Protein AF-A0A9D1L8Q1-F1 (afdb_monomer)

Mean predicted aligned error: 13.97 Å

Secondary structure (DSSP, 8-state):
-GGGGSHHHHHHHHHHHHHHHTTTS-----TTS-EEEEE-SS-EEEEEEE----HHHHHHHHHHHHHSPP---TTS-EEEEEEEEE-TTSS-HHHHHHHHHHHHHHHHHTT--EEEEEEETTTTEEEETTSS----HHHHHHHHHHHHHHTS-HHHHHHHHHHHHHHHHHHHHHHS-------TTSHHHHHHHHHHHHHHHHHHHHHHHSS-HHHHHHSEEHHHHHTT-TTHHHHGGG--SSHHHHHHHHHHHHHHHHHHTTTS-HHHHHHHHHHHHHHHHHHHHHHS-TT-EE--THHHHHHHHHHHHHHHHH--STHHHHTHHHHHHHHHHHHHHHHHHHH-TT--HHHHHHHHHHHHHHHHHHHHHHHHHHHHH--

Organism: NCBI:txid2840963

InterPro domains:
  IPR022764 Peptidase S54, rhomboid domain [PF01694] (228-366)
  IPR035952 Rhomboid-like superfamily [G3DSA:1.20.1540.10] (187-377)
  IPR035952 Rhomboid-like superfamily [SSF144091] (188-374)
  IPR050925 Rhomboid protease S54 [PTHR43731] (153-366)

pLDDT: mean 78.34, std 16.1, range [33.38, 98.38]

Nearest PDB structures (foldseek):
  6pj8-assembly1_A  TM=7.635E-01  e=1.229E-05  Escherichia coli
  6pju-assembly1_A  TM=7.986E-01  e=7.496E-05  Escherichia coli
  6pjr-assembly1_A  TM=7.953E-01  e=9.451E-05  Escherichia coli
  6pjp-assembly1_A  TM=7.837E-01  e=1.086E-04  Escherichia coli
  5f5d-assembly1_A  TM=7.614E-01  e=6.622E-04  Escherichia coli

Solvent-accessible surface area (backbone atoms only — not comparable to full-atom values): 20345 Å² total; per-residue (Å²): 118,78,74,69,75,32,73,67,45,54,52,53,50,49,53,30,48,55,35,56,44,38,75,82,41,72,38,52,74,43,98,84,75,37,39,38,36,37,73,53,104,75,41,41,36,40,36,37,55,40,80,64,84,55,59,68,63,50,50,53,52,53,50,54,55,70,70,44,78,76,86,57,51,101,72,71,40,59,38,40,37,37,40,31,42,36,72,62,91,84,47,65,61,66,62,56,50,53,52,49,45,54,52,50,53,51,38,49,75,70,72,43,54,70,47,46,34,43,33,36,54,82,79,41,44,73,46,42,63,88,75,62,79,79,78,51,69,65,60,40,53,47,52,57,53,45,31,58,54,55,74,45,54,71,67,58,44,52,54,52,27,51,54,36,44,48,56,46,48,52,33,49,60,59,58,49,73,77,82,66,82,79,56,82,80,38,48,69,53,49,53,51,48,50,35,53,49,49,46,52,52,25,52,57,42,22,77,73,68,79,47,46,62,56,53,68,72,22,36,25,37,31,48,53,35,77,75,65,46,55,63,15,48,58,46,8,37,48,34,56,98,45,70,68,57,43,50,53,46,52,52,49,46,54,55,53,43,72,62,46,62,76,78,51,53,62,65,57,49,49,50,34,36,52,53,3,23,38,44,6,38,50,42,38,55,74,75,46,60,53,86,41,73,48,65,32,46,53,15,14,47,28,2,55,49,19,29,49,53,41,38,57,79,69,41,93,44,62,50,44,66,75,40,43,72,59,49,52,54,46,51,50,50,52,49,44,53,55,56,51,26,76,76,36,94,90,42,66,50,53,17,33,54,40,0,18,52,45,9,25,53,48,44,53,49,54,50,54,53,53,53,54,52,52,62,67,75,76,112

Structure (mmCIF, N/CA/C/O backbone):
data_AF-A0A9D1L8Q1-F1
#
_entry.id   AF-A0A9D1L8Q1-F1
#
loop_
_atom_site.group_PDB
_atom_site.id
_atom_site.type_symbol
_atom_site.label_atom_id
_atom_site.label_alt_id
_atom_site.label_comp_id
_atom_site.label_asym_id
_atom_site.label_entity_id
_atom_site.label_seq_id
_atom_site.pdbx_PDB_ins_code
_atom_site.Cartn_x
_atom_site.Cartn_y
_atom_site.Cartn_z
_atom_site.occupancy
_atom_site.B_iso_or_equiv
_atom_site.auth_seq_id
_atom_site.auth_comp_id
_atom_site.auth_asym_id
_atom_site.auth_atom_id
_atom_site.pdbx_PDB_model_num
ATOM 1 N N . MET A 1 1 ? -39.857 -10.200 29.114 1.00 46.69 1 MET A N 1
ATOM 2 C CA . MET A 1 1 ? -39.147 -8.967 29.535 1.00 46.69 1 MET A CA 1
ATOM 3 C C . MET A 1 1 ? -38.194 -9.190 30.711 1.00 46.69 1 MET A C 1
ATOM 5 O O . MET A 1 1 ? -37.157 -8.545 30.705 1.00 46.69 1 MET A O 1
ATOM 9 N N . ALA A 1 2 ? -38.483 -10.081 31.674 1.00 45.84 2 ALA A N 1
ATOM 10 C CA . ALA A 1 2 ? -37.589 -10.348 32.814 1.00 45.84 2 ALA A CA 1
ATOM 11 C C . ALA A 1 2 ? -36.198 -10.894 32.409 1.00 45.84 2 ALA A C 1
ATOM 13 O O . ALA A 1 2 ? -35.197 -10.450 32.957 1.00 45.84 2 ALA A O 1
ATOM 14 N N . ASP A 1 3 ? -36.116 -11.747 31.379 1.00 55.56 3 ASP A N 1
ATOM 15 C CA . ASP A 1 3 ? -34.831 -12.312 30.928 1.00 55.56 3 ASP A CA 1
ATOM 16 C C . ASP A 1 3 ? -33.916 -11.323 30.193 1.00 55.56 3 ASP A C 1
ATOM 18 O O . ASP A 1 3 ? -32.705 -11.518 30.165 1.00 55.56 3 ASP A O 1
ATOM 22 N N . PHE A 1 4 ? -34.448 -10.238 29.616 1.00 53.00 4 PHE A N 1
ATOM 23 C CA . PHE A 1 4 ? -33.660 -9.319 28.779 1.00 53.00 4 PHE A CA 1
ATOM 24 C C . PHE A 1 4 ? -32.631 -8.499 29.577 1.00 53.00 4 PHE A C 1
ATOM 26 O O . PHE A 1 4 ? -31.600 -8.102 29.039 1.00 53.00 4 PHE A O 1
ATOM 33 N N . PHE A 1 5 ? -32.895 -8.280 30.866 1.00 59.97 5 PHE A N 1
ATOM 34 C CA . PHE A 1 5 ? -32.082 -7.453 31.763 1.00 59.97 5 PHE A CA 1
ATOM 35 C C . PHE A 1 5 ? -31.255 -8.280 32.760 1.00 59.97 5 PHE A C 1
ATOM 37 O O . PHE A 1 5 ? -30.761 -7.761 33.756 1.00 59.97 5 PHE A O 1
ATOM 44 N N . SER A 1 6 ? -31.095 -9.579 32.500 1.00 72.19 6 SER A N 1
ATOM 45 C CA . SER A 1 6 ? -30.255 -10.453 33.319 1.00 72.19 6 SER A CA 1
ATOM 46 C C . SER A 1 6 ? -28.791 -9.982 33.344 1.00 72.19 6 SER A C 1
ATOM 48 O O . SER A 1 6 ? -28.294 -9.359 32.400 1.00 72.19 6 SER A O 1
ATOM 50 N N . LYS A 1 7 ? -28.053 -10.342 34.406 1.00 67.50 7 LYS A N 1
ATOM 51 C CA . LYS A 1 7 ? -26.599 -10.093 34.500 1.00 67.50 7 LYS A CA 1
ATOM 52 C C . LYS A 1 7 ? -25.830 -10.633 33.287 1.00 67.50 7 LYS A C 1
ATOM 54 O O . LYS A 1 7 ? -24.855 -10.023 32.856 1.00 67.50 7 LYS A O 1
ATOM 59 N N . GLU A 1 8 ? -26.276 -11.756 32.725 1.00 68.75 8 GLU A N 1
ATOM 60 C CA . GLU A 1 8 ? -25.694 -12.343 31.515 1.00 68.75 8 GLU A CA 1
ATOM 61 C C . GLU A 1 8 ? -25.846 -11.407 30.306 1.00 68.75 8 GLU A C 1
ATOM 63 O O . GLU A 1 8 ? -24.875 -11.148 29.599 1.00 68.75 8 GLU A O 1
ATOM 68 N N . ASN A 1 9 ? -27.020 -10.796 30.133 1.00 71.56 9 ASN A N 1
ATOM 69 C CA . ASN A 1 9 ? -27.270 -9.855 29.043 1.00 71.56 9 ASN A CA 1
ATOM 70 C C . ASN A 1 9 ? -26.483 -8.546 29.169 1.00 71.56 9 ASN A C 1
ATOM 72 O O . ASN A 1 9 ? -26.008 -8.013 28.163 1.00 71.56 9 ASN A O 1
ATOM 76 N N . ILE A 1 10 ? -26.293 -8.049 30.392 1.00 68.94 10 ILE A N 1
ATOM 77 C CA . ILE A 1 10 ? -25.450 -6.874 30.656 1.00 68.94 10 ILE A CA 1
ATOM 78 C C . ILE A 1 10 ? -23.973 -7.182 30.342 1.00 68.94 10 ILE A C 1
ATOM 80 O O . ILE A 1 10 ? -23.271 -6.345 29.762 1.00 68.94 10 ILE A O 1
ATOM 84 N N . ASN A 1 11 ? -23.498 -8.392 30.648 1.00 70.44 11 ASN A N 1
ATOM 85 C CA . ASN A 1 11 ? -22.149 -8.839 30.285 1.00 70.44 11 ASN A CA 1
ATOM 86 C C . ASN A 1 11 ? -21.975 -9.007 28.766 1.00 70.44 11 ASN A C 1
ATOM 88 O O . ASN A 1 11 ? -20.951 -8.592 28.210 1.00 70.44 11 ASN A O 1
ATOM 92 N N . ASP A 1 12 ? -22.977 -9.548 28.074 1.00 70.69 12 ASP A N 1
ATOM 93 C CA . ASP A 1 12 ? -22.971 -9.655 26.612 1.00 70.69 12 ASP A CA 1
ATOM 94 C C . ASP A 1 12 ? -22.936 -8.272 25.948 1.00 70.69 12 ASP A C 1
ATOM 96 O O . ASP A 1 12 ? -22.128 -8.024 25.048 1.00 70.69 12 ASP A O 1
ATOM 100 N N . PHE A 1 13 ? -23.748 -7.332 26.438 1.00 74.12 13 PHE A N 1
ATOM 101 C CA . PHE A 1 13 ? -23.734 -5.939 25.994 1.00 74.12 13 PHE A CA 1
ATOM 102 C C . PHE A 1 13 ? -22.377 -5.262 26.228 1.00 74.12 13 PHE A C 1
ATOM 104 O O . PHE A 1 13 ? -21.860 -4.569 25.352 1.00 74.12 13 PHE A O 1
ATOM 111 N N . SER A 1 14 ? -21.759 -5.511 27.378 1.00 72.19 14 SER A N 1
ATOM 112 C CA . SER A 1 14 ? -20.433 -4.988 27.724 1.00 72.19 14 SER A CA 1
ATOM 113 C C . SER A 1 14 ? -19.346 -5.513 26.791 1.00 72.19 14 SER A C 1
ATOM 115 O O . SER A 1 14 ? -18.501 -4.757 26.304 1.00 72.19 14 SER A O 1
ATOM 117 N N . THR A 1 15 ? -19.414 -6.804 26.467 1.00 71.62 15 THR A N 1
ATOM 118 C CA . THR A 1 15 ? -18.517 -7.452 25.505 1.00 71.62 15 THR A CA 1
ATOM 119 C C . THR A 1 15 ? -18.700 -6.871 24.104 1.00 71.62 15 THR A C 1
ATOM 121 O O . THR A 1 15 ? -17.716 -6.594 23.409 1.00 71.62 15 THR A O 1
ATOM 124 N N . TRP A 1 16 ? -19.950 -6.635 23.696 1.00 78.44 16 TRP A N 1
ATOM 125 C CA . TRP A 1 16 ? -20.270 -5.969 22.437 1.00 78.44 16 TRP A CA 1
ATOM 126 C C . TRP A 1 16 ? -19.700 -4.547 22.397 1.00 78.44 16 TRP A C 1
ATOM 128 O O . TRP A 1 16 ? -19.074 -4.163 21.405 1.00 78.44 16 TRP A O 1
ATOM 138 N N . LEU A 1 17 ? -19.858 -3.776 23.477 1.00 76.31 17 LEU A N 1
ATOM 139 C CA . LEU A 1 17 ? -19.391 -2.393 23.556 1.00 76.31 17 LEU A CA 1
ATOM 140 C C . LEU A 1 17 ? -17.871 -2.324 23.433 1.00 76.31 17 LEU A C 1
ATOM 142 O O . LEU A 1 17 ? -17.346 -1.524 22.655 1.00 76.31 17 LEU A O 1
ATOM 146 N N . ALA A 1 18 ? -17.172 -3.230 24.118 1.00 69.69 18 ALA A N 1
ATOM 147 C CA . ALA A 1 18 ? -15.725 -3.349 24.031 1.00 69.69 18 ALA A CA 1
ATOM 148 C C . ALA A 1 18 ? -15.251 -3.715 22.613 1.00 69.69 18 ALA A C 1
ATOM 150 O O . ALA A 1 18 ? -14.320 -3.102 22.086 1.00 69.69 18 ALA A O 1
ATOM 151 N N . ALA A 1 19 ? -15.922 -4.667 21.954 1.00 68.25 19 ALA A N 1
ATOM 152 C CA . ALA A 1 19 ? -15.625 -5.039 20.570 1.00 68.25 19 ALA A CA 1
ATOM 153 C C . ALA A 1 19 ? -15.937 -3.908 19.571 1.00 68.25 19 ALA A C 1
ATOM 155 O O . ALA A 1 19 ? -15.236 -3.747 18.572 1.00 68.25 19 ALA A O 1
ATOM 156 N N . SER A 1 20 ? -16.981 -3.118 19.832 1.00 71.38 20 SER A N 1
ATOM 157 C CA . SER A 1 20 ? -17.389 -1.976 19.010 1.00 71.38 20 SER A CA 1
ATOM 158 C C . SER A 1 20 ? -16.399 -0.818 19.119 1.00 71.38 20 SER A C 1
ATOM 160 O O . SER A 1 20 ? -16.016 -0.252 18.097 1.00 71.38 20 SER A O 1
ATOM 162 N N . ALA A 1 21 ? -15.933 -0.514 20.333 1.00 66.00 21 ALA A N 1
ATOM 163 C CA . ALA A 1 21 ? -14.939 0.524 20.578 1.00 66.00 21 ALA A CA 1
ATOM 164 C C . ALA A 1 21 ? -13.629 0.240 19.831 1.00 66.00 21 ALA A C 1
ATOM 166 O O . ALA A 1 21 ? -13.090 1.131 19.176 1.00 66.00 21 ALA A O 1
ATOM 167 N N . ALA A 1 22 ? -13.170 -1.018 19.830 1.00 61.94 22 ALA A N 1
ATOM 168 C CA . ALA A 1 22 ? -11.942 -1.460 19.162 1.00 61.94 22 ALA A CA 1
ATOM 169 C C . ALA A 1 22 ? -11.878 -1.193 17.641 1.00 61.94 22 ALA A C 1
ATOM 171 O O . ALA A 1 22 ? -10.815 -1.365 17.044 1.00 61.94 22 ALA A O 1
ATOM 172 N N . GLN A 1 23 ? -12.982 -0.777 17.008 1.00 60.38 23 GLN A N 1
ATOM 173 C CA . GLN A 1 23 ? -13.020 -0.372 15.599 1.00 60.38 23 GLN A CA 1
ATOM 174 C C . GLN A 1 23 ? -12.568 1.078 15.366 1.00 60.38 23 GLN A C 1
ATOM 176 O O . GLN A 1 23 ? -11.993 1.362 14.319 1.00 60.38 23 GLN A O 1
ATOM 181 N N . ASP A 1 24 ? -12.827 1.992 16.307 1.00 56.34 24 ASP A N 1
ATOM 182 C CA . ASP A 1 24 ? -12.602 3.434 16.108 1.00 56.34 24 ASP A CA 1
ATOM 183 C C . ASP A 1 24 ? -11.329 3.956 16.787 1.00 56.34 24 ASP A C 1
ATOM 185 O O . ASP A 1 24 ? -10.862 5.045 16.460 1.00 56.34 24 ASP A O 1
ATOM 189 N N . ALA A 1 25 ? -10.741 3.193 17.713 1.00 52.56 25 ALA A N 1
ATOM 190 C CA . ALA A 1 25 ? -9.415 3.484 18.251 1.00 52.56 25 ALA A CA 1
ATOM 191 C C . ALA A 1 25 ? -8.659 2.200 18.619 1.00 52.56 25 ALA A C 1
ATOM 193 O O . ALA A 1 25 ? -9.210 1.098 18.601 1.00 52.56 25 ALA A O 1
ATOM 194 N N . TYR A 1 26 ? -7.378 2.342 18.973 1.00 49.75 26 TYR A N 1
ATOM 195 C CA . TYR A 1 26 ? -6.523 1.249 19.449 1.00 49.75 26 TYR A CA 1
ATOM 196 C C . TYR A 1 26 ? -6.913 0.771 20.856 1.00 49.75 26 TYR A C 1
ATOM 198 O O . TYR A 1 26 ? -6.099 0.805 21.776 1.00 49.75 26 TYR A O 1
ATOM 206 N N . TYR A 1 27 ? -8.137 0.276 21.015 1.00 51.25 27 TYR A N 1
ATOM 207 C CA . TYR A 1 27 ? -8.587 -0.329 22.255 1.00 51.25 27 TYR A CA 1
ATOM 208 C C . TYR A 1 27 ? -8.042 -1.744 22.386 1.00 51.25 27 TYR A C 1
ATOM 210 O O . TYR A 1 27 ? -8.328 -2.636 21.587 1.00 51.25 27 TYR A O 1
ATOM 218 N N . LYS A 1 28 ? -7.200 -1.937 23.401 1.00 43.47 28 LYS A N 1
ATOM 219 C CA . LYS A 1 28 ? -6.771 -3.254 23.858 1.00 43.47 28 LYS A CA 1
ATOM 220 C C . LYS A 1 28 ? -7.688 -3.654 25.006 1.00 43.47 28 LYS A C 1
ATOM 222 O O . LYS A 1 28 ? -7.682 -2.993 26.038 1.00 43.47 28 LYS A O 1
ATOM 227 N N . ILE A 1 29 ? -8.465 -4.712 24.802 1.00 45.53 29 ILE A N 1
ATOM 228 C CA . ILE A 1 29 ? -9.273 -5.325 25.857 1.00 45.53 29 ILE A CA 1
ATOM 229 C C . ILE A 1 29 ? -8.305 -6.059 26.786 1.00 45.53 29 ILE A C 1
ATOM 231 O O . ILE A 1 29 ? -7.559 -6.936 26.340 1.00 45.53 29 ILE A O 1
ATOM 235 N N . HIS A 1 30 ? -8.253 -5.659 28.055 1.00 42.91 30 HIS A N 1
ATOM 236 C CA . HIS A 1 30 ? -7.420 -6.345 29.042 1.00 42.91 30 HIS A CA 1
ATOM 237 C C . HIS A 1 30 ? -7.969 -7.764 29.302 1.00 42.91 30 HIS A C 1
ATOM 239 O O . HIS A 1 30 ? -9.189 -7.922 29.346 1.00 42.91 30 HIS A O 1
ATOM 245 N N . PRO A 1 31 ? -7.120 -8.791 29.513 1.00 33.38 31 PRO A N 1
ATOM 246 C CA . PRO A 1 31 ? -7.555 -10.174 29.760 1.00 33.38 31 PRO A CA 1
ATOM 247 C C . PRO A 1 31 ? -8.570 -10.338 30.901 1.00 33.38 31 PRO A C 1
ATOM 249 O O . PRO A 1 31 ? -9.362 -11.271 30.882 1.00 33.38 31 PRO A O 1
ATOM 252 N N . ASN A 1 32 ? -8.585 -9.393 31.846 1.00 39.75 32 ASN A N 1
ATOM 253 C CA . ASN A 1 32 ? -9.496 -9.373 32.996 1.00 39.75 32 ASN A CA 1
ATOM 254 C C . ASN A 1 32 ? -10.799 -8.581 32.737 1.00 39.75 32 ASN A C 1
ATOM 256 O O . ASN A 1 32 ? -11.490 -8.213 33.678 1.00 39.75 32 ASN A O 1
ATOM 260 N N . GLY A 1 33 ? -11.123 -8.269 31.475 1.00 38.59 33 GLY A N 1
ATOM 261 C CA . GLY A 1 33 ? -12.466 -7.854 31.045 1.00 38.59 33 GLY A CA 1
ATOM 262 C C . GLY A 1 33 ? -12.897 -6.400 31.294 1.00 38.59 33 GLY A C 1
ATOM 263 O O . GLY A 1 33 ? -13.984 -6.041 30.858 1.00 38.59 33 GLY A O 1
ATOM 264 N N . GLY A 1 34 ? -12.082 -5.551 31.932 1.00 46.06 34 GLY A N 1
ATOM 265 C CA . GLY A 1 34 ? -12.546 -4.239 32.429 1.00 46.06 34 GLY A CA 1
ATOM 266 C C . GLY A 1 34 ? -12.010 -2.968 31.755 1.00 46.06 34 GLY A C 1
ATOM 267 O O . GLY A 1 34 ? -12.452 -1.881 32.120 1.00 46.06 34 GLY A O 1
ATOM 268 N N . PHE A 1 35 ? -11.058 -3.044 30.815 1.00 51.38 35 PHE A N 1
ATOM 269 C CA . PHE A 1 35 ? -10.362 -1.840 30.322 1.00 51.38 35 PHE A CA 1
ATOM 270 C C . PHE A 1 35 ? -10.280 -1.764 28.797 1.00 51.38 35 PHE A C 1
ATOM 272 O O . PHE A 1 35 ? -10.029 -2.759 28.113 1.00 51.38 35 PHE A O 1
ATOM 279 N N . LEU A 1 36 ? -10.448 -0.545 28.292 1.00 51.34 36 LEU A N 1
ATOM 280 C CA . LEU A 1 36 ? -10.406 -0.128 26.900 1.00 51.34 36 LEU A CA 1
ATOM 281 C C . LEU A 1 36 ? -9.375 1.015 26.782 1.00 51.34 36 LEU A C 1
ATOM 283 O O . LEU A 1 36 ? -9.539 2.090 27.346 1.00 51.34 36 LEU A O 1
ATOM 287 N N . PHE A 1 37 ? -8.295 0.798 26.029 1.00 49.19 37 PHE A N 1
ATOM 288 C CA . PHE A 1 37 ? -7.219 1.786 25.839 1.00 49.19 37 PHE A CA 1
ATOM 289 C C . PHE A 1 37 ? -7.468 2.741 24.650 1.00 49.19 37 PHE A C 1
ATOM 291 O O . PHE A 1 37 ? -7.654 2.284 23.535 1.00 49.19 37 PHE A O 1
ATOM 298 N N . LYS A 1 38 ? -7.408 4.065 24.808 1.00 58.16 38 LYS A N 1
ATOM 299 C CA . LYS A 1 38 ? -7.441 5.018 23.681 1.00 58.16 38 LYS A CA 1
ATOM 300 C C . LYS A 1 38 ? -6.120 5.786 23.614 1.00 58.16 38 LYS A C 1
ATOM 302 O O . LYS A 1 38 ? -5.704 6.420 24.579 1.00 58.16 38 LYS A O 1
ATOM 307 N N . ARG A 1 39 ? -5.464 5.760 22.449 1.00 51.50 39 ARG A N 1
ATOM 308 C CA . ARG A 1 39 ? -4.284 6.592 22.163 1.00 51.50 39 ARG A CA 1
ATOM 309 C C . ARG A 1 39 ? -4.690 7.705 21.210 1.00 51.50 39 ARG A C 1
ATOM 311 O O . ARG A 1 39 ? -4.895 7.431 20.031 1.00 51.50 39 ARG A O 1
ATOM 318 N N . ASP A 1 40 ? -4.817 8.922 21.725 1.00 47.88 40 ASP A N 1
ATOM 319 C CA . ASP A 1 40 ? -4.971 10.119 20.899 1.00 47.88 40 ASP A CA 1
ATOM 320 C C . ASP A 1 40 ? -3.588 10.742 20.638 1.00 47.88 40 ASP A C 1
ATOM 322 O O . ASP A 1 40 ? -2.654 10.518 21.415 1.00 47.88 40 ASP A O 1
ATOM 326 N N . MET A 1 41 ? -3.417 11.498 19.549 1.00 39.12 41 MET A N 1
ATOM 327 C CA . MET A 1 41 ? -2.117 12.053 19.106 1.00 39.12 41 MET A CA 1
ATOM 328 C C . MET A 1 41 ? -1.602 13.227 19.976 1.00 39.12 41 MET A C 1
ATOM 330 O O . MET A 1 41 ? -1.059 14.199 19.461 1.00 39.12 41 MET A O 1
ATOM 334 N N . GLY A 1 42 ? -1.754 13.132 21.300 1.00 46.91 42 GLY A N 1
ATOM 335 C CA . GLY A 1 42 ? -1.278 14.114 22.282 1.00 46.91 42 GLY A CA 1
ATOM 336 C C . GLY A 1 42 ? -1.496 13.723 23.753 1.00 46.91 42 GLY A C 1
ATOM 337 O O . GLY A 1 42 ? -0.759 14.196 24.612 1.00 46.91 42 GLY A O 1
ATOM 338 N N . ALA A 1 43 ? -2.443 12.823 24.061 1.00 55.88 43 ALA A N 1
ATOM 339 C CA . ALA A 1 43 ? -2.694 12.312 25.415 1.00 55.88 43 ALA A CA 1
ATOM 340 C C . ALA A 1 43 ? -3.223 10.864 25.385 1.00 55.88 43 ALA A C 1
ATOM 342 O O . ALA A 1 43 ? -3.960 10.473 24.476 1.00 55.88 43 ALA A O 1
ATOM 343 N N . THR A 1 44 ? -2.845 10.054 26.379 1.00 60.00 44 THR A N 1
ATOM 344 C CA . THR A 1 44 ? -3.395 8.697 26.550 1.00 60.00 44 THR A CA 1
ATOM 345 C C . THR A 1 44 ? -4.693 8.783 27.346 1.00 60.00 44 THR A C 1
ATOM 347 O O . THR A 1 44 ? -4.711 9.391 28.411 1.00 60.00 44 THR A O 1
ATOM 350 N N . GLN A 1 45 ? -5.762 8.144 26.872 1.00 69.19 45 GLN A N 1
ATOM 351 C CA . GLN A 1 45 ? -7.028 8.050 27.595 1.00 69.19 45 GLN A CA 1
ATOM 352 C C . GLN A 1 45 ? -7.347 6.587 27.923 1.00 69.19 45 GLN A C 1
ATOM 354 O O . GLN A 1 45 ? -7.333 5.723 27.049 1.00 69.19 45 GLN A O 1
ATOM 359 N N . LEU A 1 46 ? -7.637 6.295 29.187 1.00 66.69 46 LEU A N 1
ATOM 360 C CA . LEU A 1 46 ? -8.010 4.963 29.661 1.00 66.69 46 LEU A CA 1
ATOM 361 C C . LEU A 1 46 ? -9.509 4.931 29.936 1.00 66.69 46 LEU A C 1
ATOM 363 O O . LEU A 1 46 ? -9.986 5.712 30.752 1.00 66.69 46 LEU A O 1
ATOM 367 N N . LEU A 1 47 ? -10.237 4.041 29.268 1.00 73.50 47 LEU A N 1
ATOM 368 C CA . LEU A 1 47 ? -11.660 3.815 29.488 1.00 73.50 47 LEU A CA 1
ATOM 369 C C . LEU A 1 47 ? -11.857 2.555 30.341 1.00 73.50 47 LEU A C 1
ATOM 371 O O . LEU A 1 47 ? -11.473 1.458 29.942 1.00 73.50 47 LEU A O 1
ATOM 375 N N . TYR A 1 48 ? -12.470 2.721 31.503 1.00 74.56 48 TYR A N 1
ATOM 376 C CA . TYR A 1 48 ? -12.814 1.667 32.451 1.00 74.56 48 TYR A CA 1
ATOM 377 C C . TYR A 1 48 ? -14.286 1.320 32.286 1.00 74.56 48 TYR A C 1
ATOM 379 O O . TYR A 1 48 ? -15.105 2.231 32.217 1.00 74.56 48 TYR A O 1
ATOM 387 N N . LEU A 1 49 ? -14.628 0.037 32.214 1.00 74.00 49 LEU A N 1
ATOM 388 C CA . LEU A 1 49 ? -16.004 -0.410 32.034 1.00 74.00 49 LEU A CA 1
ATOM 389 C C . LEU A 1 49 ? -16.458 -1.242 33.232 1.00 74.00 49 LEU A C 1
ATOM 391 O O . LEU A 1 49 ? -15.853 -2.267 33.539 1.00 74.00 49 LEU A O 1
ATOM 395 N N . TYR A 1 50 ? -17.534 -0.807 33.883 1.00 75.81 50 TYR A N 1
ATOM 396 C CA . TYR A 1 50 ? -18.109 -1.477 35.047 1.00 75.81 50 TYR A CA 1
ATOM 397 C C . TYR A 1 50 ? -19.590 -1.763 34.829 1.00 75.81 50 TYR A C 1
ATOM 399 O O . TYR A 1 50 ? -20.322 -0.899 34.365 1.00 75.81 50 TYR A O 1
ATOM 407 N N . THR A 1 51 ? -20.036 -2.960 35.201 1.00 74.62 51 THR A N 1
ATOM 408 C CA . THR A 1 51 ? -21.437 -3.416 35.100 1.00 74.62 51 THR A CA 1
ATOM 409 C C . THR A 1 51 ? -22.124 -3.523 36.461 1.00 74.62 51 THR A C 1
ATOM 411 O O . THR A 1 51 ? -23.104 -4.245 36.624 1.00 74.62 51 THR A O 1
ATOM 414 N N . THR A 1 52 ? -21.571 -2.848 37.470 1.00 75.06 52 THR A N 1
ATOM 415 C CA . THR A 1 52 ? -22.010 -2.927 38.864 1.00 75.06 52 THR A CA 1
ATOM 416 C C . THR A 1 52 ? -22.380 -1.549 39.394 1.00 75.06 52 THR A C 1
ATOM 418 O O . THR A 1 52 ? -21.785 -0.545 38.999 1.00 75.06 52 THR A O 1
ATOM 421 N N . THR A 1 53 ? -23.345 -1.519 40.310 1.00 78.88 53 THR A N 1
ATOM 422 C CA . THR A 1 53 ? -23.712 -0.350 41.120 1.00 78.88 53 THR A CA 1
ATOM 423 C C . THR A 1 53 ? -23.206 -0.465 42.563 1.00 78.88 53 THR A C 1
ATOM 425 O O . THR A 1 53 ? -23.500 0.402 43.385 1.00 78.88 53 THR A O 1
ATOM 428 N N . ASP A 1 54 ? -22.430 -1.510 42.878 1.00 82.31 54 ASP A N 1
ATOM 429 C CA . ASP A 1 54 ? -21.830 -1.722 44.197 1.00 82.31 54 ASP A CA 1
ATOM 430 C C . ASP A 1 54 ? -20.819 -0.614 44.523 1.00 82.31 54 ASP A C 1
ATOM 432 O O . ASP A 1 54 ? -19.708 -0.565 43.989 1.00 82.31 54 ASP A O 1
ATOM 436 N N . GLN A 1 55 ? -21.227 0.282 45.419 1.00 87.31 55 GLN A N 1
ATOM 437 C CA . GLN A 1 55 ? -20.447 1.446 45.819 1.00 87.31 55 GLN A CA 1
ATOM 438 C C . GLN A 1 55 ? -19.132 1.058 46.501 1.00 87.31 55 GLN A C 1
ATOM 440 O O . GLN A 1 55 ? -18.114 1.701 46.248 1.00 87.31 55 GLN A O 1
ATOM 445 N N . ALA A 1 56 ? -19.121 -0.001 47.320 1.00 84.19 56 ALA A N 1
ATOM 446 C CA . ALA A 1 56 ? -17.919 -0.419 48.039 1.00 84.19 56 ALA A CA 1
ATOM 447 C C . ALA A 1 56 ? -16.853 -0.912 47.056 1.00 84.19 56 ALA A C 1
ATOM 449 O O . ALA A 1 56 ? -15.710 -0.453 47.090 1.00 84.19 56 ALA A O 1
ATOM 450 N N . PHE A 1 57 ? -17.263 -1.762 46.112 1.00 82.50 57 PHE A N 1
ATOM 451 C CA . PHE A 1 57 ? -16.395 -2.231 45.036 1.00 82.50 57 PHE A CA 1
ATOM 452 C C . PHE A 1 57 ? -15.857 -1.074 44.177 1.00 82.50 57 PHE A C 1
ATOM 454 O O . PHE A 1 57 ? -14.671 -1.042 43.836 1.00 82.50 57 PHE A O 1
ATOM 461 N N . ILE A 1 58 ? -16.713 -0.110 43.816 1.00 84.19 58 ILE A N 1
ATOM 462 C CA . ILE A 1 58 ? -16.313 1.036 42.987 1.00 84.19 58 ILE A CA 1
ATOM 463 C C . ILE A 1 58 ? -15.303 1.917 43.724 1.00 84.19 58 ILE A C 1
ATOM 465 O O . ILE A 1 58 ? -14.278 2.268 43.136 1.00 84.19 58 ILE A O 1
ATOM 469 N N . SER A 1 59 ? -15.550 2.244 44.995 1.00 85.75 59 SER A N 1
ATOM 470 C CA . SER A 1 59 ? -14.624 3.044 45.803 1.00 85.75 59 SER A CA 1
ATOM 471 C C . SER A 1 59 ? -13.278 2.350 45.978 1.00 85.75 59 SER A C 1
ATOM 473 O O . SER A 1 59 ? -12.248 2.993 45.776 1.00 85.75 59 SER A O 1
ATOM 475 N N . GLU A 1 60 ? -13.265 1.045 46.275 1.00 84.31 60 GLU A N 1
ATOM 476 C CA . GLU A 1 60 ? -12.030 0.260 46.389 1.00 84.31 60 GLU A CA 1
ATOM 477 C C . GLU A 1 60 ? -11.220 0.325 45.086 1.00 84.31 60 GLU A C 1
ATOM 479 O O . GLU A 1 60 ? -10.023 0.621 45.093 1.00 84.31 60 GLU A O 1
ATOM 484 N N . ARG A 1 61 ? -11.875 0.123 43.934 1.00 82.12 61 ARG A N 1
ATOM 485 C CA . ARG A 1 61 ? -11.194 0.166 42.635 1.00 82.12 61 ARG A CA 1
ATOM 486 C C . ARG A 1 61 ? -10.721 1.547 42.236 1.00 82.12 61 ARG A C 1
ATOM 488 O O . ARG A 1 61 ? -9.601 1.669 41.743 1.00 82.12 61 ARG A O 1
ATOM 495 N N . MET A 1 62 ? -11.523 2.582 42.452 1.00 82.56 62 MET A N 1
ATOM 496 C CA . MET A 1 62 ? -11.082 3.946 42.187 1.00 82.56 62 MET A CA 1
ATOM 497 C C . MET A 1 62 ? -9.923 4.338 43.094 1.00 82.56 62 MET A C 1
ATOM 499 O O . MET A 1 62 ? -8.973 4.938 42.604 1.00 82.56 62 MET A O 1
ATOM 503 N N . GLN A 1 63 ? -9.951 3.958 44.372 1.00 83.44 63 GLN A N 1
ATOM 504 C CA . GLN A 1 63 ? -8.849 4.206 45.294 1.00 83.44 63 GLN A CA 1
ATOM 505 C C . GLN A 1 63 ? -7.560 3.504 44.864 1.00 83.44 63 GLN A C 1
ATOM 507 O O . GLN A 1 63 ? -6.541 4.178 44.746 1.00 83.44 63 GLN A O 1
ATOM 512 N N . ALA A 1 64 ? -7.608 2.209 44.547 1.00 78.50 64 ALA A N 1
ATOM 513 C CA . ALA A 1 64 ? -6.437 1.487 44.050 1.00 78.50 64 ALA A CA 1
ATOM 514 C C . ALA A 1 64 ? -5.820 2.188 42.826 1.00 78.50 64 ALA A C 1
ATOM 516 O O . ALA A 1 64 ? -4.613 2.391 42.752 1.00 78.50 64 ALA A O 1
ATOM 517 N N . LEU A 1 65 ? -6.657 2.667 41.900 1.00 73.75 65 LEU A N 1
ATOM 518 C CA . LEU A 1 65 ? -6.195 3.408 40.725 1.00 73.75 65 LEU A CA 1
ATOM 519 C C . LEU A 1 65 ? -5.610 4.786 41.070 1.00 73.75 65 LEU A C 1
ATOM 521 O O . LEU A 1 65 ? -4.742 5.264 40.338 1.00 73.75 65 LEU A O 1
ATOM 525 N N . ARG A 1 66 ? -6.084 5.460 42.128 1.00 76.62 66 ARG A N 1
ATOM 526 C CA . ARG A 1 66 ? -5.492 6.723 42.615 1.00 76.62 66 ARG A CA 1
ATOM 527 C C . ARG A 1 66 ? -4.057 6.516 43.102 1.00 76.62 66 ARG A C 1
ATOM 529 O O . ARG A 1 66 ? -3.240 7.418 42.943 1.00 76.62 66 ARG A O 1
ATOM 536 N N . GLU A 1 67 ? -3.788 5.357 43.692 1.00 73.12 67 GLU A N 1
ATOM 537 C CA . GLU A 1 67 ? -2.495 4.987 44.275 1.00 73.12 67 GLU A CA 1
ATOM 538 C C . GLU A 1 67 ? -1.536 4.375 43.241 1.00 73.12 67 GLU A C 1
ATOM 540 O O . GLU A 1 67 ? -0.319 4.501 43.380 1.00 73.12 67 GLU A O 1
ATOM 545 N N . GLU A 1 68 ? -2.060 3.765 42.172 1.00 65.19 68 GLU A N 1
ATOM 546 C CA . GLU A 1 68 ? -1.241 3.313 41.049 1.00 65.19 68 GLU A CA 1
ATOM 547 C C . GLU A 1 68 ? -0.563 4.504 40.347 1.00 65.19 68 GLU A C 1
ATOM 549 O O . GLU A 1 68 ? -1.245 5.474 39.979 1.00 65.19 68 GLU A O 1
ATOM 554 N N . PRO A 1 69 ? 0.763 4.438 40.095 1.00 57.19 69 PRO A N 1
ATOM 555 C CA . PRO A 1 69 ? 1.445 5.458 39.317 1.00 57.19 69 PRO A CA 1
ATOM 556 C C . PRO A 1 69 ? 0.735 5.586 37.972 1.00 57.19 69 PRO A C 1
ATOM 558 O O . PRO A 1 69 ? 0.462 4.592 37.297 1.00 57.19 69 PRO A O 1
ATOM 561 N N . LEU A 1 70 ? 0.388 6.821 37.597 1.00 60.94 70 LEU A N 1
ATOM 562 C CA . LEU A 1 70 ? -0.160 7.090 36.274 1.00 60.94 70 LEU A CA 1
ATOM 563 C C . LEU A 1 70 ? 0.810 6.470 35.269 1.00 60.94 70 LEU A C 1
ATOM 565 O O . LEU A 1 70 ? 1.997 6.774 35.309 1.00 60.94 70 LEU A O 1
ATOM 569 N N . ASP A 1 71 ? 0.325 5.576 34.412 1.00 51.69 71 ASP A N 1
ATOM 570 C CA . ASP A 1 71 ? 1.113 4.985 33.331 1.00 51.69 71 ASP A CA 1
ATOM 571 C C . ASP A 1 71 ? 1.378 6.100 32.301 1.00 51.69 71 ASP A C 1
ATOM 573 O O . ASP A 1 71 ? 0.674 6.263 31.298 1.00 51.69 71 ASP A O 1
ATOM 577 N N . VAL A 1 72 ? 2.302 7.000 32.649 1.00 53.62 72 VAL A N 1
ATOM 578 C CA . VAL A 1 72 ? 2.524 8.257 31.948 1.00 53.62 72 VAL A CA 1
ATOM 579 C C . VAL A 1 72 ? 3.195 7.928 30.628 1.00 53.62 72 VAL A C 1
ATOM 581 O O . VAL A 1 72 ? 4.283 7.356 30.583 1.00 53.62 72 VAL A O 1
ATOM 584 N N . ASN A 1 73 ? 2.548 8.279 29.519 1.00 49.28 73 ASN A N 1
ATOM 585 C CA . ASN A 1 73 ? 3.223 8.206 28.233 1.00 49.28 73 ASN A CA 1
ATOM 586 C C . ASN A 1 73 ? 4.342 9.268 28.165 1.00 49.28 73 ASN A C 1
ATOM 588 O O . ASN A 1 73 ? 4.447 10.155 29.012 1.00 49.28 73 ASN A O 1
ATOM 592 N N . SER A 1 74 ? 5.143 9.224 27.102 1.00 46.78 74 SER A N 1
ATOM 593 C CA . SER A 1 74 ? 6.249 10.157 26.844 1.00 46.78 74 SER A CA 1
ATOM 594 C C . SER A 1 74 ? 5.874 11.651 26.833 1.00 46.78 74 SER A C 1
ATOM 596 O O . SER A 1 74 ? 6.769 12.485 26.786 1.00 46.78 74 SER A O 1
ATOM 598 N N . ALA A 1 75 ? 4.581 11.995 26.839 1.00 52.03 75 ALA A N 1
ATOM 599 C CA . ALA A 1 75 ? 4.061 13.360 26.824 1.00 52.03 75 ALA A CA 1
ATOM 600 C C . ALA A 1 75 ? 3.452 13.813 28.168 1.00 52.03 75 ALA A C 1
ATOM 602 O O . ALA A 1 75 ? 2.900 14.907 28.238 1.00 52.03 75 ALA A O 1
ATOM 603 N N . GLY A 1 76 ? 3.523 13.006 29.234 1.00 60.00 76 GLY A N 1
ATOM 604 C CA . GLY A 1 76 ? 3.181 13.465 30.586 1.00 60.00 76 GLY A CA 1
ATOM 605 C C . GLY A 1 76 ? 1.689 13.443 30.963 1.00 60.00 76 GLY A C 1
ATOM 606 O O . GLY A 1 76 ? 1.368 13.603 32.137 1.00 60.00 76 GLY A O 1
ATOM 607 N N . HIS A 1 77 ? 0.768 13.233 30.013 1.00 60.97 77 HIS A N 1
ATOM 608 C CA . HIS A 1 77 ? -0.676 13.405 30.239 1.00 60.97 77 HIS A CA 1
ATOM 609 C C . HIS A 1 77 ? -1.481 12.109 30.046 1.00 60.97 77 HIS A C 1
ATOM 611 O O . HIS A 1 77 ? -1.480 11.507 28.965 1.00 60.97 77 HIS A O 1
ATOM 617 N N . VAL A 1 78 ? -2.226 11.719 31.090 1.00 66.94 78 VAL A N 1
ATOM 618 C CA . VAL A 1 78 ? -3.152 10.576 31.091 1.00 66.94 78 VAL A CA 1
ATOM 619 C C . VAL A 1 78 ? -4.528 11.021 31.580 1.00 66.94 78 VAL A C 1
ATOM 621 O O . VAL A 1 78 ? -4.650 11.587 32.664 1.00 66.94 78 VAL A O 1
ATOM 624 N N . PHE A 1 79 ? -5.563 10.736 30.792 1.00 76.12 79 PHE A N 1
ATOM 625 C CA . PHE A 1 79 ? -6.964 10.975 31.135 1.00 76.12 79 PHE A CA 1
ATOM 626 C C . PHE A 1 79 ? -7.655 9.646 31.452 1.00 76.12 79 PHE A C 1
ATOM 628 O O . PHE A 1 79 ? -7.469 8.666 30.731 1.00 76.12 79 PHE A O 1
ATOM 635 N N . ARG A 1 80 ? -8.462 9.576 32.511 1.00 78.44 80 ARG A N 1
ATOM 636 C CA . ARG A 1 80 ? -9.210 8.363 32.869 1.00 78.44 80 ARG A CA 1
ATOM 637 C C . ARG A 1 80 ? -10.703 8.617 32.725 1.00 78.44 80 ARG A C 1
ATOM 639 O O . ARG A 1 80 ? -11.248 9.500 33.375 1.00 78.44 80 ARG A O 1
ATOM 646 N N . THR A 1 81 ? -11.366 7.820 31.904 1.00 81.19 81 THR A N 1
ATOM 647 C CA . THR A 1 81 ? -12.820 7.815 31.779 1.00 81.19 81 THR A CA 1
ATOM 648 C C . THR A 1 81 ? -13.359 6.525 32.370 1.00 81.19 81 THR A C 1
ATOM 650 O O . THR A 1 81 ? -12.899 5.440 32.032 1.00 81.19 81 THR A O 1
ATOM 653 N N . PHE A 1 82 ? -14.355 6.628 33.231 1.00 82.75 82 PHE A N 1
ATOM 654 C CA . PHE A 1 82 ? -15.047 5.495 33.822 1.00 82.75 82 PHE A CA 1
ATOM 655 C C . PHE A 1 82 ? -16.462 5.449 33.265 1.00 82.75 82 PHE A C 1
ATOM 657 O O . PHE A 1 82 ? -17.200 6.421 33.383 1.00 82.75 82 PHE A O 1
ATOM 664 N N . LEU A 1 83 ? -16.823 4.337 32.639 1.00 84.69 83 LEU A N 1
ATOM 665 C CA . LEU A 1 83 ? -18.136 4.080 32.076 1.00 84.69 83 LEU A CA 1
ATOM 666 C C . LEU A 1 83 ? -18.827 2.990 32.892 1.00 84.69 83 LEU A C 1
ATOM 668 O O . LEU A 1 83 ? -18.428 1.826 32.872 1.00 84.69 83 LEU A O 1
ATOM 672 N N . PHE A 1 84 ? -19.879 3.385 33.592 1.00 84.44 84 PHE A N 1
ATOM 673 C CA . PHE A 1 84 ? -20.733 2.496 34.363 1.00 84.44 84 PHE A CA 1
ATOM 674 C C . PHE A 1 84 ? -21.950 2.132 33.529 1.00 84.44 84 PHE A C 1
ATOM 676 O O . PHE A 1 84 ? -22.695 3.014 33.123 1.00 84.44 84 PHE A O 1
ATOM 683 N N . ILE A 1 85 ? -22.157 0.850 33.270 1.00 81.81 85 ILE A N 1
ATOM 684 C CA . ILE A 1 85 ? -23.384 0.320 32.687 1.00 81.81 85 ILE A CA 1
ATOM 685 C C . ILE A 1 85 ? -24.250 -0.119 33.859 1.00 81.81 85 ILE A C 1
ATOM 687 O O . ILE A 1 85 ? -23.941 -1.105 34.527 1.00 81.81 85 ILE A O 1
ATOM 691 N N . ALA A 1 86 ? -25.306 0.641 34.121 1.00 80.44 86 ALA A N 1
ATOM 692 C CA . ALA A 1 86 ? -26.210 0.396 35.230 1.00 80.44 86 ALA A CA 1
ATOM 693 C C . ALA A 1 86 ? -27.592 -0.019 34.716 1.00 80.44 86 ALA A C 1
ATOM 695 O O . ALA A 1 86 ? -28.090 0.515 33.722 1.00 80.44 86 ALA A O 1
ATOM 696 N N . ASP A 1 87 ? -28.214 -0.957 35.430 1.00 78.50 87 ASP A N 1
ATOM 697 C CA . ASP A 1 87 ? -29.660 -1.157 35.402 1.00 78.50 87 ASP A CA 1
ATOM 698 C C . ASP A 1 87 ? -30.245 -0.526 36.676 1.00 78.50 87 ASP A C 1
ATOM 700 O O . ASP A 1 87 ? -30.047 -1.033 37.780 1.00 78.50 87 ASP A O 1
ATOM 704 N N . PHE A 1 88 ? -30.939 0.606 36.531 1.00 71.31 88 PHE A N 1
ATOM 705 C CA . PHE A 1 88 ? -31.527 1.348 37.652 1.00 71.31 88 PHE A CA 1
ATOM 706 C C . PHE A 1 88 ? -32.897 0.828 38.107 1.00 71.31 88 PHE A C 1
ATOM 708 O O . PHE A 1 88 ? -33.565 1.494 38.893 1.00 71.31 88 PHE A O 1
ATOM 715 N N . ALA A 1 89 ? -33.328 -0.358 37.667 1.00 63.84 89 ALA A N 1
ATOM 716 C CA . ALA A 1 89 ? -34.584 -0.942 38.141 1.00 63.84 89 ALA A CA 1
ATOM 717 C C . ALA A 1 89 ? -34.627 -1.186 39.663 1.00 63.84 89 ALA A C 1
ATOM 719 O O . ALA A 1 89 ? -35.711 -1.163 40.239 1.00 63.84 89 ALA A O 1
ATOM 720 N N . GLU A 1 90 ? -33.476 -1.402 40.311 1.00 51.72 90 GLU A N 1
ATOM 721 C CA . GLU A 1 90 ? -33.399 -1.841 41.717 1.00 51.72 90 GLU A CA 1
ATOM 722 C C . GLU A 1 90 ? -32.657 -0.869 42.657 1.00 51.72 90 GLU A C 1
ATOM 724 O O . GLU A 1 90 ? -32.553 -1.133 43.853 1.00 51.72 90 GLU A O 1
ATOM 729 N N . ALA A 1 91 ? -32.161 0.273 42.163 1.00 55.84 91 ALA A N 1
ATOM 730 C CA . ALA A 1 91 ? -31.438 1.261 42.971 1.00 55.84 91 ALA A CA 1
ATOM 731 C C . ALA A 1 91 ? -31.865 2.695 42.619 1.00 55.84 91 ALA A C 1
ATOM 733 O O . ALA A 1 91 ? -32.008 3.009 41.435 1.00 55.84 91 ALA A O 1
ATOM 734 N N . PRO A 1 92 ? -32.026 3.606 43.601 1.00 64.94 92 PRO A N 1
ATOM 735 C CA . PRO A 1 92 ? -32.344 4.994 43.304 1.00 64.94 92 PRO A CA 1
ATOM 736 C C . PRO A 1 92 ? -31.167 5.624 42.557 1.00 64.94 92 PRO A C 1
ATOM 738 O O . PRO A 1 92 ? -30.115 5.887 43.143 1.00 64.94 92 PRO A O 1
ATOM 741 N N . ALA A 1 93 ? -31.360 5.882 41.260 1.00 72.81 93 ALA A N 1
ATOM 742 C CA . ALA A 1 93 ? -30.364 6.498 40.384 1.00 72.81 93 ALA A CA 1
ATOM 743 C C . ALA A 1 93 ? -29.730 7.752 41.013 1.00 72.81 93 ALA A C 1
ATOM 745 O O . ALA A 1 93 ? -28.530 7.966 40.874 1.00 72.81 93 ALA A O 1
ATOM 746 N N . GLY A 1 94 ? -30.506 8.519 41.790 1.00 79.19 94 GLY A N 1
ATOM 747 C CA . GLY A 1 94 ? -30.021 9.676 42.544 1.00 79.19 94 GLY A CA 1
ATOM 748 C C . GLY A 1 94 ? -28.899 9.356 43.538 1.00 79.19 94 GLY A C 1
ATOM 749 O O . GLY A 1 94 ? -27.866 10.012 43.495 1.00 79.19 94 GLY A O 1
ATOM 750 N N . ALA A 1 95 ? -29.043 8.318 44.370 1.00 83.62 95 ALA A N 1
ATOM 751 C CA . ALA A 1 95 ? -28.031 7.971 45.376 1.00 83.62 95 ALA A CA 1
ATOM 752 C C . ALA A 1 95 ? -26.732 7.461 44.734 1.00 83.62 95 ALA A C 1
ATOM 754 O O . ALA A 1 95 ? -25.634 7.720 45.225 1.00 83.62 95 ALA A O 1
ATOM 755 N N . PHE A 1 96 ? -26.846 6.740 43.616 1.00 86.00 96 PHE A N 1
ATOM 756 C CA . PHE A 1 96 ? -25.681 6.286 42.863 1.00 86.00 96 PHE A CA 1
ATOM 757 C C . PHE A 1 96 ? -24.965 7.445 42.157 1.00 86.00 96 PHE A C 1
ATOM 759 O O . PHE A 1 96 ? -23.738 7.509 42.169 1.00 86.00 96 PHE A O 1
ATOM 766 N N . ILE A 1 97 ? -25.719 8.385 41.583 1.00 86.31 97 ILE A N 1
ATOM 767 C CA . ILE A 1 97 ? -25.164 9.597 40.971 1.00 86.31 97 ILE A CA 1
ATOM 768 C C . ILE A 1 97 ? -24.450 10.451 42.026 1.00 86.31 97 ILE A C 1
ATOM 770 O O . ILE A 1 97 ? -23.301 10.822 41.808 1.00 86.31 97 ILE A O 1
ATOM 774 N N . GLU A 1 98 ? -25.071 10.691 43.183 1.00 88.12 98 GLU A N 1
ATOM 775 C CA . GLU A 1 98 ? -24.477 11.457 44.290 1.00 88.12 98 GLU A CA 1
ATOM 776 C C . GLU A 1 98 ? -23.177 10.809 44.801 1.00 88.12 98 GLU A C 1
ATOM 778 O O . GLU A 1 98 ? -22.163 11.479 45.023 1.00 88.12 98 GLU A O 1
ATOM 783 N N . PHE A 1 99 ? -23.165 9.478 44.911 1.00 91.00 99 PHE A N 1
ATOM 784 C CA . PHE A 1 99 ? -21.958 8.712 45.213 1.00 91.00 99 PHE A CA 1
ATOM 785 C C . PHE A 1 99 ? -20.843 8.951 44.179 1.00 91.00 99 PHE A C 1
ATOM 787 O O . PHE A 1 99 ? -19.707 9.261 44.551 1.00 91.00 99 PHE A O 1
ATOM 794 N N . LEU A 1 100 ? -21.153 8.859 42.883 1.00 89.94 100 LEU A N 1
ATOM 795 C CA . LEU A 1 100 ? -20.168 9.096 41.827 1.00 89.94 100 LEU A CA 1
ATOM 796 C C . LEU A 1 100 ? -19.682 10.551 41.803 1.00 89.94 100 LEU A C 1
ATOM 798 O O . LEU A 1 100 ? -18.505 10.790 41.540 1.00 89.94 100 LEU A O 1
ATOM 802 N N . GLU A 1 101 ? -20.533 11.531 42.112 1.00 90.31 101 GLU A N 1
ATOM 803 C CA . GLU A 1 101 ? -20.117 12.932 42.258 1.00 90.31 101 GLU A CA 1
ATOM 804 C C . GLU A 1 101 ? -19.094 13.097 43.386 1.00 90.31 101 GLU A C 1
ATOM 806 O O . GLU A 1 101 ? -18.086 13.796 43.229 1.00 90.31 101 GLU A O 1
ATOM 811 N N . LYS A 1 102 ? -19.292 12.403 44.511 1.00 90.75 102 LYS A N 1
ATOM 812 C CA . LYS A 1 102 ? -18.329 12.386 45.617 1.00 90.75 102 LYS A CA 1
ATOM 813 C C . LYS A 1 102 ? -16.988 11.771 45.202 1.00 90.75 102 LYS A C 1
ATOM 815 O O . LYS A 1 102 ? -15.942 12.339 45.530 1.00 90.75 102 LYS A O 1
ATOM 820 N N . GLU A 1 103 ? -17.003 10.667 44.456 1.00 90.50 103 GLU A N 1
ATOM 821 C CA . GLU A 1 103 ? -15.788 10.029 43.922 1.00 90.50 103 GLU A CA 1
ATOM 822 C C . GLU A 1 103 ? -15.068 10.903 42.885 1.00 90.50 103 GLU A C 1
ATOM 824 O O . GLU A 1 103 ? -13.843 11.047 42.931 1.00 90.50 103 GLU A O 1
ATOM 829 N N . LEU A 1 104 ? -15.814 11.555 41.987 1.00 89.00 104 LEU A N 1
ATOM 830 C CA . LEU A 1 104 ? -15.261 12.509 41.025 1.00 89.00 104 LEU A CA 1
ATOM 831 C C . LEU A 1 104 ? -14.534 13.646 41.751 1.00 89.00 104 LEU A C 1
ATOM 833 O O . LEU A 1 104 ? -13.382 13.947 41.439 1.00 89.00 104 LEU A O 1
ATOM 837 N N . ASN A 1 105 ? -15.172 14.227 42.767 1.00 88.69 105 ASN A N 1
ATOM 838 C CA . ASN A 1 105 ? -14.582 15.287 43.581 1.00 88.69 105 ASN A CA 1
ATOM 839 C C . ASN A 1 105 ? -13.325 14.814 44.331 1.00 88.69 105 ASN A C 1
ATOM 841 O O . ASN A 1 105 ? -12.359 15.569 44.460 1.00 88.69 105 ASN A O 1
ATOM 845 N N . ALA A 1 106 ? -13.297 13.566 44.809 1.00 87.12 106 ALA A N 1
ATOM 846 C CA . ALA A 1 106 ? -12.104 12.980 45.418 1.00 87.12 106 ALA A CA 1
ATOM 847 C C . ALA A 1 106 ? -10.946 12.854 44.412 1.00 87.12 106 ALA A C 1
ATOM 849 O O . ALA A 1 106 ? -9.822 13.245 44.727 1.00 87.12 106 ALA A O 1
ATOM 850 N N . ASN A 1 107 ? -11.223 12.402 43.186 1.00 84.88 107 ASN A N 1
ATOM 851 C CA . ASN A 1 107 ? -10.223 12.324 42.117 1.00 84.88 107 ASN A CA 1
ATOM 852 C C . ASN A 1 107 ? -9.692 13.705 41.706 1.00 84.88 107 ASN A C 1
ATOM 854 O O . ASN A 1 107 ? -8.484 13.870 41.540 1.00 84.88 107 ASN A O 1
ATOM 858 N N . ILE A 1 108 ? -10.566 14.713 41.611 1.00 83.12 108 ILE A N 1
ATOM 859 C CA . ILE A 1 108 ? -10.166 16.099 41.324 1.00 83.12 108 ILE A CA 1
ATOM 860 C C . ILE A 1 108 ? -9.242 16.636 42.427 1.00 83.12 108 ILE A C 1
ATOM 862 O O . ILE A 1 108 ? -8.197 17.212 42.120 1.00 83.12 108 ILE A O 1
ATOM 866 N N . ARG A 1 109 ? -9.565 16.403 43.710 1.00 85.56 109 ARG A N 1
ATOM 867 C CA . ARG A 1 109 ? -8.696 16.787 44.843 1.00 85.56 109 ARG A CA 1
ATOM 868 C C . ARG A 1 109 ? -7.331 16.099 44.799 1.00 85.56 109 ARG A C 1
ATOM 870 O O . ARG A 1 109 ? -6.330 16.721 45.140 1.00 85.56 109 ARG A O 1
ATOM 877 N N . ALA A 1 110 ? -7.284 14.857 44.322 1.00 81.69 110 ALA A N 1
ATOM 878 C CA . ALA A 1 110 ? -6.049 14.114 44.076 1.00 81.69 110 ALA A CA 1
ATOM 879 C C . ALA A 1 110 ? -5.311 14.543 42.787 1.00 81.69 110 ALA A C 1
ATOM 881 O O . ALA A 1 110 ? -4.325 13.914 42.413 1.00 81.69 110 ALA A O 1
ATOM 882 N N . LYS A 1 111 ? -5.761 15.612 42.108 1.00 80.38 111 LYS A N 1
ATOM 883 C CA . LYS A 1 111 ? -5.207 16.132 40.843 1.00 80.38 111 LYS A CA 1
ATOM 884 C C . LYS A 1 111 ? -5.246 15.128 39.683 1.00 80.38 111 LYS A C 1
ATOM 886 O O . LYS A 1 111 ? -4.417 15.190 38.777 1.00 80.38 111 LYS A O 1
ATOM 891 N N . LEU A 1 112 ? -6.220 14.219 39.678 1.00 76.19 112 LEU A N 1
ATOM 892 C CA . LEU A 1 112 ? -6.407 13.252 38.600 1.00 76.19 112 LEU A CA 1
ATOM 893 C C . LEU A 1 112 ? -7.381 13.779 37.549 1.00 76.19 112 LEU A C 1
ATOM 895 O O . LEU A 1 112 ? -8.501 14.185 37.860 1.00 76.19 112 LEU A O 1
ATOM 899 N N . LEU A 1 113 ? -6.986 13.681 36.281 1.00 77.44 113 LEU A N 1
ATOM 900 C CA . LEU A 1 113 ? -7.850 13.987 35.145 1.00 77.44 113 LEU A CA 1
ATOM 901 C C . LEU A 1 113 ? -8.851 12.844 34.940 1.00 77.44 113 LEU A C 1
ATOM 903 O O . LEU A 1 113 ? -8.538 11.841 34.295 1.00 77.44 113 LEU A O 1
ATOM 907 N N . THR A 1 114 ? -10.034 12.986 35.537 1.00 81.50 114 THR A N 1
ATOM 908 C CA . THR A 1 114 ? -11.053 11.932 35.577 1.00 81.50 114 THR A CA 1
ATOM 909 C C . THR A 1 114 ? -12.388 12.395 35.007 1.00 81.50 114 THR A C 1
ATOM 911 O O . THR A 1 114 ? -12.850 13.499 35.281 1.00 81.50 114 THR A O 1
ATOM 914 N N . GLU A 1 115 ? -13.040 11.514 34.257 1.00 84.44 115 GLU A N 1
ATOM 915 C CA . GLU A 1 115 ? -14.417 11.652 33.795 1.00 84.44 115 GLU A CA 1
ATOM 916 C C . GLU A 1 115 ? -15.216 10.412 34.192 1.00 84.44 115 GLU A C 1
ATOM 918 O O . GLU A 1 115 ? -14.755 9.292 33.984 1.00 84.44 115 GLU A O 1
ATOM 923 N N . LEU A 1 116 ? -16.417 10.600 34.741 1.00 88.00 116 LEU A N 1
ATOM 924 C CA . LEU A 1 116 ? -17.340 9.502 35.031 1.00 88.00 116 LEU A CA 1
ATOM 925 C C . LEU A 1 116 ? -18.577 9.636 34.143 1.00 88.00 116 LEU A C 1
ATOM 927 O O . LEU A 1 116 ? -19.154 10.719 34.021 1.00 88.00 116 LEU A O 1
ATOM 931 N N . ILE A 1 117 ? -18.978 8.530 33.530 1.00 88.00 117 ILE A N 1
ATOM 932 C CA . ILE A 1 117 ? -20.138 8.418 32.653 1.00 88.00 117 ILE A CA 1
ATOM 933 C C . ILE A 1 117 ? -20.973 7.242 33.131 1.00 88.00 117 ILE A C 1
ATOM 935 O O . ILE A 1 117 ? -20.452 6.155 33.369 1.00 88.00 117 ILE A O 1
ATOM 939 N N . VAL A 1 118 ? -22.276 7.452 33.231 1.00 87.31 118 VAL A N 1
ATOM 940 C CA . VAL A 1 118 ? -23.249 6.409 33.534 1.00 87.31 118 VAL A CA 1
ATOM 941 C C . VAL A 1 118 ? -24.093 6.182 32.295 1.00 87.31 118 VAL A C 1
ATOM 943 O O . VAL A 1 118 ? -24.695 7.117 31.777 1.00 87.31 118 VAL A O 1
ATOM 946 N N . TYR A 1 119 ? -24.120 4.948 31.818 1.00 86.44 119 TYR A N 1
ATOM 947 C CA . TYR A 1 119 ? -24.992 4.464 30.766 1.00 86.44 119 TYR A CA 1
ATOM 948 C C . TYR A 1 119 ? -26.144 3.690 31.407 1.00 86.44 119 TYR A C 1
ATOM 950 O O . TYR A 1 119 ? -25.928 2.658 32.045 1.00 86.44 119 TYR A O 1
ATOM 958 N N . ASP A 1 120 ? -27.360 4.196 31.235 1.00 85.56 120 ASP A N 1
ATOM 959 C CA . ASP A 1 120 ? -28.580 3.515 31.645 1.00 85.56 120 ASP A CA 1
ATOM 960 C C . ASP A 1 120 ? -28.953 2.490 30.571 1.00 85.56 120 ASP A C 1
ATOM 962 O O . ASP A 1 120 ? -29.356 2.836 29.452 1.00 85.56 120 ASP A O 1
ATOM 966 N N . PHE A 1 121 ? -28.801 1.213 30.919 1.00 80.94 121 PHE A N 1
ATOM 967 C CA . PHE A 1 121 ? -29.041 0.110 29.999 1.00 80.94 121 PHE A CA 1
ATOM 968 C C . PHE A 1 121 ? -30.509 -0.016 29.574 1.00 80.94 121 PHE A C 1
ATOM 970 O O . PHE A 1 121 ? -30.773 -0.411 28.439 1.00 80.94 121 PHE A O 1
ATOM 977 N N . ARG A 1 122 ? -31.464 0.363 30.433 1.00 77.94 122 ARG A N 1
ATOM 978 C CA . ARG A 1 122 ? -32.898 0.322 30.106 1.00 77.94 122 ARG A CA 1
ATOM 979 C C . ARG A 1 122 ? -33.318 1.503 29.260 1.00 77.94 122 ARG A C 1
ATOM 981 O O . ARG A 1 122 ? -34.015 1.323 28.265 1.00 77.94 122 ARG A O 1
ATOM 988 N N . ALA A 1 123 ? -32.907 2.701 29.663 1.00 80.31 123 ALA A N 1
ATOM 989 C CA . ALA A 1 123 ? -33.275 3.916 28.953 1.00 80.31 123 ALA A CA 1
ATOM 990 C C . ALA A 1 123 ? -32.530 4.053 27.617 1.00 80.31 123 ALA A C 1
ATOM 992 O O . ALA A 1 123 ? -32.953 4.832 26.766 1.00 80.31 123 ALA A O 1
ATOM 993 N N . GLY A 1 124 ? -31.411 3.341 27.434 1.00 80.00 124 GLY A N 1
ATOM 994 C CA . GLY A 1 124 ? -30.554 3.489 26.257 1.00 80.00 124 GLY A CA 1
ATOM 995 C C . GLY A 1 124 ? -29.902 4.873 26.186 1.00 80.00 124 GLY A C 1
ATOM 996 O O . GLY A 1 124 ? -29.597 5.362 25.097 1.00 80.00 124 GLY A O 1
ATOM 997 N N . THR A 1 125 ? -29.725 5.529 27.336 1.00 81.94 125 THR A N 1
ATOM 998 C CA . THR A 1 125 ? -29.180 6.887 27.452 1.00 81.94 125 THR A CA 1
ATOM 999 C C . THR A 1 125 ? -27.935 6.900 28.328 1.00 81.94 125 THR A C 1
ATOM 1001 O O . THR A 1 125 ? -27.628 5.931 29.019 1.00 81.94 125 THR A O 1
ATOM 1004 N N . TYR A 1 126 ? -27.183 7.998 28.290 1.00 86.69 126 TYR A N 1
ATOM 1005 C CA . TYR A 1 126 ? -25.997 8.165 29.117 1.00 86.69 126 TYR A CA 1
ATOM 1006 C C . TYR A 1 126 ? -25.858 9.592 29.638 1.00 86.69 126 TYR A C 1
ATOM 1008 O O . TYR A 1 126 ? -26.250 10.560 28.982 1.00 86.69 126 TYR A O 1
ATOM 1016 N N . LEU A 1 127 ? -25.245 9.714 30.810 1.00 83.62 127 LEU A N 1
ATOM 1017 C CA . LEU A 1 127 ? -25.025 10.963 31.523 1.00 83.62 127 LEU A CA 1
ATOM 1018 C C . LEU A 1 127 ? -23.562 11.064 31.952 1.00 83.62 127 LEU A C 1
ATOM 1020 O O . LEU A 1 127 ? -22.976 10.089 32.417 1.00 83.62 127 LEU A O 1
ATOM 1024 N N . ARG A 1 128 ? -22.983 12.259 31.840 1.00 86.75 128 ARG A N 1
ATOM 1025 C CA . ARG A 1 128 ? -21.698 12.583 32.459 1.00 86.75 128 ARG A CA 1
ATOM 1026 C C . ARG A 1 128 ? -21.928 13.131 33.867 1.00 86.75 128 ARG A C 1
ATOM 1028 O O . ARG A 1 128 ? -22.733 14.042 34.052 1.00 86.75 128 ARG A O 1
ATOM 1035 N N . ILE A 1 129 ? -21.180 12.621 34.835 1.00 87.31 129 ILE A N 1
ATOM 1036 C CA . ILE A 1 129 ? -21.185 13.128 36.209 1.00 87.31 129 ILE A CA 1
ATOM 1037 C C . ILE A 1 129 ? -20.376 14.433 36.259 1.00 87.31 129 ILE A C 1
ATOM 1039 O O . ILE A 1 129 ? -19.263 14.485 35.730 1.00 87.31 129 ILE A O 1
ATOM 1043 N N . GLY A 1 130 ? -20.936 15.493 36.854 1.00 72.25 130 GLY A N 1
ATOM 1044 C CA . GLY A 1 130 ? -20.313 16.828 36.895 1.00 72.25 130 GLY A CA 1
ATOM 1045 C C . GLY A 1 130 ? -20.742 17.806 35.786 1.00 72.25 130 GLY A C 1
ATOM 1046 O O . GLY A 1 130 ? -20.081 18.822 35.590 1.00 72.25 130 GLY A O 1
ATOM 1047 N N . GLY A 1 131 ? -21.846 17.527 35.079 1.00 59.03 131 GLY A N 1
ATOM 1048 C CA . GLY A 1 131 ? -22.551 18.488 34.217 1.00 59.03 131 GLY A CA 1
ATOM 1049 C C . GLY A 1 131 ? -22.171 18.462 32.726 1.00 59.03 131 GLY A C 1
ATOM 1050 O O . GLY A 1 131 ? -21.033 18.725 32.340 1.00 59.03 131 GLY A O 1
ATOM 1051 N N . GLY A 1 132 ? -23.165 18.205 31.863 1.00 59.59 132 GLY A N 1
ATOM 1052 C CA . GLY A 1 132 ? -23.089 18.374 30.401 1.00 59.59 132 GLY A CA 1
ATOM 1053 C C . GLY A 1 132 ? -23.184 17.086 29.564 1.00 59.59 132 GLY A C 1
ATOM 1054 O O . GLY A 1 132 ? -23.137 15.970 30.074 1.00 59.59 132 GLY A O 1
ATOM 1055 N N . ARG A 1 133 ? -23.329 17.245 28.238 1.00 61.50 133 ARG A N 1
ATOM 1056 C CA . ARG A 1 133 ? -23.281 16.143 27.250 1.00 61.50 133 ARG A CA 1
ATOM 1057 C C . ARG A 1 133 ? -21.825 15.725 26.978 1.00 61.50 133 ARG A C 1
ATOM 1059 O O . ARG A 1 133 ? -20.933 16.568 27.027 1.00 61.50 133 ARG A O 1
ATOM 1066 N N . VAL A 1 134 ? -21.593 14.450 26.639 1.00 66.06 134 VAL A N 1
ATOM 1067 C CA . VAL A 1 134 ? -20.261 13.909 26.275 1.00 66.06 134 VAL A CA 1
ATOM 1068 C C . VAL A 1 134 ? -19.658 14.714 25.117 1.00 66.06 134 VAL A C 1
ATOM 1070 O O . VAL A 1 134 ? -20.232 14.763 24.026 1.00 66.06 134 VAL A O 1
ATOM 1073 N N . GLN A 1 135 ? -18.515 15.361 25.367 1.00 67.75 135 GLN A N 1
ATOM 1074 C CA . GLN A 1 135 ? -17.847 16.241 24.397 1.00 67.75 135 GLN A CA 1
ATOM 1075 C C . GLN A 1 135 ? -16.896 15.484 23.460 1.00 67.75 135 GLN A C 1
ATOM 1077 O O . GLN A 1 135 ? -16.684 15.909 22.325 1.00 67.75 135 GLN A O 1
ATOM 1082 N N . ASP A 1 136 ? -16.353 14.343 23.894 1.00 71.44 136 ASP A N 1
ATOM 1083 C CA . ASP A 1 136 ? -15.502 13.505 23.051 1.00 71.44 136 ASP A CA 1
ATOM 1084 C C . ASP A 1 136 ? -16.328 12.878 21.914 1.00 71.44 136 ASP A C 1
ATOM 1086 O O . ASP A 1 136 ? -17.207 12.042 22.132 1.00 71.44 136 ASP A O 1
ATOM 1090 N N . LYS A 1 137 ? -16.019 13.277 20.675 1.00 73.50 137 LYS A N 1
ATOM 1091 C CA . LYS A 1 137 ? -16.706 12.828 19.456 1.00 73.50 137 LYS A CA 1
ATOM 1092 C C . LYS A 1 137 ? -16.628 11.312 19.240 1.00 73.50 137 LYS A C 1
ATOM 1094 O O . LYS A 1 137 ? -17.574 10.738 18.704 1.00 73.50 137 LYS A O 1
ATOM 1099 N N . TYR A 1 138 ? -15.522 10.664 19.602 1.00 70.75 138 TYR A N 1
ATOM 1100 C CA . TYR A 1 138 ? -15.348 9.219 19.433 1.00 70.75 138 TYR A CA 1
ATOM 1101 C C . TYR A 1 138 ? -16.083 8.450 20.519 1.00 70.75 138 TYR A C 1
ATOM 1103 O O . TYR A 1 138 ? -16.825 7.520 20.209 1.00 70.75 138 TYR A O 1
ATOM 1111 N N . LEU A 1 139 ? -15.943 8.878 21.774 1.00 74.75 139 LEU A N 1
ATOM 1112 C CA . LEU A 1 139 ? -16.674 8.273 22.883 1.00 74.75 139 LEU A CA 1
ATOM 1113 C C . LEU A 1 139 ? -18.186 8.416 22.688 1.00 74.75 139 LEU A C 1
ATOM 1115 O O . LEU A 1 139 ? -18.922 7.450 22.854 1.00 74.75 139 LEU A O 1
ATOM 1119 N N . ARG A 1 140 ? -18.640 9.584 22.227 1.00 78.75 140 ARG A N 1
ATOM 1120 C CA . ARG A 1 140 ? -20.034 9.816 21.848 1.00 78.75 140 ARG A CA 1
ATOM 1121 C C . ARG A 1 140 ? -20.507 8.838 20.776 1.00 78.75 140 ARG A C 1
ATOM 1123 O O . ARG A 1 140 ? -21.523 8.191 20.973 1.00 78.75 140 ARG A O 1
ATOM 1130 N N . LYS A 1 141 ? -19.743 8.645 19.694 1.00 78.62 141 LYS A N 1
ATOM 1131 C CA . LYS A 1 141 ? -20.072 7.638 18.667 1.00 78.62 141 LYS A CA 1
ATOM 1132 C C . LYS A 1 141 ? -20.173 6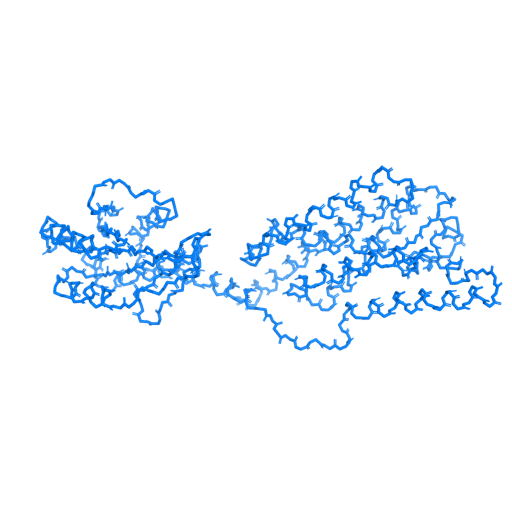.223 19.241 1.00 78.62 141 LYS A C 1
ATOM 1134 O O . LYS A 1 141 ? -21.034 5.463 18.809 1.00 78.62 141 LYS A O 1
ATOM 1139 N N . ILE A 1 142 ? -19.293 5.852 20.172 1.00 77.44 142 ILE A N 1
ATOM 1140 C CA . ILE A 1 142 ? -19.325 4.536 20.826 1.00 77.44 142 ILE A CA 1
ATOM 1141 C C . ILE A 1 142 ? -20.620 4.382 21.635 1.00 77.44 142 ILE A C 1
ATOM 1143 O O . ILE A 1 142 ? -21.305 3.371 21.485 1.00 77.44 142 ILE A O 1
ATOM 1147 N N . LEU A 1 143 ? -20.981 5.394 22.428 1.00 81.31 143 LEU A N 1
ATOM 1148 C CA . LEU A 1 143 ? -22.192 5.403 23.254 1.00 8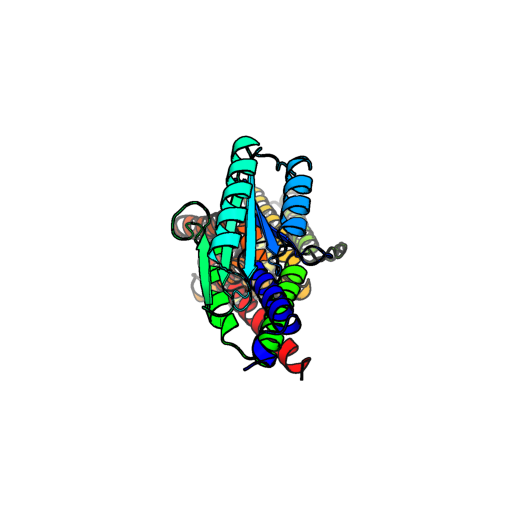1.31 143 LEU A CA 1
ATOM 1149 C C . LEU A 1 143 ? -23.483 5.469 22.417 1.00 81.31 143 LEU A C 1
ATOM 1151 O O . LEU A 1 143 ? -24.443 4.772 22.729 1.00 81.31 143 LEU A O 1
ATOM 1155 N N . ASP A 1 144 ? -23.491 6.213 21.310 1.00 83.19 144 ASP A N 1
ATOM 1156 C CA . ASP A 1 144 ? -24.620 6.263 20.371 1.00 83.19 144 ASP A CA 1
ATOM 1157 C C . ASP A 1 144 ? -24.882 4.878 19.754 1.00 83.19 144 ASP A C 1
ATOM 1159 O O . ASP A 1 144 ? -26.022 4.427 19.662 1.00 83.19 144 ASP A O 1
ATOM 1163 N N . ARG A 1 145 ? -23.824 4.143 19.379 1.00 81.88 145 ARG A N 1
ATOM 1164 C CA . ARG A 1 145 ? -23.977 2.753 18.916 1.00 81.88 145 ARG A CA 1
ATOM 1165 C C . ARG A 1 145 ? -24.469 1.841 20.044 1.00 81.88 145 ARG A C 1
ATOM 1167 O O . ARG A 1 145 ? -25.217 0.905 19.771 1.00 81.88 145 ARG A O 1
ATOM 1174 N N . ALA A 1 146 ? -24.038 2.090 21.281 1.00 79.38 146 ALA A N 1
ATOM 1175 C CA . ALA A 1 146 ? -24.485 1.353 22.459 1.00 79.38 146 ALA A CA 1
ATOM 1176 C C . ALA A 1 146 ? -25.998 1.484 22.664 1.00 79.38 146 ALA A C 1
ATOM 1178 O O . ALA A 1 146 ? -26.655 0.472 22.890 1.00 79.38 146 ALA A O 1
ATOM 1179 N N . SER A 1 147 ? -26.550 2.685 22.461 1.00 81.25 147 SER A N 1
ATOM 1180 C CA . SER A 1 147 ? -27.999 2.940 22.480 1.00 81.25 147 SER A CA 1
ATOM 1181 C C . SER A 1 147 ? -28.750 2.005 21.531 1.00 81.25 147 SER A C 1
ATOM 1183 O O . SER A 1 147 ? -29.671 1.302 21.939 1.00 81.25 147 SER A O 1
ATOM 1185 N N . VAL A 1 148 ? -28.268 1.863 20.293 1.00 81.75 148 VAL A N 1
ATOM 1186 C CA . VAL A 1 148 ? -28.863 0.937 19.315 1.00 81.75 148 VAL A CA 1
ATOM 1187 C C . VAL A 1 148 ? -28.749 -0.525 19.768 1.00 81.75 148 VAL A C 1
ATOM 1189 O O . VAL A 1 148 ? -29.703 -1.290 19.654 1.00 81.75 148 VAL A O 1
ATOM 1192 N N . ALA A 1 149 ? -27.596 -0.930 20.306 1.00 79.00 149 ALA A N 1
ATOM 1193 C CA . ALA A 1 149 ? -27.369 -2.305 20.750 1.00 79.00 149 ALA A CA 1
ATOM 1194 C C . ALA A 1 149 ? -28.137 -2.684 22.025 1.00 79.00 149 ALA A C 1
ATOM 1196 O O . ALA A 1 149 ? -28.409 -3.866 22.244 1.00 79.00 149 ALA A O 1
ATOM 1197 N N . ALA A 1 150 ? -28.517 -1.715 22.861 1.00 76.81 150 ALA A N 1
ATOM 1198 C CA . ALA A 1 150 ? -29.357 -1.964 24.029 1.00 76.81 150 ALA A CA 1
ATOM 1199 C C . ALA A 1 150 ? -30.735 -2.516 23.628 1.00 76.81 150 ALA A C 1
ATOM 1201 O O . ALA A 1 150 ? -31.303 -3.300 24.380 1.00 76.81 150 ALA A O 1
ATOM 1202 N N . HIS A 1 151 ? -31.214 -2.198 22.421 1.00 80.69 151 HIS A N 1
ATOM 1203 C CA . HIS A 1 151 ? -32.493 -2.666 21.878 1.00 80.69 151 HIS A CA 1
ATOM 1204 C C . HIS A 1 151 ? -32.404 -3.948 21.032 1.00 80.69 151 HIS A C 1
ATOM 1206 O O . HIS A 1 151 ? -33.432 -4.459 20.598 1.00 80.69 151 HIS A O 1
ATOM 1212 N N . MET A 1 152 ? -31.202 -4.479 20.794 1.00 82.50 152 MET A N 1
ATOM 1213 C CA . MET A 1 152 ? -31.009 -5.747 20.080 1.00 82.50 152 MET A CA 1
ATOM 1214 C C . MET A 1 152 ? -31.292 -6.943 20.992 1.00 82.50 152 MET A C 1
ATOM 1216 O O . MET A 1 152 ? -30.983 -6.909 22.188 1.00 82.50 152 MET A O 1
ATOM 1220 N N . SER A 1 153 ? -31.797 -8.036 20.419 1.00 83.31 153 SER A N 1
ATOM 1221 C CA . SER A 1 153 ? -31.890 -9.314 21.128 1.00 83.31 153 SER A CA 1
ATOM 1222 C C . SER A 1 153 ? -30.496 -9.840 21.527 1.00 83.31 153 SER A C 1
ATOM 1224 O O . SER A 1 153 ? -29.480 -9.469 20.921 1.00 83.31 153 SER A O 1
ATOM 1226 N N . PRO A 1 154 ? -30.401 -10.717 22.543 1.00 79.06 154 PRO A N 1
ATOM 1227 C CA . PRO A 1 154 ? -29.127 -11.318 22.944 1.00 79.06 154 PRO A CA 1
ATOM 1228 C C . PRO A 1 154 ? -28.415 -12.046 21.793 1.00 79.06 154 PRO A C 1
ATOM 1230 O O . PRO A 1 154 ? -27.206 -11.891 21.618 1.00 79.06 154 PRO A O 1
ATOM 1233 N N . GLU A 1 155 ? -29.161 -12.780 20.964 1.00 81.00 155 GLU A N 1
ATOM 1234 C CA . GLU A 1 155 ? -28.620 -13.501 19.806 1.00 81.00 155 GLU A CA 1
ATOM 1235 C C . GLU A 1 155 ? -28.050 -12.548 18.747 1.00 81.00 155 GLU A C 1
ATOM 1237 O O . GLU A 1 155 ? -26.908 -12.720 18.310 1.00 81.00 155 GLU A O 1
ATOM 1242 N N . GLU A 1 156 ? -28.783 -11.485 18.398 1.00 82.56 156 GLU A N 1
ATOM 1243 C CA . GLU A 1 156 ? -28.314 -10.452 17.465 1.00 82.56 156 GLU A CA 1
ATOM 1244 C C . GLU A 1 156 ? -27.052 -9.748 17.983 1.00 82.56 156 GLU A C 1
ATOM 1246 O O . GLU A 1 156 ? -26.097 -9.542 17.226 1.00 82.56 156 GLU A O 1
ATOM 1251 N N . ARG A 1 157 ? -26.993 -9.430 19.286 1.00 84.56 157 ARG A N 1
ATOM 1252 C CA . ARG A 1 157 ? -25.791 -8.849 19.908 1.00 84.56 157 ARG A CA 1
ATOM 1253 C C . ARG A 1 157 ? -24.601 -9.792 19.846 1.00 84.56 157 ARG A C 1
ATOM 1255 O O . ARG A 1 157 ? -23.496 -9.335 19.542 1.00 84.56 157 ARG A O 1
ATOM 1262 N N . ARG A 1 158 ? -24.787 -11.085 20.127 1.00 78.19 158 ARG A N 1
ATOM 1263 C CA . ARG A 1 158 ? -23.713 -12.092 20.064 1.00 78.19 158 ARG A CA 1
ATOM 1264 C C . ARG A 1 158 ? -23.174 -12.218 18.637 1.00 78.19 158 ARG A C 1
ATOM 1266 O O . ARG A 1 158 ? -21.960 -12.127 18.441 1.00 78.19 158 ARG A O 1
ATOM 1273 N N . ALA A 1 159 ? -24.053 -12.299 17.638 1.00 81.00 159 ALA A N 1
ATOM 1274 C CA . ALA A 1 159 ? -23.667 -12.333 16.226 1.00 81.00 159 ALA A CA 1
ATOM 1275 C C . ALA A 1 159 ? -22.899 -11.065 15.802 1.00 81.00 159 ALA A C 1
ATOM 1277 O O . ALA A 1 159 ? -21.808 -11.153 15.228 1.00 81.00 159 ALA A O 1
ATOM 1278 N N . ALA A 1 160 ? -23.406 -9.879 16.156 1.00 78.44 160 ALA A N 1
ATOM 1279 C CA . ALA A 1 160 ? -22.740 -8.607 15.872 1.00 78.44 160 ALA A CA 1
ATOM 1280 C C . ALA A 1 160 ? -21.381 -8.485 16.586 1.00 78.44 160 ALA A C 1
ATOM 1282 O O . ALA A 1 160 ? -20.423 -7.942 16.030 1.00 78.44 160 ALA A O 1
ATOM 1283 N N . THR A 1 161 ? -21.274 -9.007 17.810 1.00 75.88 161 THR A N 1
ATOM 1284 C CA . THR A 1 161 ? -20.024 -9.043 18.581 1.00 75.88 161 THR A CA 1
ATOM 1285 C C . THR A 1 161 ? -18.976 -9.904 17.892 1.00 75.88 161 THR A C 1
ATOM 1287 O O . THR A 1 161 ? -17.840 -9.460 17.728 1.00 75.88 161 THR A O 1
ATOM 1290 N N . GLU A 1 162 ? -19.336 -11.111 17.453 1.00 74.94 162 GLU A N 1
ATOM 1291 C CA . GLU A 1 162 ? -18.405 -11.993 16.745 1.00 74.94 162 GLU A CA 1
ATOM 1292 C C . GLU A 1 162 ? -17.984 -11.412 15.394 1.00 74.94 162 GLU A C 1
ATOM 1294 O O . GLU A 1 162 ? -16.797 -11.426 15.062 1.00 74.94 162 GLU A O 1
ATOM 1299 N N . GLN A 1 163 ? -18.902 -10.783 14.657 1.00 76.38 163 GLN A N 1
ATOM 1300 C CA . GLN A 1 163 ? -18.558 -10.049 13.439 1.00 76.38 163 GLN A CA 1
ATOM 1301 C C . GLN A 1 163 ? -17.526 -8.939 13.718 1.00 76.38 163 GLN A C 1
ATOM 1303 O O . GLN A 1 163 ? -16.522 -8.824 13.008 1.00 76.38 163 GLN A O 1
ATOM 1308 N N . LYS A 1 164 ? -17.724 -8.150 14.784 1.00 72.06 164 LYS A N 1
ATOM 1309 C CA . LYS A 1 164 ? -16.798 -7.082 15.206 1.00 72.06 164 LYS A CA 1
ATOM 1310 C C . LYS A 1 164 ? -15.445 -7.631 15.664 1.00 72.06 164 LYS A C 1
ATOM 1312 O O . LYS A 1 164 ? -14.409 -7.121 15.235 1.00 72.06 164 LYS A O 1
ATOM 1317 N N . LYS A 1 165 ? -15.426 -8.694 16.475 1.00 67.88 165 LYS A N 1
ATOM 1318 C CA . LYS A 1 165 ? -14.193 -9.378 16.905 1.00 67.88 165 LYS A CA 1
ATOM 1319 C C . LYS A 1 165 ? -13.424 -9.943 15.717 1.00 67.88 165 LYS A C 1
ATOM 1321 O O . LYS A 1 165 ? -12.202 -9.827 15.687 1.00 67.88 165 LYS A O 1
ATOM 1326 N N . ASN A 1 166 ? -14.111 -10.519 14.734 1.00 67.00 166 ASN A N 1
ATOM 1327 C CA . ASN A 1 166 ? -13.483 -11.036 13.522 1.00 67.00 166 ASN A CA 1
ATOM 1328 C C . ASN A 1 166 ? -12.867 -9.908 12.689 1.00 67.00 166 ASN A C 1
ATOM 1330 O O . ASN A 1 166 ? -11.693 -10.004 12.339 1.00 67.00 166 ASN A O 1
ATOM 1334 N N . ALA A 1 167 ? -13.583 -8.797 12.487 1.00 63.38 167 ALA A N 1
ATOM 1335 C CA . ALA A 1 167 ? -13.035 -7.606 11.834 1.00 63.38 167 ALA A CA 1
ATOM 1336 C C . ALA A 1 167 ? -11.805 -7.046 12.577 1.00 63.38 167 ALA A C 1
ATOM 1338 O O . ALA A 1 167 ? -10.796 -6.700 11.958 1.00 63.38 167 ALA A O 1
ATOM 1339 N N . TYR A 1 168 ? -11.837 -7.017 13.912 1.00 62.47 168 TYR A N 1
ATOM 1340 C CA . TYR A 1 168 ? -10.693 -6.612 14.730 1.00 62.47 168 TYR A CA 1
ATOM 1341 C C . TYR A 1 168 ? -9.519 -7.601 14.635 1.00 62.47 168 TYR A C 1
ATOM 1343 O O . TYR A 1 168 ? -8.371 -7.188 14.500 1.00 62.47 168 TYR A O 1
ATOM 1351 N N . ARG A 1 169 ? -9.771 -8.916 14.642 1.00 63.34 169 ARG A N 1
ATOM 1352 C CA . ARG A 1 169 ? -8.734 -9.947 14.454 1.00 63.34 169 ARG A CA 1
ATOM 1353 C C . ARG A 1 169 ? -8.098 -9.869 13.071 1.00 63.34 169 ARG A C 1
ATOM 1355 O O . ARG A 1 169 ? -6.881 -10.008 12.973 1.00 63.34 169 ARG A O 1
ATOM 1362 N N . GLU A 1 170 ? -8.880 -9.636 12.021 1.00 59.75 170 GLU A N 1
ATOM 1363 C CA . GLU A 1 170 ? -8.353 -9.370 10.678 1.00 59.75 170 GLU A CA 1
ATOM 1364 C C . GLU A 1 170 ? -7.481 -8.114 10.681 1.00 59.75 170 GLU A C 1
ATOM 1366 O O . GLU A 1 170 ? -6.350 -8.145 10.197 1.00 59.75 170 GLU A O 1
ATOM 1371 N N . THR A 1 171 ? -7.946 -7.057 11.343 1.00 54.69 171 THR A N 1
ATOM 1372 C CA . THR A 1 171 ? -7.194 -5.815 11.526 1.00 54.69 171 THR A CA 1
ATOM 1373 C C . THR A 1 171 ? -5.871 -6.037 12.274 1.00 54.69 171 THR A C 1
ATOM 1375 O O . THR A 1 171 ? -4.831 -5.521 11.868 1.00 54.69 171 THR A O 1
ATOM 1378 N N . LEU A 1 172 ? -5.861 -6.848 13.337 1.00 54.47 172 LEU A N 1
ATOM 1379 C CA . LEU A 1 172 ? -4.658 -7.199 14.099 1.00 54.47 172 LEU A CA 1
ATOM 1380 C C . LEU A 1 172 ? -3.693 -8.099 13.318 1.00 54.47 172 LEU A C 1
ATOM 1382 O O . LEU A 1 172 ? -2.477 -7.927 13.427 1.00 54.47 172 LEU A O 1
ATOM 1386 N N . ARG A 1 173 ? -4.218 -9.055 12.541 1.00 56.81 173 ARG A N 1
ATOM 1387 C CA . ARG A 1 173 ? -3.423 -9.874 11.612 1.00 56.81 173 ARG A CA 1
ATOM 1388 C C . ARG A 1 173 ? -2.771 -9.009 10.549 1.00 56.81 173 ARG A C 1
ATOM 1390 O O . ARG A 1 173 ? -1.627 -9.259 10.195 1.00 56.81 173 ARG A O 1
ATOM 1397 N N . ASP A 1 174 ? -3.474 -7.979 10.099 1.00 50.94 174 ASP A N 1
ATOM 1398 C CA . ASP A 1 174 ? -2.904 -6.985 9.215 1.00 50.94 174 ASP A CA 1
ATOM 1399 C C . ASP A 1 174 ? -1.818 -6.168 9.930 1.00 50.94 174 ASP A C 1
ATOM 1401 O O . ASP A 1 174 ? -0.730 -5.982 9.403 1.00 50.94 174 ASP A O 1
ATOM 1405 N N . ILE A 1 175 ? -2.057 -5.714 11.155 1.00 49.38 175 ILE A N 1
ATOM 1406 C CA . ILE A 1 175 ? -1.111 -4.884 11.910 1.00 49.38 175 ILE A CA 1
ATOM 1407 C C . ILE A 1 175 ? 0.207 -5.599 12.247 1.00 49.38 175 ILE A C 1
ATOM 1409 O O . ILE A 1 175 ? 1.253 -4.942 12.285 1.00 49.38 175 ILE A O 1
ATOM 1413 N N . ARG A 1 176 ? 0.190 -6.906 12.538 1.00 47.25 176 ARG A N 1
ATOM 1414 C CA . ARG A 1 176 ? 1.428 -7.647 12.811 1.00 47.25 176 ARG A CA 1
ATOM 1415 C C . ARG A 1 176 ? 2.203 -7.810 11.499 1.00 47.25 176 ARG A C 1
ATOM 1417 O O . ARG A 1 176 ? 1.720 -8.525 10.624 1.00 47.25 176 ARG A O 1
ATOM 1424 N N . PRO A 1 177 ? 3.398 -7.203 11.346 1.00 49.62 177 PRO A N 1
ATOM 1425 C CA . PRO A 1 177 ? 4.209 -7.459 10.167 1.00 49.62 177 PRO A CA 1
ATOM 1426 C C . PRO A 1 177 ? 4.474 -8.962 10.116 1.00 49.62 177 PRO A C 1
ATOM 1428 O O . PRO A 1 177 ? 4.936 -9.549 11.101 1.00 49.62 177 PRO A O 1
ATOM 1431 N N . ARG A 1 178 ? 4.150 -9.593 8.985 1.00 52.72 178 ARG A N 1
ATOM 1432 C CA . ARG A 1 178 ? 4.593 -10.955 8.698 1.00 52.72 178 ARG A CA 1
ATOM 1433 C C . ARG A 1 178 ? 6.119 -10.879 8.640 1.00 52.72 178 ARG A C 1
ATOM 1435 O O . ARG A 1 178 ? 6.692 -10.499 7.628 1.00 52.72 178 ARG A O 1
ATOM 1442 N N . ARG A 1 179 ? 6.789 -11.138 9.766 1.00 49.28 179 ARG A N 1
ATOM 1443 C CA . ARG A 1 179 ? 8.248 -11.293 9.832 1.00 49.28 179 ARG A CA 1
ATOM 1444 C C . ARG A 1 179 ? 8.606 -12.634 9.194 1.00 49.28 179 ARG A C 1
ATOM 1446 O O . ARG A 1 179 ? 9.069 -13.545 9.868 1.00 49.28 179 ARG A O 1
ATOM 1453 N N . GLU A 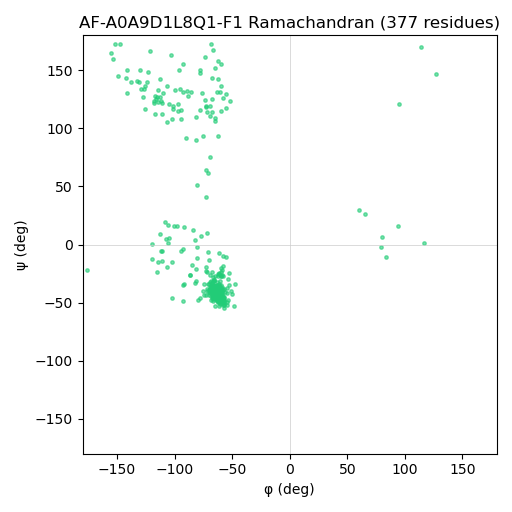1 180 ? 8.343 -12.781 7.904 1.00 55.75 180 GLU A N 1
ATOM 1454 C CA . GLU A 1 180 ? 9.005 -13.818 7.124 1.00 55.75 180 GLU A CA 1
ATOM 1455 C C . GLU A 1 180 ? 10.448 -13.340 6.916 1.00 55.75 180 GLU A C 1
ATOM 1457 O O . GLU A 1 180 ? 10.690 -12.201 6.506 1.00 55.75 180 GLU A O 1
ATOM 1462 N N . LYS A 1 181 ? 11.425 -14.168 7.310 1.00 54.16 181 LYS A N 1
ATOM 1463 C CA . LYS A 1 181 ? 12.838 -13.902 7.015 1.00 54.16 181 LYS A CA 1
ATOM 1464 C C . LYS A 1 181 ? 12.962 -13.853 5.496 1.00 54.16 181 LYS A C 1
ATOM 1466 O O . LYS A 1 181 ? 12.701 -14.851 4.831 1.00 54.16 181 LYS A O 1
ATOM 1471 N N . LYS A 1 182 ? 13.306 -12.685 4.957 1.00 60.84 182 LYS A N 1
ATOM 1472 C CA . LYS A 1 182 ? 13.395 -12.497 3.510 1.00 60.84 182 LYS A CA 1
ATOM 1473 C C . LYS A 1 182 ? 14.554 -13.321 2.969 1.00 60.84 182 LYS A C 1
ATOM 1475 O O . LYS A 1 182 ? 15.682 -13.178 3.437 1.00 60.84 182 LYS A O 1
ATOM 1480 N N . SER A 1 183 ? 14.254 -14.173 1.998 1.00 70.75 183 SER A N 1
ATOM 1481 C CA . SER A 1 183 ? 15.272 -14.833 1.188 1.00 70.75 183 SER A CA 1
ATOM 1482 C C . SER A 1 183 ? 16.027 -13.786 0.365 1.00 70.75 183 SER A C 1
ATOM 1484 O O . SER A 1 183 ? 15.458 -12.758 -0.011 1.00 70.75 183 SER A O 1
ATOM 1486 N N . LEU A 1 184 ? 17.287 -14.068 0.029 1.00 73.25 184 LEU A N 1
ATOM 1487 C CA . LEU A 1 184 ? 18.042 -13.288 -0.960 1.00 73.25 184 LEU A CA 1
ATOM 1488 C C . LEU A 1 184 ? 17.345 -13.265 -2.336 1.00 73.25 184 LEU A C 1
ATOM 1490 O O . LEU A 1 184 ? 17.606 -12.379 -3.139 1.00 73.25 184 LEU A O 1
ATOM 1494 N N . LEU A 1 185 ? 16.417 -14.198 -2.579 1.00 81.12 185 LEU A N 1
ATOM 1495 C CA . LEU A 1 185 ? 15.605 -14.293 -3.795 1.00 81.12 185 LEU A CA 1
ATOM 1496 C C . LEU A 1 185 ? 14.378 -13.365 -3.811 1.00 81.12 185 LEU A C 1
ATOM 1498 O O . LEU A 1 185 ? 13.586 -13.420 -4.750 1.00 81.12 185 LEU A O 1
ATOM 1502 N N . HIS A 1 186 ? 14.191 -12.523 -2.790 1.00 88.19 186 HIS A N 1
ATOM 1503 C CA . HIS A 1 186 ? 13.077 -11.578 -2.770 1.00 88.19 186 HIS A CA 1
ATOM 1504 C C . HIS A 1 186 ? 13.161 -10.617 -3.982 1.00 88.19 186 HIS A C 1
ATOM 1506 O O . HIS A 1 186 ? 14.240 -10.071 -4.237 1.00 88.19 186 HIS A O 1
ATOM 1512 N N . PRO A 1 187 ? 12.044 -10.326 -4.682 1.00 92.12 187 PRO A N 1
ATOM 1513 C CA . PRO A 1 187 ? 12.028 -9.576 -5.944 1.00 92.12 187 PRO A CA 1
ATOM 1514 C C . PRO A 1 187 ? 12.799 -8.254 -5.908 1.00 92.12 187 PRO A C 1
ATOM 1516 O O . PRO A 1 187 ? 13.574 -7.978 -6.814 1.00 92.12 187 PRO A O 1
ATOM 1519 N N . LEU A 1 188 ? 12.655 -7.472 -4.828 1.00 93.19 188 LEU A N 1
ATOM 1520 C CA . LEU A 1 188 ? 13.442 -6.250 -4.601 1.00 93.19 188 LEU A CA 1
ATOM 1521 C C . LEU A 1 188 ? 14.947 -6.464 -4.816 1.00 93.19 188 LEU A C 1
ATOM 1523 O O . LEU A 1 188 ? 15.561 -5.702 -5.553 1.00 93.19 188 LEU A O 1
ATOM 1527 N N . PHE A 1 189 ? 15.546 -7.464 -4.160 1.00 92.81 189 PHE A N 1
ATOM 1528 C CA . PHE A 1 189 ? 16.993 -7.675 -4.229 1.00 92.81 189 PHE A CA 1
ATOM 1529 C C . PHE A 1 189 ? 17.412 -8.132 -5.619 1.00 92.81 189 PHE A C 1
ATOM 1531 O O . PHE A 1 189 ? 18.412 -7.650 -6.136 1.00 92.81 189 PHE A O 1
ATOM 1538 N N . VAL A 1 190 ? 16.617 -8.999 -6.246 1.00 95.12 190 VAL A N 1
ATOM 1539 C CA . VAL A 1 190 ? 16.878 -9.462 -7.611 1.00 95.12 190 VAL A CA 1
ATOM 1540 C C . VAL A 1 190 ? 16.838 -8.293 -8.596 1.00 95.12 190 VAL A C 1
ATOM 1542 O O . VAL A 1 190 ? 17.776 -8.112 -9.364 1.00 95.12 190 VAL A O 1
ATOM 1545 N N . ILE A 1 191 ? 15.804 -7.450 -8.534 1.00 96.50 191 ILE A N 1
ATOM 1546 C CA . ILE A 1 191 ? 15.669 -6.267 -9.395 1.00 96.50 191 ILE A CA 1
ATOM 1547 C C . ILE A 1 191 ? 16.813 -5.280 -9.142 1.00 96.50 191 ILE A C 1
ATOM 1549 O O . ILE A 1 191 ? 17.384 -4.760 -10.098 1.00 96.50 191 ILE A O 1
ATOM 1553 N N . LEU A 1 192 ? 17.172 -5.039 -7.878 1.00 96.12 192 LEU A N 1
ATOM 1554 C CA . LEU A 1 192 ? 18.280 -4.157 -7.515 1.00 96.12 192 LEU A CA 1
ATOM 1555 C C . LEU A 1 192 ? 19.600 -4.654 -8.122 1.00 96.12 192 LEU A C 1
ATOM 1557 O O . LEU A 1 192 ? 20.308 -3.884 -8.765 1.00 96.12 192 LEU A O 1
ATOM 1561 N N . ILE A 1 193 ? 19.898 -5.947 -7.957 1.00 97.06 193 ILE A N 1
ATOM 1562 C CA . ILE A 1 193 ? 21.101 -6.579 -8.506 1.00 97.06 193 ILE A CA 1
ATOM 1563 C C . ILE A 1 193 ? 21.104 -6.467 -10.029 1.00 97.06 193 ILE A C 1
ATOM 1565 O O . ILE A 1 193 ? 22.095 -6.008 -10.579 1.00 97.06 193 ILE A O 1
ATOM 1569 N N . ILE A 1 194 ? 20.001 -6.803 -10.708 1.00 97.44 194 ILE A N 1
ATOM 1570 C CA . ILE A 1 194 ? 19.916 -6.719 -12.174 1.00 97.44 194 ILE A CA 1
ATOM 1571 C C . ILE A 1 194 ? 20.212 -5.296 -12.658 1.00 97.44 194 ILE A C 1
ATOM 1573 O O . ILE A 1 194 ? 21.085 -5.122 -13.500 1.00 97.44 194 ILE A O 1
ATOM 1577 N N . ASN A 1 195 ? 19.538 -4.279 -12.114 1.00 97.81 195 ASN A N 1
ATOM 1578 C CA . ASN A 1 195 ? 19.713 -2.894 -12.563 1.00 97.81 195 ASN A CA 1
ATOM 1579 C C . ASN A 1 195 ? 21.139 -2.379 -12.322 1.00 97.81 195 ASN A C 1
ATOM 1581 O O . ASN A 1 195 ? 21.731 -1.761 -13.205 1.00 97.81 195 ASN A O 1
ATOM 1585 N N . ILE A 1 196 ? 21.712 -2.666 -11.147 1.00 97.94 196 ILE A N 1
ATOM 1586 C CA . ILE A 1 196 ? 23.087 -2.268 -10.822 1.00 97.94 196 ILE A CA 1
ATOM 1587 C C . ILE A 1 196 ? 24.087 -3.008 -11.716 1.00 97.94 196 ILE A C 1
ATOM 1589 O O . ILE A 1 196 ? 25.015 -2.390 -12.233 1.00 97.94 196 ILE A O 1
ATOM 1593 N N . SER A 1 197 ? 23.908 -4.315 -11.923 1.00 97.94 197 SER A N 1
ATOM 1594 C CA . SER A 1 197 ? 24.797 -5.123 -12.760 1.00 97.94 197 SER A CA 1
ATOM 1595 C C . SER A 1 197 ? 24.740 -4.709 -14.226 1.00 97.94 197 SER A C 1
ATOM 1597 O O . SER A 1 197 ? 25.792 -4.559 -14.835 1.00 97.94 197 SER A O 1
ATOM 1599 N N . VAL A 1 198 ? 23.548 -4.484 -14.786 1.00 97.56 198 VAL A N 1
ATOM 1600 C CA . VAL A 1 198 ? 23.378 -4.022 -16.172 1.00 97.56 198 VAL A CA 1
ATOM 1601 C C . VAL A 1 198 ? 24.070 -2.675 -16.374 1.00 97.56 198 VAL A C 1
ATOM 1603 O O . VAL A 1 198 ? 24.876 -2.544 -17.289 1.00 97.56 198 VAL A O 1
ATOM 1606 N N . PHE A 1 199 ? 23.837 -1.712 -15.478 1.00 97.19 199 PHE A N 1
ATOM 1607 C CA . PHE A 1 199 ? 24.475 -0.397 -15.557 1.00 97.19 199 PHE A CA 1
ATOM 1608 C C . PHE A 1 199 ? 26.004 -0.476 -15.423 1.00 97.19 199 PHE A C 1
ATOM 1610 O O . PHE A 1 199 ? 26.731 0.122 -16.211 1.00 97.19 199 PHE A O 1
ATOM 1617 N N . ALA A 1 200 ? 26.513 -1.250 -14.458 1.00 97.62 200 ALA A N 1
ATOM 1618 C CA . ALA A 1 200 ? 27.952 -1.415 -14.258 1.00 97.62 200 ALA A CA 1
ATOM 1619 C C . ALA A 1 200 ? 28.634 -2.097 -15.455 1.00 97.62 200 ALA A C 1
ATOM 1621 O O . ALA A 1 200 ? 29.723 -1.688 -15.855 1.00 97.62 200 ALA A O 1
ATOM 1622 N N . LEU A 1 201 ? 28.003 -3.123 -16.033 1.00 97.19 201 LEU A N 1
ATOM 1623 C CA . LEU A 1 201 ? 28.520 -3.800 -17.220 1.00 97.19 201 LEU A CA 1
ATOM 1624 C C . LEU A 1 201 ? 28.574 -2.860 -18.422 1.00 97.19 201 LEU A C 1
ATOM 1626 O O . LEU A 1 201 ? 29.568 -2.876 -19.144 1.00 97.19 201 LEU A O 1
ATOM 1630 N N . ASP A 1 202 ? 27.557 -2.024 -18.613 1.00 96.12 202 ASP A N 1
ATOM 1631 C CA . ASP A 1 202 ? 27.530 -1.094 -19.739 1.00 96.12 202 ASP A CA 1
ATOM 1632 C C . ASP A 1 202 ? 28.621 -0.023 -19.619 1.00 96.12 202 ASP A C 1
ATOM 1634 O O . ASP A 1 202 ? 29.321 0.239 -20.590 1.00 96.12 202 ASP A O 1
ATOM 1638 N N . LEU A 1 203 ? 28.881 0.488 -18.407 1.00 95.75 203 LEU A N 1
ATOM 1639 C CA . LEU A 1 203 ? 30.013 1.390 -18.145 1.00 95.75 203 LEU A CA 1
ATOM 1640 C C . LEU A 1 203 ? 31.374 0.733 -18.425 1.00 95.75 203 LEU A C 1
ATOM 1642 O O . LEU A 1 203 ? 32.279 1.364 -18.973 1.00 95.75 203 LEU A O 1
ATOM 1646 N N . ILE A 1 204 ? 31.543 -0.540 -18.048 1.00 97.19 204 ILE A N 1
ATOM 1647 C CA . ILE A 1 204 ? 32.780 -1.287 -18.329 1.00 97.19 204 ILE A CA 1
ATOM 1648 C C . ILE A 1 204 ? 32.976 -1.444 -19.839 1.00 97.19 204 ILE A C 1
ATOM 1650 O O . ILE A 1 204 ? 34.104 -1.341 -20.326 1.00 97.19 204 ILE A O 1
ATOM 1654 N N . LEU A 1 205 ? 31.902 -1.722 -20.578 1.00 96.56 205 LEU A N 1
ATOM 1655 C CA . LEU A 1 205 ? 31.959 -1.873 -22.028 1.00 96.56 205 LEU A CA 1
ATOM 1656 C C . LEU A 1 205 ? 32.170 -0.531 -22.729 1.00 96.56 205 LEU A C 1
ATOM 1658 O O . LEU A 1 205 ? 32.979 -0.475 -23.648 1.00 96.56 205 LEU A O 1
ATOM 1662 N N . GLU A 1 206 ? 31.554 0.545 -22.249 1.00 95.75 206 GLU A N 1
ATOM 1663 C CA . GLU A 1 206 ? 31.792 1.909 -22.723 1.00 95.75 206 GLU A CA 1
ATOM 1664 C C . GLU A 1 206 ? 33.260 2.301 -22.603 1.00 95.75 206 GLU A C 1
ATOM 1666 O O . GLU A 1 206 ? 33.869 2.716 -23.589 1.00 95.75 206 GLU A O 1
ATOM 1671 N N . ALA A 1 207 ? 33.873 2.049 -21.445 1.00 95.81 207 ALA A N 1
ATOM 1672 C CA . ALA A 1 207 ? 35.294 2.310 -21.232 1.00 95.81 207 ALA A CA 1
ATOM 1673 C C . ALA A 1 207 ? 36.215 1.502 -22.170 1.00 95.81 207 ALA A C 1
ATOM 1675 O O . ALA A 1 207 ? 37.343 1.917 -22.428 1.00 95.81 207 ALA A O 1
ATOM 1676 N N . ARG A 1 208 ? 35.761 0.344 -22.672 1.00 96.25 208 ARG A N 1
ATOM 1677 C CA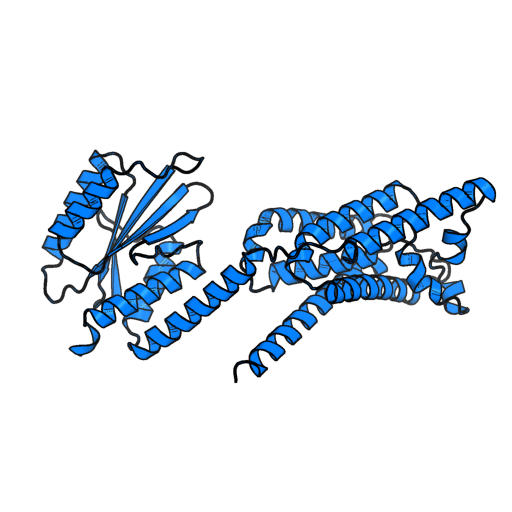 . ARG A 1 208 ? 36.536 -0.526 -23.577 1.00 96.25 208 ARG A CA 1
ATOM 1678 C C . ARG A 1 208 ? 36.287 -0.249 -25.057 1.00 96.25 208 ARG A C 1
ATOM 1680 O O . ARG A 1 208 ? 37.201 -0.420 -25.856 1.00 96.25 208 ARG A O 1
ATOM 1687 N N . MET A 1 209 ? 35.057 0.107 -25.415 1.00 95.50 209 MET A N 1
ATOM 1688 C CA . MET A 1 209 ? 34.565 0.140 -26.796 1.00 95.50 209 MET A CA 1
ATOM 1689 C C . MET A 1 209 ? 34.309 1.567 -27.299 1.00 95.50 209 MET A C 1
ATOM 1691 O O . MET A 1 209 ? 34.137 1.759 -28.499 1.00 95.50 209 MET A O 1
ATOM 1695 N N . GLY A 1 210 ? 34.268 2.564 -26.408 1.00 94.44 210 GLY A N 1
ATOM 1696 C CA . GLY A 1 210 ? 33.987 3.966 -26.738 1.00 94.44 210 GLY A CA 1
ATOM 1697 C C . GLY A 1 210 ? 32.502 4.305 -26.923 1.00 94.44 210 GLY A C 1
ATOM 1698 O O . GLY A 1 210 ? 32.185 5.419 -27.326 1.00 94.44 210 GLY A O 1
ATOM 1699 N N . TYR A 1 211 ? 31.594 3.364 -26.652 1.00 92.94 211 TYR A N 1
ATOM 1700 C CA . TYR A 1 211 ? 30.139 3.553 -26.662 1.00 92.94 211 TYR A CA 1
ATOM 1701 C C . TYR A 1 211 ? 29.469 2.524 -25.742 1.00 92.94 211 TYR A C 1
ATOM 1703 O O . TYR A 1 211 ? 30.095 1.523 -25.407 1.00 92.94 211 TYR A O 1
ATOM 1711 N N . LYS A 1 212 ? 28.200 2.734 -25.375 1.00 93.06 212 LYS A N 1
ATOM 1712 C CA . LYS A 1 212 ? 27.406 1.846 -24.507 1.00 93.06 212 LYS A CA 1
ATOM 1713 C C . LYS A 1 212 ? 26.631 0.780 -25.299 1.00 93.06 212 LYS A C 1
ATOM 1715 O O . LYS A 1 212 ? 25.520 1.062 -25.759 1.00 93.06 212 LYS A O 1
ATOM 1720 N N . PRO A 1 213 ? 27.172 -0.431 -25.532 1.00 93.31 213 PRO A N 1
ATOM 1721 C CA . PRO A 1 213 ? 26.498 -1.432 -26.355 1.00 93.31 213 PRO A CA 1
ATOM 1722 C C . PRO A 1 213 ? 25.222 -1.983 -25.714 1.00 93.31 213 PRO A C 1
ATOM 1724 O O . PRO A 1 213 ? 24.285 -2.308 -26.441 1.00 93.31 213 PRO A O 1
ATOM 1727 N N . ILE A 1 214 ? 25.157 -2.102 -24.383 1.00 94.94 214 ILE A N 1
ATOM 1728 C CA . ILE A 1 214 ? 23.980 -2.680 -23.724 1.00 94.94 214 ILE A CA 1
ATOM 1729 C C . ILE A 1 214 ? 22.819 -1.686 -23.804 1.00 94.94 214 ILE A C 1
ATOM 1731 O O . ILE A 1 214 ? 21.712 -2.080 -24.173 1.00 94.94 214 ILE A O 1
ATOM 1735 N N . GLU A 1 215 ? 23.072 -0.397 -23.556 1.00 95.00 215 GLU A N 1
ATOM 1736 C CA . GLU A 1 215 ? 22.096 0.661 -23.818 1.00 95.00 215 GLU A CA 1
ATOM 1737 C C . GLU A 1 215 ? 21.703 0.697 -25.299 1.00 95.00 215 GLU A C 1
ATOM 1739 O O . GLU A 1 215 ? 20.516 0.664 -25.612 1.00 95.00 215 GLU A O 1
ATOM 1744 N N . PHE A 1 216 ? 22.665 0.665 -26.225 1.00 94.75 216 PHE A N 1
ATOM 1745 C CA . PHE A 1 216 ? 22.393 0.752 -27.664 1.00 94.75 216 PHE A CA 1
ATOM 1746 C C . PHE A 1 216 ? 21.452 -0.353 -28.180 1.00 94.75 216 PHE A C 1
ATOM 1748 O O . PHE A 1 216 ? 20.490 -0.067 -28.899 1.00 94.75 216 PHE A O 1
ATOM 1755 N N . PHE A 1 217 ? 21.678 -1.614 -27.796 1.00 95.69 217 PHE A N 1
ATOM 1756 C CA . PHE A 1 217 ? 20.837 -2.745 -28.220 1.00 95.69 217 PHE A CA 1
ATOM 1757 C C . PHE A 1 217 ? 19.585 -2.954 -27.357 1.00 95.69 217 PHE A C 1
ATOM 1759 O O . PHE A 1 217 ? 18.654 -3.642 -27.784 1.00 95.69 217 PHE A O 1
ATOM 1766 N N . GLY A 1 218 ? 19.553 -2.386 -26.149 1.00 96.69 218 GLY A N 1
ATOM 1767 C CA . GLY A 1 218 ? 18.481 -2.618 -25.184 1.00 96.69 218 GLY A CA 1
ATOM 1768 C C . GLY A 1 218 ? 17.506 -1.455 -24.995 1.00 96.69 218 GLY A C 1
ATOM 1769 O O . GLY A 1 218 ? 16.413 -1.688 -24.474 1.00 96.69 218 GLY A O 1
ATOM 1770 N N . ILE A 1 219 ? 17.869 -0.225 -25.378 1.00 97.19 219 ILE A N 1
ATOM 1771 C CA . ILE A 1 219 ? 17.005 0.957 -25.257 1.00 97.19 219 ILE A CA 1
ATOM 1772 C C . ILE A 1 219 ? 15.751 0.766 -26.103 1.00 97.19 219 ILE A C 1
ATOM 1774 O O . ILE A 1 219 ? 15.818 0.213 -27.204 1.00 97.19 219 ILE A O 1
ATOM 1778 N N . GLN A 1 220 ? 14.603 1.237 -25.616 1.00 97.62 220 GLN A N 1
ATOM 1779 C CA . GLN A 1 220 ? 13.412 1.285 -26.446 1.00 97.62 220 GLN A CA 1
ATOM 1780 C C . GLN A 1 220 ? 13.632 2.345 -27.509 1.00 97.62 220 GLN A C 1
ATOM 1782 O O . GLN A 1 220 ? 13.675 3.523 -27.185 1.00 97.62 220 GLN A O 1
ATOM 1787 N N . TYR A 1 221 ? 13.770 1.905 -28.753 1.00 97.69 221 TYR A N 1
ATOM 1788 C CA . TYR A 1 221 ? 13.748 2.746 -29.936 1.00 97.69 221 TYR A CA 1
ATOM 1789 C C . TYR A 1 221 ? 12.544 2.309 -30.768 1.00 97.69 221 TYR A C 1
ATOM 1791 O O . TYR A 1 221 ? 12.503 1.160 -31.208 1.00 97.69 221 TYR A O 1
ATOM 1799 N N . ASN A 1 222 ? 11.532 3.173 -30.885 1.00 97.44 222 ASN A N 1
ATOM 1800 C CA . ASN A 1 222 ? 10.214 2.769 -31.381 1.00 97.44 222 ASN A CA 1
ATOM 1801 C C . ASN A 1 222 ? 10.265 2.199 -32.809 1.00 97.44 222 ASN A C 1
ATOM 1803 O O . ASN A 1 222 ? 9.691 1.136 -33.028 1.00 97.44 222 ASN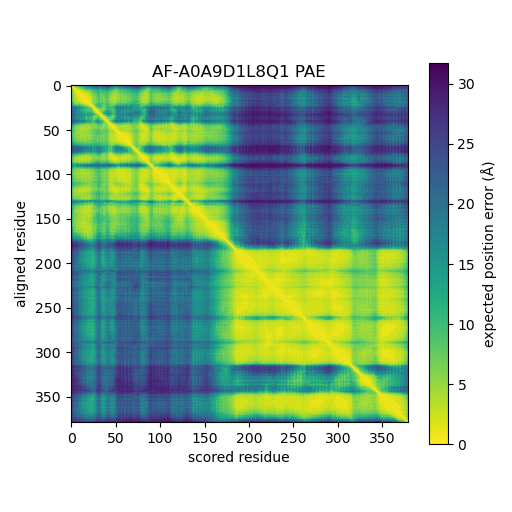 A O 1
ATOM 1807 N N . ASP A 1 223 ? 11.004 2.814 -33.739 1.00 97.50 223 ASP A N 1
ATOM 1808 C CA . ASP A 1 223 ? 11.160 2.269 -35.100 1.00 97.50 223 ASP A CA 1
ATOM 1809 C C . ASP A 1 223 ? 11.758 0.855 -35.086 1.00 97.50 223 ASP A C 1
ATOM 1811 O O . ASP A 1 223 ? 11.185 -0.063 -35.664 1.00 97.50 223 ASP A O 1
ATOM 1815 N N . ALA A 1 224 ? 12.846 0.634 -34.339 1.00 97.25 224 ALA A N 1
ATOM 1816 C CA . ALA A 1 224 ? 13.458 -0.693 -34.233 1.00 97.25 224 ALA A CA 1
ATOM 1817 C C . ALA A 1 224 ? 12.502 -1.730 -33.616 1.00 97.25 224 ALA A C 1
ATOM 1819 O O . ALA A 1 224 ? 12.486 -2.892 -34.020 1.00 97.25 224 ALA A O 1
ATOM 1820 N N . VAL A 1 225 ? 11.667 -1.325 -32.651 1.00 97.69 225 VAL A N 1
ATOM 1821 C CA . VAL A 1 225 ? 10.623 -2.204 -32.099 1.00 97.69 225 VAL A CA 1
ATOM 1822 C C . VAL A 1 225 ? 9.609 -2.589 -33.178 1.00 97.69 225 VAL A C 1
ATOM 1824 O O . VAL A 1 225 ? 9.243 -3.763 -33.265 1.00 97.69 225 VAL A O 1
ATOM 1827 N N . LEU A 1 226 ? 9.172 -1.631 -34.001 1.00 96.62 226 LEU A N 1
ATOM 1828 C CA . LEU A 1 226 ? 8.244 -1.870 -35.112 1.00 96.62 226 LEU A CA 1
ATOM 1829 C C . LEU A 1 226 ? 8.868 -2.739 -36.217 1.00 96.62 226 LEU A C 1
ATOM 1831 O O . LEU A 1 226 ? 8.153 -3.494 -36.871 1.00 96.62 226 LEU A O 1
ATOM 1835 N N . GLU A 1 227 ? 10.190 -2.693 -36.372 1.00 97.38 227 GLU A N 1
ATOM 1836 C CA . GLU A 1 227 ? 10.969 -3.533 -37.292 1.00 97.38 227 GLU A CA 1
ATOM 1837 C C . GLU A 1 227 ? 11.266 -4.945 -36.751 1.00 97.38 227 GLU A C 1
ATOM 1839 O O . GLU A 1 227 ? 11.820 -5.782 -37.464 1.00 97.38 227 GLU A O 1
ATOM 1844 N N . GLY A 1 228 ? 10.851 -5.256 -35.518 1.00 96.94 228 GLY A N 1
ATOM 1845 C CA . GLY A 1 228 ? 10.915 -6.606 -34.949 1.00 96.94 228 GLY A CA 1
ATOM 1846 C C . GLY A 1 228 ? 11.823 -6.759 -33.730 1.00 96.94 228 GLY A C 1
ATOM 1847 O O . GLY A 1 228 ? 11.892 -7.854 -33.168 1.00 96.94 228 GLY A O 1
ATOM 1848 N N . GLU A 1 229 ? 12.463 -5.691 -33.251 1.00 97.94 229 GLU A N 1
ATOM 1849 C CA . GLU A 1 229 ? 13.316 -5.713 -32.055 1.00 97.94 229 GLU A CA 1
ATOM 1850 C C . GLU A 1 229 ? 12.501 -5.633 -30.746 1.00 97.94 229 GLU A C 1
ATOM 1852 O O . GLU A 1 229 ? 12.747 -4.815 -29.858 1.00 97.94 229 GLU A O 1
ATOM 1857 N N . TRP A 1 230 ? 11.492 -6.501 -30.610 1.00 97.44 230 TRP A N 1
ATOM 1858 C CA . TRP A 1 230 ? 10.495 -6.480 -29.528 1.00 97.44 230 TRP A CA 1
ATOM 1859 C C . TRP A 1 230 ? 11.085 -6.630 -28.120 1.00 97.44 230 TRP A C 1
ATOM 1861 O O . TRP A 1 230 ? 10.474 -6.180 -27.147 1.00 97.44 230 TRP A O 1
ATOM 1871 N N . TRP A 1 231 ? 12.275 -7.228 -27.981 1.00 98.12 231 TRP A N 1
ATOM 1872 C CA . TRP A 1 231 ? 12.953 -7.364 -26.686 1.00 98.12 231 TRP A CA 1
ATOM 1873 C C . TRP A 1 231 ? 13.233 -6.005 -26.040 1.00 98.12 231 TRP A C 1
ATOM 1875 O O . TRP A 1 231 ? 13.239 -5.919 -24.811 1.00 98.12 231 TRP A O 1
ATOM 1885 N N . ARG A 1 232 ? 13.372 -4.939 -26.844 1.00 98.19 232 ARG A N 1
ATOM 1886 C CA . ARG A 1 232 ? 13.591 -3.562 -26.381 1.00 98.19 232 ARG A CA 1
ATOM 1887 C C . ARG A 1 232 ? 12.481 -3.042 -25.471 1.00 98.19 232 ARG A C 1
ATOM 1889 O O . ARG A 1 232 ? 12.747 -2.213 -24.604 1.00 98.19 232 ARG A O 1
ATOM 1896 N N . LEU A 1 233 ? 11.259 -3.564 -25.595 1.00 97.88 233 LEU A N 1
ATOM 1897 C CA . LEU A 1 233 ? 10.148 -3.245 -24.689 1.00 97.88 233 LEU A CA 1
ATOM 1898 C C . LEU A 1 233 ? 10.369 -3.776 -23.265 1.00 97.88 233 LEU A C 1
ATOM 1900 O O . LEU A 1 233 ? 9.781 -3.267 -22.320 1.00 97.88 233 LEU A O 1
ATOM 1904 N N . ILE A 1 234 ? 11.196 -4.810 -23.102 1.00 97.94 234 ILE A N 1
ATOM 1905 C CA . ILE A 1 234 ? 11.483 -5.427 -21.803 1.00 97.94 234 ILE A CA 1
ATOM 1906 C C . ILE A 1 234 ? 12.848 -4.970 -21.291 1.00 97.94 234 ILE A C 1
ATOM 1908 O O . ILE A 1 234 ? 12.977 -4.607 -20.124 1.00 97.94 234 ILE A O 1
ATOM 1912 N N . THR A 1 235 ? 13.875 -4.975 -22.143 1.00 97.81 235 THR A N 1
ATOM 1913 C CA . THR A 1 235 ? 15.247 -4.633 -21.739 1.00 97.81 235 THR A CA 1
ATOM 1914 C C . THR A 1 235 ? 15.373 -3.179 -21.298 1.00 97.81 235 THR A C 1
ATOM 1916 O O . THR A 1 235 ? 16.082 -2.905 -20.331 1.00 97.81 235 THR A O 1
ATOM 1919 N N . SER A 1 236 ? 14.633 -2.261 -21.928 1.00 97.38 236 SER A N 1
ATOM 1920 C CA . SER A 1 236 ? 14.628 -0.833 -21.576 1.00 97.38 236 SER A CA 1
ATOM 1921 C C . SER A 1 236 ? 14.221 -0.554 -20.129 1.00 97.38 236 SER A C 1
ATOM 1923 O O . SER A 1 236 ? 14.704 0.416 -19.545 1.00 97.38 236 SER A O 1
ATOM 1925 N N . ILE A 1 237 ? 13.422 -1.433 -19.512 1.00 98.00 237 ILE A N 1
ATOM 1926 C CA . ILE A 1 237 ? 12.999 -1.331 -18.105 1.00 98.00 237 ILE A CA 1
ATOM 1927 C C . ILE A 1 237 ? 14.208 -1.399 -17.151 1.00 98.00 237 ILE A C 1
ATOM 1929 O O . ILE A 1 237 ? 14.150 -0.861 -16.047 1.00 98.00 237 ILE A O 1
ATOM 1933 N N . PHE A 1 238 ? 15.314 -2.029 -17.565 1.00 98.12 238 PHE A N 1
ATOM 1934 C CA . PHE A 1 238 ? 16.502 -2.252 -16.730 1.00 98.12 238 PHE A CA 1
ATOM 1935 C C . PHE A 1 238 ? 17.696 -1.346 -17.072 1.00 98.12 238 PHE A C 1
ATOM 1937 O O . PHE A 1 238 ? 18.755 -1.449 -16.451 1.00 98.12 238 PHE A O 1
ATOM 1944 N N . LEU A 1 239 ? 17.538 -0.451 -18.049 1.00 97.44 239 LEU A N 1
ATOM 1945 C CA . LEU A 1 239 ? 18.582 0.470 -18.501 1.00 97.44 239 LEU A CA 1
ATOM 1946 C C . LEU A 1 239 ? 18.462 1.839 -17.838 1.00 97.44 239 LEU A C 1
ATOM 1948 O O . LEU A 1 239 ? 17.366 2.281 -17.506 1.00 97.44 239 LEU A O 1
ATOM 1952 N N . HIS A 1 240 ? 19.591 2.524 -17.664 1.00 94.62 240 HIS A N 1
ATOM 1953 C CA . HIS A 1 240 ? 19.664 3.842 -17.032 1.00 94.62 240 HIS A CA 1
ATOM 1954 C C . HIS A 1 240 ? 20.692 4.712 -17.762 1.00 94.62 240 HIS A C 1
ATOM 1956 O O . HIS A 1 240 ? 21.823 4.279 -17.956 1.00 94.62 240 HIS A O 1
ATOM 1962 N N . ALA A 1 241 ? 20.303 5.936 -18.128 1.00 91.06 241 ALA A N 1
ATOM 1963 C CA . ALA A 1 241 ? 21.146 6.855 -18.902 1.00 91.06 241 ALA A CA 1
ATOM 1964 C C . ALA A 1 241 ? 22.405 7.291 -18.133 1.00 91.06 241 ALA A C 1
ATOM 1966 O O . ALA A 1 241 ? 23.490 7.413 -18.701 1.00 91.06 241 ALA A O 1
ATOM 1967 N N . ASP A 1 242 ? 22.265 7.506 -16.825 1.00 90.50 242 ASP A N 1
ATOM 1968 C CA . ASP A 1 242 ? 23.326 7.999 -15.957 1.00 90.50 242 ASP A CA 1
ATOM 1969 C C . ASP A 1 242 ? 23.153 7.513 -14.508 1.00 90.50 242 ASP A C 1
ATOM 1971 O O . ASP A 1 242 ? 22.145 6.903 -14.127 1.00 90.50 242 ASP A O 1
ATOM 1975 N N . PHE A 1 243 ? 24.170 7.787 -13.690 1.00 91.38 243 PHE A N 1
ATOM 1976 C CA . PHE A 1 243 ? 24.213 7.357 -12.296 1.00 91.38 243 PHE A CA 1
ATOM 1977 C C . PHE A 1 243 ? 23.101 7.983 -11.444 1.00 91.38 243 PHE A C 1
ATOM 1979 O O . PHE A 1 243 ? 22.546 7.303 -10.582 1.00 91.38 243 PHE A O 1
ATOM 1986 N N . SER A 1 244 ? 22.746 9.248 -11.682 1.00 85.56 244 SER A N 1
ATOM 1987 C CA . SER A 1 244 ? 21.690 9.936 -10.933 1.00 85.56 244 SER A CA 1
ATOM 1988 C C . SER A 1 244 ? 20.322 9.328 -11.238 1.00 85.56 244 SER A C 1
ATOM 1990 O O . SER A 1 244 ? 19.527 9.115 -10.319 1.00 85.56 244 SER A O 1
ATOM 1992 N N . HIS A 1 245 ? 20.070 8.970 -12.500 1.00 88.88 245 HIS A N 1
ATOM 1993 C CA . HIS A 1 245 ? 18.858 8.270 -12.912 1.00 88.88 245 HIS A CA 1
ATOM 1994 C C . HIS A 1 245 ? 18.757 6.883 -12.250 1.00 88.88 245 HIS A C 1
ATOM 1996 O O . HIS A 1 245 ? 17.715 6.549 -11.677 1.00 88.88 245 HIS A O 1
ATOM 2002 N N . LEU A 1 246 ? 19.841 6.095 -12.247 1.00 93.44 246 LEU A N 1
ATOM 2003 C CA . LEU A 1 246 ? 19.882 4.812 -11.532 1.00 93.44 246 LEU A CA 1
ATOM 2004 C C . LEU A 1 246 ? 19.636 4.997 -10.031 1.00 93.44 246 LEU A C 1
ATOM 2006 O O . LEU A 1 246 ? 18.780 4.324 -9.455 1.00 93.44 246 LEU A O 1
ATOM 2010 N N . LEU A 1 247 ? 20.364 5.917 -9.397 1.00 89.62 247 LEU A N 1
ATOM 2011 C CA . LEU A 1 247 ? 20.278 6.157 -7.961 1.00 89.62 247 LEU A CA 1
ATOM 2012 C C . LEU A 1 247 ? 18.857 6.556 -7.546 1.00 89.62 247 LEU A C 1
ATOM 2014 O O . LEU A 1 247 ? 18.317 5.981 -6.600 1.00 89.62 247 LEU A O 1
ATOM 2018 N N . GLY A 1 248 ? 18.227 7.483 -8.274 1.00 84.69 248 GLY A N 1
ATOM 2019 C CA . GLY A 1 248 ? 16.853 7.913 -8.013 1.00 84.69 248 GLY A CA 1
ATOM 2020 C C . GLY A 1 248 ? 15.850 6.760 -8.092 1.00 84.69 248 GLY A C 1
ATOM 2021 O O . GLY A 1 248 ? 15.056 6.560 -7.166 1.00 84.69 248 GLY A O 1
ATOM 2022 N N . ASN A 1 249 ? 15.937 5.940 -9.145 1.00 91.75 249 ASN A N 1
ATOM 2023 C CA . ASN A 1 249 ? 15.066 4.778 -9.309 1.00 91.75 249 ASN A CA 1
ATOM 2024 C C . ASN A 1 249 ? 15.284 3.739 -8.203 1.00 91.75 249 ASN A C 1
ATOM 2026 O O . ASN A 1 249 ? 14.316 3.242 -7.629 1.00 91.75 249 ASN A O 1
ATOM 2030 N N . MET A 1 250 ? 16.533 3.419 -7.857 1.00 94.62 250 MET A N 1
ATOM 2031 C CA . MET A 1 250 ? 16.821 2.405 -6.837 1.00 94.62 250 MET A CA 1
ATOM 2032 C C . MET A 1 250 ? 16.428 2.866 -5.426 1.00 94.62 250 MET A C 1
ATOM 2034 O O . MET A 1 250 ? 15.899 2.066 -4.650 1.00 94.62 250 MET A O 1
ATOM 2038 N N . LEU A 1 251 ? 16.606 4.150 -5.093 1.00 88.06 251 LEU A N 1
ATOM 2039 C CA . LEU A 1 251 ? 16.125 4.716 -3.828 1.00 88.06 251 LEU A CA 1
ATOM 2040 C C . LEU A 1 251 ? 14.598 4.636 -3.730 1.00 88.06 251 LEU A C 1
ATOM 2042 O O . LEU A 1 251 ? 14.073 4.166 -2.718 1.00 88.06 251 LEU A O 1
ATOM 2046 N N . MET A 1 252 ? 13.889 5.026 -4.793 1.00 86.31 252 MET A N 1
ATOM 2047 C CA . MET A 1 252 ? 12.428 4.949 -4.834 1.00 86.31 252 MET A CA 1
ATOM 2048 C C . MET A 1 252 ? 11.933 3.499 -4.758 1.00 86.31 252 MET A C 1
ATOM 2050 O O . MET A 1 252 ? 11.011 3.197 -3.997 1.00 86.31 252 MET A O 1
ATOM 2054 N N . LEU A 1 253 ? 12.575 2.584 -5.488 1.00 91.62 253 LEU A N 1
ATOM 2055 C CA . LEU A 1 253 ? 12.274 1.155 -5.465 1.00 91.62 253 LEU A CA 1
ATOM 2056 C C . LEU A 1 253 ? 12.417 0.583 -4.049 1.00 91.62 253 LEU A C 1
ATOM 2058 O O . LEU A 1 253 ? 11.484 -0.046 -3.546 1.00 91.62 253 LEU A O 1
ATOM 2062 N N . CYS A 1 254 ? 13.554 0.821 -3.388 1.00 89.31 254 CYS A N 1
ATOM 2063 C CA . CYS A 1 254 ? 13.806 0.381 -2.015 1.00 89.31 254 CYS A CA 1
ATOM 2064 C C . CYS A 1 254 ? 12.777 0.956 -1.037 1.00 89.31 254 CYS A C 1
ATOM 2066 O O . CYS A 1 254 ? 12.245 0.231 -0.189 1.00 89.31 254 CYS A O 1
ATOM 2068 N N . TYR A 1 255 ? 12.465 2.244 -1.177 1.00 82.25 255 TYR A N 1
ATOM 2069 C CA . TYR A 1 255 ? 11.516 2.927 -0.313 1.00 82.25 255 TYR A CA 1
ATOM 2070 C C . TYR A 1 255 ? 10.094 2.373 -0.463 1.00 82.25 255 TYR A C 1
ATOM 2072 O O . TYR A 1 255 ? 9.516 1.914 0.526 1.00 82.25 255 TYR A O 1
ATOM 2080 N N . LEU A 1 256 ? 9.554 2.303 -1.685 1.00 85.12 256 LEU A N 1
ATOM 2081 C CA . LEU A 1 256 ? 8.231 1.720 -1.947 1.00 85.12 256 LEU A CA 1
ATOM 2082 C C . LEU A 1 256 ? 8.167 0.258 -1.502 1.00 85.12 256 LEU A C 1
ATOM 2084 O O . LEU A 1 256 ? 7.211 -0.159 -0.841 1.00 85.12 256 LEU A O 1
ATOM 2088 N N . SER A 1 257 ? 9.218 -0.513 -1.778 1.00 86.56 257 SER A N 1
ATOM 2089 C CA . SER A 1 257 ? 9.302 -1.911 -1.360 1.00 86.56 257 SER A CA 1
ATOM 2090 C C . SER A 1 257 ? 9.244 -2.067 0.150 1.00 86.56 257 SER A C 1
ATOM 2092 O O . SER A 1 257 ? 8.575 -2.971 0.645 1.00 86.56 257 SER A O 1
ATOM 2094 N N . SER A 1 258 ? 9.905 -1.197 0.921 1.00 80.12 258 SER A N 1
ATOM 2095 C CA . SER A 1 258 ? 9.883 -1.269 2.390 1.00 80.12 258 SER A CA 1
ATOM 2096 C C . SER A 1 258 ? 8.455 -1.287 2.959 1.00 80.12 258 SER A C 1
ATOM 2098 O O . SER A 1 258 ? 8.193 -1.947 3.968 1.00 80.12 258 SER A O 1
ATOM 2100 N N . ILE A 1 259 ? 7.516 -0.661 2.247 1.00 76.56 259 ILE A N 1
ATOM 2101 C CA . ILE A 1 259 ? 6.107 -0.561 2.620 1.00 76.56 259 ILE A CA 1
ATOM 2102 C C . ILE A 1 259 ? 5.299 -1.699 1.994 1.00 76.56 259 ILE A C 1
ATOM 2104 O O . ILE A 1 259 ? 4.566 -2.395 2.703 1.00 76.56 259 ILE A O 1
ATOM 2108 N N . LEU A 1 260 ? 5.465 -1.932 0.688 1.00 79.38 260 LEU A N 1
ATOM 2109 C CA . LEU A 1 260 ? 4.715 -2.935 -0.077 1.00 79.38 260 LEU A CA 1
ATOM 2110 C C . LEU A 1 260 ? 4.994 -4.379 0.350 1.00 79.38 260 LEU A C 1
ATOM 2112 O O . LEU A 1 260 ? 4.098 -5.218 0.259 1.00 79.38 260 LEU A O 1
ATOM 2116 N N . ASN A 1 261 ? 6.176 -4.661 0.900 1.00 72.75 261 ASN A N 1
ATOM 2117 C CA . ASN A 1 261 ? 6.576 -6.005 1.332 1.00 72.75 261 ASN A CA 1
ATOM 2118 C C . ASN A 1 261 ? 5.650 -6.618 2.393 1.00 72.75 261 ASN A C 1
ATOM 2120 O O . ASN A 1 261 ? 5.595 -7.832 2.542 1.00 72.75 261 ASN A O 1
ATOM 2124 N N . ASN A 1 262 ? 4.897 -5.808 3.141 1.00 67.44 262 ASN A N 1
ATOM 2125 C CA . ASN A 1 262 ? 3.939 -6.344 4.110 1.00 67.44 262 ASN A CA 1
ATOM 2126 C C . ASN A 1 262 ? 2.615 -6.782 3.455 1.00 67.44 262 ASN A C 1
ATOM 2128 O O . ASN A 1 262 ? 1.770 -7.394 4.111 1.00 67.44 262 ASN A O 1
ATOM 2132 N N . PHE A 1 263 ? 2.383 -6.420 2.195 1.00 70.06 263 PHE A N 1
ATOM 2133 C CA . PHE A 1 263 ? 1.067 -6.422 1.558 1.00 70.06 263 PHE A CA 1
ATOM 2134 C C . PHE A 1 263 ? 0.923 -7.422 0.405 1.00 70.06 263 PHE A C 1
ATOM 2136 O O . PHE A 1 263 ? -0.208 -7.841 0.106 1.00 70.06 263 PHE A O 1
ATOM 2143 N N . TYR A 1 264 ? 2.042 -7.804 -0.206 1.00 75.50 264 TYR A N 1
ATOM 2144 C CA . TYR A 1 264 ? 2.109 -8.654 -1.388 1.00 75.50 264 TYR A CA 1
ATOM 2145 C C . TYR A 1 264 ? 3.096 -9.796 -1.200 1.00 75.50 264 TYR A C 1
ATOM 2147 O O . TYR A 1 264 ? 4.062 -9.683 -0.453 1.00 75.50 264 TYR A O 1
ATOM 2155 N N . SER A 1 265 ? 2.800 -10.901 -1.872 1.00 84.75 265 SER A N 1
ATOM 2156 C CA . SER A 1 265 ? 3.738 -11.997 -2.079 1.00 84.75 265 SER A CA 1
ATOM 2157 C C . SER A 1 265 ? 4.795 -11.618 -3.115 1.00 84.75 265 SER A C 1
ATOM 2159 O O . SER A 1 265 ? 4.576 -10.732 -3.946 1.00 84.75 265 SER A O 1
ATOM 2161 N N . ASP A 1 266 ? 5.905 -12.352 -3.112 1.00 89.06 266 ASP A N 1
ATOM 2162 C CA . ASP A 1 266 ? 6.991 -12.174 -4.076 1.00 89.06 266 ASP A CA 1
ATOM 2163 C C . ASP A 1 266 ? 6.500 -12.266 -5.536 1.00 89.06 266 ASP A C 1
ATOM 2165 O O . ASP A 1 266 ? 6.925 -11.492 -6.392 1.00 89.06 266 ASP A O 1
ATOM 2169 N N . LEU A 1 267 ? 5.548 -13.164 -5.821 1.00 90.31 267 LEU A N 1
ATOM 2170 C CA . LEU A 1 267 ? 4.970 -13.314 -7.160 1.00 90.31 267 LEU A CA 1
ATOM 2171 C C . LEU A 1 267 ? 4.143 -12.092 -7.579 1.00 90.31 267 LEU A C 1
ATOM 2173 O O . LEU A 1 267 ? 4.285 -11.606 -8.697 1.00 90.31 267 LEU A O 1
ATOM 2177 N N . GLU A 1 268 ? 3.282 -11.580 -6.698 1.00 91.94 268 GLU A N 1
ATOM 2178 C CA . GLU A 1 268 ? 2.469 -10.396 -7.006 1.00 91.94 268 GLU A CA 1
ATOM 2179 C C . GLU A 1 268 ? 3.348 -9.160 -7.227 1.00 91.94 268 GLU A C 1
ATOM 2181 O O . GLU A 1 268 ? 3.043 -8.347 -8.096 1.00 91.94 268 GLU A O 1
ATOM 2186 N N . TYR A 1 269 ? 4.457 -9.043 -6.487 1.00 92.69 269 TYR A N 1
ATOM 2187 C CA . TYR A 1 269 ? 5.438 -7.982 -6.698 1.00 92.69 269 TYR A CA 1
ATOM 2188 C C . TYR A 1 269 ? 6.040 -8.057 -8.108 1.00 92.69 269 TYR A C 1
ATOM 2190 O O . TYR A 1 269 ? 6.059 -7.052 -8.821 1.00 92.69 269 TYR A O 1
ATOM 2198 N N . TRP A 1 270 ? 6.503 -9.242 -8.525 1.00 94.69 270 TRP A N 1
ATOM 2199 C CA . TRP A 1 270 ? 7.052 -9.457 -9.868 1.00 94.69 270 TRP A CA 1
ATOM 2200 C C . TRP A 1 270 ? 6.050 -9.128 -10.965 1.00 94.69 270 TRP A C 1
ATOM 2202 O O . TRP A 1 270 ? 6.405 -8.435 -11.917 1.00 94.69 270 TRP A O 1
ATOM 2212 N N . ILE A 1 271 ? 4.805 -9.593 -10.810 1.00 96.56 271 ILE A N 1
ATOM 2213 C CA . ILE A 1 271 ? 3.735 -9.309 -11.766 1.00 96.56 271 ILE A CA 1
ATOM 2214 C C . ILE A 1 271 ? 3.575 -7.798 -11.901 1.00 96.56 271 ILE A C 1
ATOM 2216 O O . ILE A 1 271 ? 3.714 -7.294 -13.005 1.00 96.56 271 ILE A O 1
ATOM 2220 N N . VAL A 1 272 ? 3.377 -7.071 -10.794 1.00 96.81 272 VAL A N 1
ATOM 2221 C CA . VAL A 1 272 ? 3.186 -5.612 -10.838 1.00 96.81 272 VAL A CA 1
ATOM 2222 C C . VAL A 1 272 ? 4.359 -4.915 -11.506 1.00 96.81 272 VAL A C 1
ATOM 2224 O O . VAL A 1 272 ? 4.131 -4.082 -12.380 1.00 96.81 272 VAL A O 1
ATOM 2227 N N . TYR A 1 273 ? 5.591 -5.230 -11.106 1.00 97.38 273 TYR A N 1
ATOM 2228 C CA . TYR A 1 273 ? 6.772 -4.554 -11.633 1.00 97.38 273 TYR A CA 1
ATOM 2229 C C . TYR A 1 273 ? 6.895 -4.762 -13.149 1.00 97.38 273 TYR A C 1
ATOM 2231 O O . TYR A 1 273 ? 6.941 -3.792 -13.905 1.00 97.38 273 TYR A O 1
ATOM 2239 N N . MET A 1 274 ? 6.856 -6.018 -13.606 1.00 98.00 274 MET A N 1
ATOM 2240 C CA . MET A 1 274 ? 7.051 -6.342 -15.021 1.00 98.00 274 MET A CA 1
ATOM 2241 C C . MET A 1 274 ? 5.904 -5.853 -15.899 1.00 98.00 274 MET A C 1
ATOM 2243 O O . MET A 1 274 ? 6.153 -5.270 -16.951 1.00 98.00 274 MET A O 1
ATOM 2247 N N . THR A 1 275 ? 4.648 -6.039 -15.484 1.00 98.25 275 THR A N 1
ATOM 2248 C CA . THR A 1 275 ? 3.509 -5.606 -16.304 1.00 98.25 275 THR A CA 1
ATOM 2249 C C . THR A 1 275 ? 3.387 -4.092 -16.352 1.00 98.25 275 THR A C 1
ATOM 2251 O O . THR A 1 275 ? 2.976 -3.566 -17.377 1.00 98.25 275 THR A O 1
ATOM 2254 N N . SER A 1 276 ? 3.734 -3.381 -15.273 1.00 98.06 276 SER A N 1
ATOM 2255 C CA . SER A 1 276 ? 3.676 -1.914 -15.260 1.00 98.06 276 SER A CA 1
ATOM 2256 C C . SER A 1 276 ? 4.780 -1.307 -16.123 1.00 98.06 276 SER A C 1
ATOM 2258 O O . SER A 1 276 ? 4.515 -0.362 -16.859 1.00 98.06 276 SER A O 1
ATOM 2260 N N . GLY A 1 277 ? 5.992 -1.877 -16.091 1.00 97.69 277 GLY A N 1
ATOM 2261 C CA . GLY A 1 277 ? 7.064 -1.491 -17.011 1.00 97.69 277 GLY A CA 1
ATOM 2262 C C . GLY A 1 277 ? 6.687 -1.759 -18.469 1.00 97.69 277 GLY A C 1
ATOM 2263 O O . GLY A 1 277 ? 6.755 -0.852 -19.291 1.00 97.69 277 GLY A O 1
ATOM 2264 N N . LEU A 1 278 ? 6.183 -2.962 -18.767 1.00 98.38 278 LEU A N 1
ATOM 2265 C CA . LEU A 1 278 ? 5.766 -3.337 -20.120 1.00 98.38 278 LEU A CA 1
ATOM 2266 C C . LEU A 1 278 ? 4.597 -2.486 -20.635 1.00 98.38 278 LEU A C 1
ATOM 2268 O O . LEU A 1 278 ? 4.619 -2.059 -21.784 1.00 98.38 278 LEU A O 1
ATOM 2272 N N . ALA A 1 279 ? 3.592 -2.206 -19.800 1.00 98.12 279 ALA A N 1
ATOM 2273 C CA . ALA A 1 279 ? 2.509 -1.288 -20.151 1.00 98.12 279 ALA A CA 1
ATOM 2274 C C . ALA A 1 279 ? 3.053 0.107 -20.485 1.00 98.12 279 ALA A C 1
ATOM 2276 O O . ALA A 1 279 ? 2.593 0.727 -21.443 1.00 98.12 279 ALA A O 1
ATOM 2277 N N . GLY A 1 280 ? 4.075 0.555 -19.750 1.00 96.31 280 GLY A N 1
ATOM 2278 C CA . GLY A 1 280 ? 4.790 1.790 -20.038 1.00 96.31 280 GLY A CA 1
ATOM 2279 C C . GLY A 1 280 ? 5.454 1.801 -21.405 1.00 96.31 280 GLY A C 1
ATOM 2280 O O . GLY A 1 280 ? 5.217 2.714 -22.200 1.00 96.31 280 GLY A O 1
ATOM 2281 N N . SER A 1 281 ? 6.221 0.762 -21.711 1.00 97.56 281 SER A N 1
ATOM 2282 C CA . SER A 1 281 ? 6.877 0.611 -23.008 1.00 97.56 281 SER A CA 1
ATOM 2283 C C . SER A 1 281 ? 5.874 0.496 -24.159 1.00 97.56 281 SER A C 1
ATOM 2285 O O . SER A 1 281 ? 6.066 1.110 -25.207 1.00 97.56 281 SER A O 1
ATOM 2287 N N . LEU A 1 282 ? 4.756 -0.206 -23.960 1.00 97.88 282 LEU A N 1
ATOM 2288 C CA . LEU A 1 282 ? 3.690 -0.313 -24.959 1.00 97.88 282 LEU A CA 1
ATOM 2289 C C . LEU A 1 282 ? 2.990 1.025 -25.213 1.00 97.88 282 LEU A C 1
ATOM 2291 O O . LEU A 1 282 ? 2.769 1.379 -26.365 1.00 97.88 282 LEU A O 1
ATOM 2295 N N . LEU A 1 283 ? 2.661 1.800 -24.176 1.00 96.38 283 LEU A N 1
ATOM 2296 C CA . LEU A 1 283 ? 2.032 3.109 -24.384 1.00 96.38 283 LEU A CA 1
ATOM 2297 C C . LEU A 1 283 ? 2.999 4.115 -25.015 1.00 96.38 283 LEU A C 1
ATOM 2299 O O . LEU A 1 283 ? 2.584 4.925 -25.837 1.00 96.38 283 LEU A O 1
ATOM 2303 N N . THR A 1 284 ? 4.288 4.005 -24.703 1.00 95.38 284 THR A N 1
ATOM 2304 C CA . THR A 1 284 ? 5.350 4.749 -25.397 1.00 95.38 284 THR A CA 1
ATOM 2305 C C . THR A 1 284 ? 5.385 4.409 -26.885 1.00 95.38 284 THR A C 1
ATOM 2307 O O . THR A 1 284 ? 5.456 5.308 -27.715 1.00 95.38 284 THR A O 1
ATOM 2310 N N . LEU A 1 285 ? 5.287 3.123 -27.234 1.00 96.81 285 LEU A N 1
ATOM 2311 C CA . LEU A 1 285 ? 5.276 2.661 -28.623 1.00 96.81 285 LEU A CA 1
ATOM 2312 C C . LEU A 1 285 ? 4.037 3.142 -29.393 1.00 96.81 285 LEU A C 1
ATOM 2314 O O . LEU A 1 285 ? 4.126 3.441 -30.576 1.00 96.81 285 LEU A O 1
ATOM 2318 N N . LEU A 1 286 ? 2.879 3.192 -28.730 1.00 96.06 286 LEU A N 1
ATOM 2319 C CA . LEU A 1 286 ? 1.601 3.518 -29.369 1.00 96.06 286 LEU A CA 1
ATOM 2320 C C . LEU A 1 286 ? 1.364 5.021 -29.554 1.00 96.06 286 LEU A C 1
ATOM 2322 O O . LEU A 1 286 ? 0.652 5.403 -30.480 1.00 96.06 286 LEU A O 1
ATOM 2326 N N . PHE A 1 287 ? 1.888 5.856 -28.654 1.00 94.50 287 PHE A N 1
ATOM 2327 C CA . PHE A 1 287 ? 1.523 7.276 -28.584 1.00 94.50 287 PHE A CA 1
ATOM 2328 C C . PHE A 1 287 ? 2.682 8.252 -28.796 1.00 94.50 287 PHE A C 1
ATOM 2330 O O . PHE A 1 287 ? 2.427 9.444 -28.965 1.00 94.50 287 PHE A O 1
ATOM 2337 N N . MET A 1 288 ? 3.932 7.785 -28.780 1.00 93.50 288 MET A N 1
ATOM 2338 C CA . MET A 1 288 ? 5.093 8.613 -29.115 1.00 93.50 288 MET A CA 1
ATOM 2339 C C . MET A 1 288 ? 5.592 8.296 -30.527 1.00 93.50 288 MET A C 1
ATOM 2341 O O . MET A 1 288 ? 5.218 7.284 -31.116 1.00 93.50 288 MET A O 1
ATOM 2345 N N . ASP A 1 289 ? 6.403 9.187 -31.092 1.00 94.06 289 ASP A N 1
ATOM 2346 C CA . ASP A 1 289 ? 6.910 9.028 -32.454 1.00 94.06 289 ASP A CA 1
ATOM 2347 C C . ASP A 1 289 ? 7.875 7.834 -32.602 1.00 94.06 289 ASP A C 1
ATOM 2349 O O . ASP A 1 289 ? 8.350 7.244 -31.628 1.00 94.06 289 ASP A O 1
ATOM 2353 N N . GLY A 1 290 ? 8.165 7.462 -33.850 1.00 92.25 290 GLY A N 1
ATOM 2354 C CA . GLY A 1 290 ? 9.100 6.380 -34.174 1.00 92.25 290 GLY A CA 1
ATOM 2355 C C . GLY A 1 290 ? 10.542 6.650 -33.720 1.00 92.25 290 GLY A C 1
ATOM 2356 O O . GLY A 1 290 ? 11.242 5.744 -33.259 1.00 92.25 290 GLY A O 1
ATOM 2357 N N . ALA A 1 291 ? 10.945 7.926 -33.731 1.00 93.75 291 ALA A N 1
ATOM 2358 C CA . ALA A 1 291 ? 12.262 8.401 -33.309 1.00 93.75 291 ALA A CA 1
ATOM 2359 C C . ALA A 1 291 ? 12.496 8.306 -31.786 1.00 93.75 291 ALA A C 1
ATOM 2361 O O . ALA A 1 291 ? 13.634 8.442 -31.320 1.00 93.75 291 ALA A O 1
ATOM 2362 N N . THR A 1 292 ? 11.433 8.081 -31.009 1.00 94.31 292 THR A N 1
ATOM 2363 C CA . THR A 1 292 ? 11.453 8.101 -29.550 1.00 94.31 292 THR A CA 1
ATOM 2364 C C . THR A 1 292 ? 12.405 7.055 -28.993 1.00 94.31 292 THR A C 1
ATOM 2366 O O . THR A 1 292 ? 12.356 5.871 -29.344 1.00 94.31 292 THR A O 1
ATOM 2369 N N . ARG A 1 293 ? 13.243 7.511 -28.057 1.00 94.56 293 ARG A N 1
ATOM 2370 C CA . ARG A 1 293 ? 14.143 6.678 -27.267 1.00 94.56 293 ARG A CA 1
ATOM 2371 C C . ARG A 1 293 ? 13.758 6.727 -25.796 1.00 94.56 293 ARG A C 1
ATOM 2373 O O . ARG A 1 293 ? 13.638 7.809 -25.228 1.00 94.56 293 ARG A O 1
ATOM 2380 N N . SER A 1 294 ? 13.568 5.569 -25.169 1.00 94.62 294 SER A N 1
ATOM 2381 C CA . SER A 1 294 ? 13.179 5.493 -23.759 1.00 94.62 294 SER A CA 1
ATOM 2382 C C . SER A 1 294 ? 13.856 4.346 -23.013 1.00 94.62 294 SER A C 1
ATOM 2384 O O . SER A 1 294 ? 14.073 3.259 -23.549 1.00 94.62 294 SER A O 1
ATOM 2386 N N . LEU A 1 295 ? 14.203 4.604 -21.755 1.00 95.56 295 LEU A N 1
ATOM 2387 C CA . LEU A 1 295 ? 14.775 3.640 -20.823 1.00 95.56 295 LEU A CA 1
ATOM 2388 C C . LEU A 1 295 ? 14.448 4.036 -19.382 1.00 95.56 295 LEU A C 1
ATOM 2390 O O . LEU A 1 295 ? 14.146 5.197 -19.096 1.00 95.56 295 LEU A O 1
ATOM 2394 N N . GLY A 1 296 ? 14.537 3.072 -18.473 1.00 93.94 296 GLY A N 1
ATOM 2395 C CA . GLY A 1 296 ? 14.408 3.297 -17.041 1.00 93.94 296 GLY A CA 1
ATOM 2396 C C . GLY A 1 296 ? 13.369 2.412 -16.372 1.00 93.94 296 GLY A C 1
ATOM 2397 O O . GLY A 1 296 ? 12.288 2.146 -16.895 1.00 93.94 296 GLY A O 1
ATOM 2398 N N . ALA A 1 297 ? 13.657 2.065 -15.120 1.00 95.50 297 ALA A N 1
ATOM 2399 C CA . ALA A 1 297 ? 12.745 1.327 -14.248 1.00 95.50 297 ALA A CA 1
ATOM 2400 C C . ALA A 1 297 ? 11.530 2.155 -13.782 1.00 95.50 297 ALA A C 1
ATOM 2402 O O . ALA A 1 297 ? 10.639 1.636 -13.105 1.00 95.50 297 ALA A O 1
ATOM 2403 N N . SER A 1 298 ? 11.493 3.450 -14.095 1.00 92.81 298 SER A N 1
ATOM 2404 C CA . SER A 1 298 ? 10.564 4.417 -13.511 1.00 92.81 298 SER A CA 1
ATOM 2405 C C . SER A 1 298 ? 9.088 4.093 -13.782 1.00 92.81 298 SER A C 1
ATOM 2407 O O . SER A 1 298 ? 8.289 4.181 -12.855 1.00 92.81 298 SER A O 1
ATOM 2409 N N . GLY A 1 299 ? 8.713 3.604 -14.972 1.00 93.81 299 GLY A N 1
ATOM 2410 C CA . GLY A 1 299 ? 7.337 3.149 -15.249 1.00 93.81 299 GLY A CA 1
ATOM 2411 C C . GLY A 1 299 ? 6.901 1.968 -14.365 1.00 93.81 299 GLY A C 1
ATOM 2412 O O . GLY A 1 299 ? 5.815 1.972 -13.780 1.00 93.81 299 GLY A O 1
ATOM 2413 N N . ALA A 1 300 ? 7.788 0.990 -14.169 1.00 96.88 300 ALA A N 1
ATOM 2414 C CA . ALA A 1 300 ? 7.548 -0.142 -13.273 1.00 96.88 300 ALA A CA 1
ATOM 2415 C C . ALA A 1 300 ? 7.426 0.299 -11.801 1.00 96.88 300 ALA A C 1
ATOM 2417 O O . ALA A 1 300 ? 6.539 -0.153 -11.071 1.00 96.88 300 ALA A O 1
ATOM 2418 N N . ILE A 1 301 ? 8.281 1.233 -11.377 1.00 94.50 301 ILE A N 1
ATOM 2419 C CA . ILE A 1 301 ? 8.254 1.844 -10.042 1.00 94.50 301 ILE A CA 1
ATOM 2420 C C . ILE A 1 301 ? 6.962 2.650 -9.833 1.00 94.50 301 ILE A C 1
ATOM 2422 O O . ILE A 1 301 ? 6.353 2.553 -8.766 1.00 94.50 301 ILE A O 1
ATOM 2426 N N . MET A 1 302 ? 6.482 3.377 -10.846 1.00 91.75 302 MET A N 1
ATOM 2427 C CA . MET A 1 302 ? 5.189 4.067 -10.784 1.00 91.75 302 MET A CA 1
ATOM 2428 C C . MET A 1 302 ? 4.031 3.088 -10.600 1.00 91.75 302 MET A C 1
ATOM 2430 O O . MET A 1 302 ? 3.105 3.389 -9.848 1.00 91.75 302 MET A O 1
ATOM 2434 N N . GLY A 1 303 ? 4.109 1.882 -11.168 1.00 94.38 303 GLY A N 1
ATOM 2435 C CA . GLY A 1 303 ? 3.158 0.807 -10.875 1.00 94.38 303 GLY A CA 1
ATOM 2436 C C . GLY A 1 303 ? 3.137 0.389 -9.408 1.00 94.38 303 GLY A C 1
ATOM 2437 O O . GLY A 1 303 ? 2.066 0.285 -8.808 1.00 94.38 303 GLY A O 1
ATOM 2438 N N . LEU A 1 304 ? 4.302 0.246 -8.773 1.00 92.62 304 LEU A N 1
ATOM 2439 C CA . LEU A 1 304 ? 4.379 0.029 -7.322 1.00 92.62 304 LEU A CA 1
ATOM 2440 C C . LEU A 1 304 ? 3.744 1.199 -6.540 1.00 92.62 304 LEU A C 1
ATOM 2442 O O . LEU A 1 304 ? 3.046 0.980 -5.546 1.00 92.62 304 LEU A O 1
ATOM 2446 N N . GLY A 1 305 ? 3.912 2.434 -7.018 1.00 88.56 305 GLY A N 1
ATOM 2447 C CA . GLY A 1 305 ? 3.212 3.613 -6.497 1.00 88.56 305 GLY A CA 1
ATOM 2448 C C . GLY A 1 305 ? 1.685 3.522 -6.642 1.00 88.56 305 GLY A C 1
ATOM 2449 O O . GLY A 1 305 ? 0.958 3.764 -5.678 1.00 88.56 305 GLY A O 1
ATOM 2450 N N . GLY A 1 306 ? 1.185 3.099 -7.805 1.00 90.31 306 GLY A N 1
ATOM 2451 C CA . GLY A 1 306 ? -0.243 2.887 -8.066 1.00 90.31 306 GLY A CA 1
ATOM 2452 C C . GLY A 1 306 ? -0.869 1.845 -7.143 1.00 90.31 306 GLY A C 1
ATOM 2453 O O . GLY A 1 306 ? -1.946 2.069 -6.583 1.00 90.31 306 GLY A O 1
ATOM 2454 N N . VAL A 1 307 ? -0.149 0.749 -6.890 1.00 89.44 307 VAL A N 1
ATOM 2455 C CA . VAL A 1 307 ? -0.540 -0.250 -5.886 1.00 89.44 307 VAL A CA 1
ATOM 2456 C C . VAL A 1 307 ? -0.703 0.391 -4.510 1.00 89.44 307 VAL A C 1
ATOM 2458 O O . VAL A 1 307 ? -1.687 0.140 -3.807 1.00 89.44 307 VAL A O 1
ATOM 2461 N N . LEU A 1 308 ? 0.259 1.220 -4.107 1.00 84.00 308 LEU A N 1
ATOM 2462 C CA . LEU A 1 308 ? 0.228 1.873 -2.809 1.00 84.00 308 LEU A CA 1
ATOM 2463 C C . LEU A 1 308 ? -0.969 2.823 -2.673 1.00 84.00 308 LEU A C 1
ATOM 2465 O O . LEU A 1 308 ? -1.660 2.776 -1.654 1.00 84.00 308 LEU A O 1
ATOM 2469 N N . ILE A 1 309 ? -1.235 3.640 -3.695 1.00 84.31 309 ILE A N 1
ATOM 2470 C CA . ILE A 1 309 ? -2.372 4.570 -3.713 1.00 84.31 309 ILE A CA 1
ATOM 2471 C C . ILE A 1 309 ? -3.699 3.816 -3.634 1.00 84.31 309 ILE A C 1
ATOM 2473 O O . ILE A 1 309 ? -4.550 4.176 -2.818 1.00 84.31 309 ILE A O 1
ATOM 2477 N N . TYR A 1 310 ? -3.862 2.730 -4.397 1.00 87.06 310 TYR A N 1
ATOM 2478 C CA . TYR A 1 310 ? -5.050 1.883 -4.285 1.00 87.06 310 TYR A CA 1
ATOM 2479 C C . TYR A 1 310 ? -5.249 1.411 -2.841 1.00 87.06 310 TYR A C 1
ATOM 2481 O O . TYR A 1 310 ? -6.318 1.575 -2.254 1.00 87.06 310 TYR A O 1
ATOM 2489 N N . ARG A 1 311 ? -4.191 0.883 -2.221 1.00 78.25 311 ARG A N 1
ATOM 2490 C CA . ARG A 1 311 ? -4.258 0.385 -0.844 1.00 78.25 311 ARG A CA 1
ATOM 2491 C C . ARG A 1 311 ? -4.526 1.470 0.191 1.00 78.25 311 ARG A C 1
ATOM 2493 O O . ARG A 1 311 ? -5.139 1.165 1.209 1.00 78.25 311 ARG A O 1
ATOM 2500 N N . MET A 1 312 ? -4.060 2.690 -0.042 1.00 75.00 312 MET A N 1
ATOM 2501 C CA . MET A 1 312 ? -4.276 3.818 0.857 1.00 75.00 312 MET A CA 1
ATOM 2502 C C . MET A 1 312 ? -5.751 4.228 0.910 1.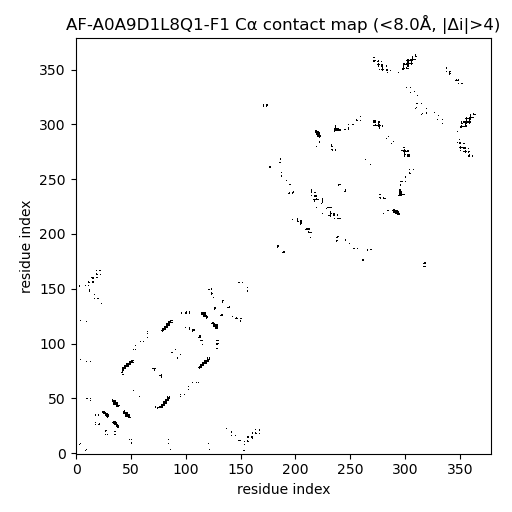00 75.00 312 MET A C 1
ATOM 2504 O O . MET A 1 312 ? -6.278 4.441 1.998 1.00 75.00 312 MET A O 1
ATOM 2508 N N . PHE A 1 313 ? -6.415 4.313 -0.245 1.00 76.12 313 PHE A N 1
ATOM 2509 C CA . PHE A 1 313 ? -7.800 4.792 -0.324 1.00 76.12 313 PHE A CA 1
ATOM 2510 C C . PHE A 1 313 ? -8.849 3.681 -0.232 1.00 76.12 313 PHE A C 1
ATOM 2512 O O . PHE A 1 313 ? -9.926 3.900 0.317 1.00 76.12 313 PHE A O 1
ATOM 2519 N N . PHE A 1 314 ? -8.549 2.495 -0.761 1.00 79.19 314 PHE A N 1
ATOM 2520 C CA . PHE A 1 314 ? -9.518 1.404 -0.900 1.00 79.19 314 PHE A CA 1
ATOM 2521 C C . PHE A 1 314 ? -9.185 0.186 -0.036 1.00 79.19 314 PHE A C 1
ATOM 2523 O O . PHE A 1 314 ? -10.047 -0.663 0.194 1.00 79.19 314 PHE A O 1
ATOM 2530 N N . GLY A 1 315 ? -7.961 0.103 0.489 1.00 67.19 315 GLY A N 1
ATOM 2531 C CA . GLY A 1 315 ? -7.557 -0.995 1.355 1.00 67.19 315 GLY A CA 1
ATOM 2532 C C . GLY A 1 315 ? -8.266 -0.929 2.707 1.00 67.19 315 GLY A C 1
ATOM 2533 O O . GLY A 1 315 ? -8.050 -0.014 3.496 1.00 67.19 315 GLY A O 1
ATOM 2534 N N . LYS A 1 316 ? -9.046 -1.961 3.040 1.00 58.19 316 LYS A N 1
ATOM 2535 C CA . LYS A 1 316 ? -9.814 -2.055 4.301 1.00 58.19 316 LYS A CA 1
ATOM 2536 C C . LYS A 1 316 ? -8.970 -2.293 5.569 1.00 58.19 316 LYS A C 1
ATOM 2538 O O . LYS A 1 316 ? -9.516 -2.605 6.622 1.00 58.19 316 LYS A O 1
ATOM 2543 N N . SER A 1 317 ? -7.641 -2.194 5.491 1.00 53.56 317 SER A N 1
ATOM 2544 C CA . SER A 1 317 ? -6.739 -2.554 6.595 1.00 53.56 317 SER A CA 1
ATOM 2545 C C . SER A 1 317 ? -6.344 -1.340 7.438 1.00 53.56 317 SER A C 1
ATOM 2547 O O . SER A 1 317 ? -5.840 -0.365 6.882 1.00 53.56 317 SER A O 1
ATOM 2549 N N . ALA A 1 318 ? -6.395 -1.431 8.775 1.00 48.06 318 ALA A N 1
ATOM 2550 C CA . ALA A 1 318 ? -5.890 -0.372 9.675 1.00 48.06 318 ALA A CA 1
ATOM 2551 C C . ALA A 1 318 ? -4.381 -0.075 9.533 1.00 48.06 318 ALA A C 1
ATOM 2553 O O . ALA A 1 318 ? -3.872 0.893 10.100 1.00 48.06 318 ALA A O 1
ATOM 2554 N N . ARG A 1 319 ? -3.646 -0.872 8.742 1.00 49.69 319 ARG A N 1
ATOM 2555 C CA . ARG A 1 319 ? -2.286 -0.541 8.296 1.00 49.69 319 ARG A CA 1
ATOM 2556 C C . ARG A 1 319 ? -2.228 0.749 7.472 1.00 49.69 319 ARG A C 1
ATOM 2558 O O . ARG A 1 319 ? -1.230 1.452 7.584 1.00 49.69 319 ARG A O 1
ATOM 2565 N N . ALA A 1 320 ? -3.285 1.083 6.724 1.00 48.41 320 ALA A N 1
ATOM 2566 C CA . ALA A 1 320 ? -3.384 2.340 5.980 1.00 48.41 320 ALA A CA 1
ATOM 2567 C C . ALA A 1 320 ? -3.233 3.560 6.915 1.00 48.41 320 ALA A C 1
ATOM 2569 O O . ALA A 1 320 ? -2.532 4.516 6.605 1.00 48.41 320 ALA A O 1
ATOM 2570 N N . PHE A 1 321 ? -3.790 3.476 8.128 1.00 44.88 321 PHE A N 1
ATOM 2571 C CA . PHE A 1 321 ? -3.693 4.537 9.132 1.00 44.88 321 PHE A CA 1
ATOM 2572 C C . PHE A 1 321 ? -2.307 4.612 9.797 1.00 44.88 321 PHE A C 1
ATOM 2574 O O . PHE A 1 321 ? -1.815 5.693 10.103 1.00 44.88 321 PHE A O 1
ATOM 2581 N N . ARG A 1 322 ? -1.629 3.469 9.994 1.00 50.59 322 ARG A N 1
ATOM 2582 C CA . ARG A 1 322 ? -0.301 3.410 10.642 1.00 50.59 322 ARG A CA 1
ATOM 2583 C C . ARG A 1 322 ? 0.796 4.105 9.840 1.00 50.59 322 ARG A C 1
ATOM 2585 O O . ARG A 1 322 ? 1.689 4.695 10.436 1.00 50.59 322 ARG A O 1
ATOM 2592 N N . TYR A 1 323 ? 0.743 4.015 8.517 1.00 53.66 323 TYR A N 1
ATOM 2593 C CA . TYR A 1 323 ? 1.718 4.674 7.655 1.00 53.66 323 TYR A CA 1
ATOM 2594 C C . TYR A 1 323 ? 1.195 6.009 7.120 1.00 53.66 323 TYR A C 1
ATOM 2596 O O . TYR A 1 323 ? 1.779 6.504 6.174 1.00 53.66 323 TYR A O 1
ATOM 2604 N N . ALA A 1 324 ? 0.131 6.608 7.677 1.00 56.06 324 ALA A N 1
ATOM 2605 C CA . ALA A 1 324 ? -0.495 7.822 7.127 1.00 56.06 324 ALA A CA 1
ATOM 2606 C C . ALA A 1 324 ? 0.512 8.957 6.838 1.00 56.06 324 ALA A C 1
ATOM 2608 O O . ALA A 1 324 ? 0.444 9.581 5.782 1.00 56.06 324 ALA A O 1
ATOM 2609 N N . GLY A 1 325 ? 1.504 9.160 7.715 1.00 57.00 325 GLY A N 1
ATOM 2610 C CA . GLY A 1 325 ? 2.597 10.113 7.476 1.00 57.00 325 GLY A CA 1
ATOM 2611 C C . GLY A 1 325 ? 3.530 9.710 6.324 1.00 57.00 325 GLY A C 1
ATOM 2612 O O . GLY A 1 325 ? 3.876 10.542 5.491 1.00 57.00 325 GLY A O 1
ATOM 2613 N N . SER A 1 326 ? 3.894 8.427 6.219 1.00 60.50 326 SER A N 1
ATOM 2614 C CA . SER A 1 326 ? 4.681 7.904 5.091 1.00 60.50 326 SER A CA 1
ATOM 2615 C C . SER A 1 326 ? 3.883 7.943 3.784 1.00 60.50 326 SER A C 1
ATOM 2617 O O . SER A 1 326 ? 4.413 8.335 2.757 1.00 60.50 326 SER A O 1
ATOM 2619 N N . TYR A 1 327 ? 2.593 7.611 3.824 1.00 66.19 327 TYR A N 1
ATOM 2620 C CA . TYR A 1 327 ? 1.658 7.674 2.706 1.00 66.19 327 TYR A CA 1
ATOM 2621 C C . TYR A 1 327 ? 1.505 9.089 2.156 1.00 66.19 327 TYR A C 1
ATOM 2623 O O . TYR A 1 327 ? 1.462 9.240 0.942 1.00 66.19 327 TYR A O 1
ATOM 2631 N N . PHE A 1 328 ? 1.472 10.115 3.012 1.00 64.31 328 PHE A N 1
ATOM 2632 C CA . PHE A 1 328 ? 1.449 11.507 2.565 1.00 64.31 328 PHE A CA 1
ATOM 2633 C C . PHE A 1 328 ? 2.723 11.873 1.797 1.00 64.31 328 PHE A C 1
ATOM 2635 O O . PHE A 1 328 ? 2.638 12.403 0.694 1.00 64.31 328 PHE A O 1
ATOM 2642 N N . ILE A 1 329 ? 3.898 11.520 2.332 1.00 66.19 329 ILE A N 1
ATOM 2643 C CA . ILE A 1 329 ? 5.186 11.740 1.656 1.00 66.19 329 ILE A CA 1
ATOM 2644 C C . ILE A 1 329 ? 5.244 10.965 0.335 1.00 66.19 329 ILE A C 1
ATOM 2646 O O . ILE A 1 329 ? 5.733 11.493 -0.654 1.00 66.19 329 ILE A O 1
ATOM 2650 N N . ILE A 1 330 ? 4.706 9.745 0.276 1.00 68.31 330 ILE A N 1
ATOM 2651 C CA . ILE A 1 330 ? 4.726 8.937 -0.951 1.00 68.31 330 ILE A CA 1
ATOM 2652 C C . ILE A 1 330 ? 3.731 9.446 -1.976 1.00 68.31 330 ILE A C 1
ATOM 2654 O O . ILE A 1 330 ? 4.076 9.527 -3.146 1.00 68.31 330 ILE A O 1
ATOM 2658 N N . ALA A 1 331 ? 2.515 9.796 -1.562 1.00 66.44 331 ALA A N 1
ATOM 2659 C CA . ALA A 1 331 ? 1.553 10.432 -2.443 1.00 66.44 331 ALA A CA 1
ATOM 2660 C C . ALA A 1 331 ? 2.166 11.715 -3.001 1.00 66.44 331 ALA A C 1
ATOM 2662 O O . ALA A 1 331 ? 2.161 11.897 -4.209 1.00 66.44 331 ALA A O 1
ATOM 2663 N N . PHE A 1 332 ? 2.809 12.523 -2.155 1.00 68.75 332 PHE A N 1
ATOM 2664 C CA . PHE A 1 332 ? 3.549 13.697 -2.591 1.00 68.75 332 PHE A CA 1
ATOM 2665 C C . PHE A 1 332 ? 4.698 13.353 -3.546 1.00 68.75 332 PHE A C 1
ATOM 2667 O O . PHE A 1 332 ? 4.807 14.009 -4.564 1.00 68.75 332 PHE A O 1
ATOM 2674 N N . MET A 1 333 ? 5.519 12.329 -3.296 1.00 67.75 333 MET A N 1
ATOM 2675 C CA . MET A 1 333 ? 6.625 11.953 -4.191 1.00 67.75 333 MET A CA 1
ATOM 2676 C C . MET A 1 333 ? 6.150 11.352 -5.517 1.00 67.75 333 MET A C 1
ATOM 2678 O O . MET A 1 333 ? 6.749 11.626 -6.552 1.00 67.75 333 MET A O 1
ATOM 2682 N N . VAL A 1 334 ? 5.101 10.530 -5.509 1.00 68.44 334 VAL A N 1
ATOM 2683 C CA . VAL A 1 334 ? 4.499 9.950 -6.718 1.00 68.44 334 VAL A CA 1
ATOM 2684 C C . VAL A 1 334 ? 3.861 11.063 -7.541 1.00 68.44 334 VAL A C 1
ATOM 2686 O O . VAL A 1 334 ? 4.159 11.185 -8.723 1.00 68.44 334 VAL A O 1
ATOM 2689 N N . ILE A 1 335 ? 3.067 11.930 -6.903 1.00 66.62 335 ILE A N 1
ATOM 2690 C CA . ILE A 1 335 ? 2.472 13.115 -7.532 1.00 66.62 335 ILE A CA 1
ATOM 2691 C C . ILE A 1 335 ? 3.575 14.047 -8.032 1.00 66.62 335 ILE A C 1
ATOM 2693 O O . ILE A 1 335 ? 3.524 14.461 -9.176 1.00 66.62 335 ILE A O 1
ATOM 2697 N N . TYR A 1 336 ? 4.603 14.329 -7.237 1.00 66.75 336 TYR A N 1
ATOM 2698 C CA . TYR A 1 336 ? 5.727 15.168 -7.642 1.00 66.75 336 TYR A CA 1
ATOM 2699 C C . TYR A 1 336 ? 6.458 14.581 -8.846 1.00 66.75 336 TYR A C 1
ATOM 2701 O O . TYR A 1 336 ? 6.715 15.323 -9.775 1.00 66.75 336 TYR A O 1
ATOM 2709 N N . ASN A 1 337 ? 6.745 13.277 -8.892 1.00 67.31 337 ASN A N 1
ATOM 2710 C CA . ASN A 1 337 ? 7.384 12.674 -10.067 1.00 67.31 337 ASN A CA 1
ATOM 2711 C C . ASN A 1 337 ? 6.478 12.714 -11.307 1.00 67.31 337 ASN A C 1
ATOM 2713 O O . ASN A 1 337 ? 6.965 13.010 -12.392 1.00 67.31 337 ASN A O 1
ATOM 2717 N N . LEU A 1 338 ? 5.169 12.486 -11.146 1.00 64.19 338 LEU A N 1
ATOM 2718 C CA . LEU A 1 338 ? 4.189 12.639 -12.226 1.00 64.19 338 LEU A CA 1
ATOM 2719 C C . LEU A 1 338 ? 4.118 14.093 -12.723 1.00 64.19 338 LEU A C 1
ATOM 2721 O O . LEU A 1 338 ? 4.164 14.323 -13.923 1.00 64.19 338 LEU A O 1
ATOM 2725 N N . PHE A 1 339 ? 4.045 15.079 -11.824 1.00 61.72 339 PHE A N 1
ATOM 2726 C CA . PHE A 1 339 ? 3.935 16.503 -12.165 1.00 61.72 339 PHE A CA 1
ATOM 2727 C C . PHE A 1 339 ? 5.251 17.104 -12.661 1.00 61.72 339 PHE A C 1
ATOM 2729 O O . PHE A 1 339 ? 5.234 17.882 -13.604 1.00 61.72 339 PHE A O 1
ATOM 2736 N N . TYR A 1 340 ? 6.388 16.744 -12.067 1.00 61.62 340 TYR A N 1
ATOM 2737 C CA . TYR A 1 340 ? 7.715 17.127 -12.548 1.00 61.62 340 TYR A CA 1
ATOM 2738 C C . TYR A 1 340 ? 7.958 16.557 -13.950 1.00 61.62 340 TYR A C 1
ATOM 2740 O O . TYR A 1 340 ? 8.451 17.269 -14.819 1.00 61.62 340 TYR A O 1
ATOM 2748 N N . GLY A 1 341 ? 7.521 15.316 -14.198 1.00 58.97 341 GLY A N 1
ATOM 2749 C CA . GLY A 1 341 ? 7.558 14.694 -15.519 1.00 58.97 341 GLY A CA 1
ATOM 2750 C C . GLY A 1 341 ? 6.771 15.456 -16.586 1.00 58.97 341 GLY A C 1
ATOM 2751 O O . GLY A 1 341 ? 7.245 15.567 -17.713 1.00 58.97 341 GLY A O 1
ATOM 2752 N N . LEU A 1 342 ? 5.626 16.064 -16.245 1.00 57.34 342 LEU A N 1
ATOM 2753 C CA . LEU A 1 342 ? 4.822 16.856 -17.194 1.00 57.34 342 LEU A CA 1
ATOM 2754 C C . LEU A 1 342 ? 5.565 18.071 -17.771 1.00 57.34 342 LEU A C 1
ATOM 2756 O O . LEU A 1 342 ? 5.212 18.524 -18.857 1.00 57.34 342 LEU A O 1
ATOM 2760 N N . PHE A 1 343 ? 6.567 18.593 -17.061 1.00 54.41 343 PHE A N 1
ATOM 2761 C CA . PHE A 1 343 ? 7.323 19.783 -17.466 1.00 54.41 343 PHE A CA 1
ATOM 2762 C C . PHE A 1 343 ? 8.775 19.481 -17.858 1.00 54.41 343 PHE A C 1
ATOM 2764 O O . PHE A 1 343 ? 9.483 20.381 -18.302 1.00 54.41 343 PHE A O 1
ATOM 2771 N N . ALA A 1 344 ? 9.234 18.239 -17.694 1.00 62.38 344 ALA A N 1
ATOM 2772 C CA . ALA A 1 344 ? 10.588 17.832 -18.034 1.00 62.38 344 ALA A CA 1
ATOM 2773 C C . ALA A 1 344 ? 10.616 17.189 -19.428 1.00 62.38 344 ALA A C 1
ATOM 2775 O O . ALA A 1 344 ? 10.079 16.103 -19.630 1.00 62.38 344 ALA A O 1
ATOM 2776 N N . GLU A 1 345 ? 11.303 17.830 -20.378 1.00 59.75 345 GLU A N 1
ATOM 2777 C CA . GLU A 1 345 ? 11.402 17.377 -21.780 1.00 59.75 345 GLU A CA 1
ATOM 2778 C C . GLU A 1 345 ? 12.023 15.974 -21.936 1.00 59.75 345 GLU A C 1
ATOM 2780 O O . GLU A 1 345 ? 11.784 15.296 -22.929 1.00 59.75 345 GLU A O 1
ATOM 2785 N N . ASN A 1 346 ? 12.764 15.501 -20.928 1.00 72.19 346 ASN A N 1
ATOM 2786 C CA . ASN A 1 346 ? 13.430 14.195 -20.924 1.00 72.19 346 ASN A CA 1
ATOM 2787 C C . ASN A 1 346 ? 12.679 13.112 -20.121 1.00 72.19 346 ASN A C 1
ATOM 2789 O O . ASN A 1 346 ? 13.273 12.091 -19.769 1.00 72.19 346 ASN A O 1
ATOM 2793 N N . VAL A 1 347 ? 11.397 13.317 -19.784 1.00 79.88 347 VAL A N 1
ATOM 2794 C CA . VAL A 1 347 ? 10.602 12.352 -19.004 1.00 79.88 347 VAL A CA 1
ATOM 2795 C C . VAL A 1 347 ? 9.478 11.745 -19.837 1.00 79.88 347 VAL A C 1
ATOM 2797 O O . VAL A 1 347 ? 8.628 12.429 -20.400 1.00 79.88 347 VAL A O 1
ATOM 2800 N N . ASN A 1 348 ? 9.433 10.413 -19.862 1.00 85.00 348 ASN A N 1
ATOM 2801 C CA . ASN A 1 348 ? 8.386 9.672 -20.549 1.00 85.00 348 ASN A CA 1
ATOM 2802 C C . ASN A 1 348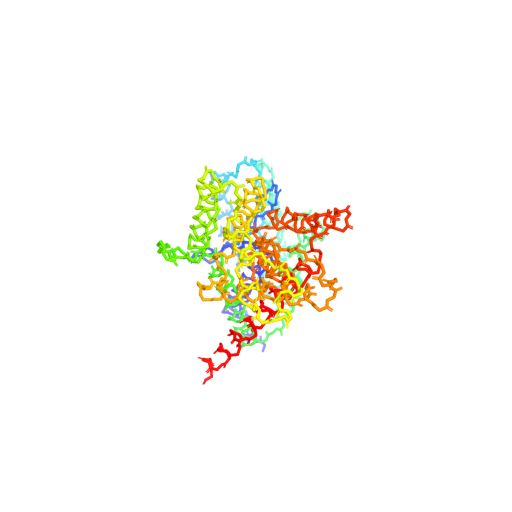 ? 7.112 9.561 -19.691 1.00 85.00 348 ASN A C 1
ATOM 2804 O O . ASN A 1 348 ? 6.912 8.607 -18.931 1.00 85.00 348 ASN A O 1
ATOM 2808 N N . ASN A 1 349 ? 6.224 10.543 -19.845 1.00 85.88 349 ASN A N 1
ATOM 2809 C CA . ASN A 1 349 ? 4.966 10.614 -19.099 1.00 85.88 349 ASN A CA 1
ATOM 2810 C C . ASN A 1 349 ? 3.975 9.499 -19.452 1.00 85.88 349 ASN A C 1
ATOM 2812 O O . ASN A 1 349 ? 3.240 9.041 -18.574 1.00 85.88 349 ASN A O 1
ATOM 2816 N N . TYR A 1 350 ? 3.976 9.015 -20.700 1.00 90.50 350 TYR A N 1
ATOM 2817 C CA . TYR A 1 350 ? 3.150 7.872 -21.099 1.00 90.50 350 TYR A CA 1
ATOM 2818 C C . TYR A 1 350 ? 3.541 6.621 -20.314 1.00 90.50 350 TYR A C 1
ATOM 2820 O O . TYR A 1 350 ? 2.664 5.921 -19.796 1.00 90.50 350 TYR A O 1
ATOM 2828 N N . ALA A 1 351 ? 4.844 6.378 -20.150 1.00 91.62 351 ALA A N 1
ATOM 2829 C CA . ALA A 1 351 ? 5.342 5.258 -19.364 1.00 91.62 351 ALA A CA 1
ATOM 2830 C C . ALA A 1 351 ? 4.968 5.365 -17.877 1.00 91.62 351 ALA A C 1
ATOM 2832 O O . ALA A 1 351 ? 4.543 4.384 -17.267 1.00 91.62 351 ALA A O 1
ATOM 2833 N N . HIS A 1 352 ? 5.081 6.558 -17.287 1.00 91.56 352 HIS A N 1
ATOM 2834 C CA . HIS A 1 352 ? 4.770 6.772 -15.867 1.00 91.56 352 HIS A CA 1
ATOM 2835 C C . HIS A 1 352 ? 3.279 6.638 -15.572 1.00 91.56 352 HIS A C 1
ATOM 2837 O O . HIS A 1 352 ? 2.892 5.926 -14.643 1.00 91.56 352 HIS A O 1
ATOM 2843 N N . PHE A 1 353 ? 2.439 7.292 -16.374 1.00 91.25 353 PHE A N 1
ATOM 2844 C CA . PHE A 1 353 ? 0.991 7.285 -16.196 1.00 91.25 353 PHE A CA 1
ATOM 2845 C C . PHE A 1 353 ? 0.404 5.878 -16.348 1.00 91.25 353 PHE A C 1
ATOM 2847 O O . PHE A 1 353 ? -0.368 5.412 -15.507 1.00 91.25 353 PHE A O 1
ATOM 2854 N N . SER A 1 354 ? 0.806 5.170 -17.400 1.00 94.69 354 SER A N 1
ATOM 2855 C CA . SER A 1 354 ? 0.333 3.812 -17.668 1.00 94.69 354 SER A CA 1
ATOM 2856 C C . SER A 1 354 ? 0.859 2.795 -16.660 1.00 94.69 354 SER A C 1
ATOM 2858 O O . SER A 1 354 ? 0.094 1.935 -16.214 1.00 94.69 354 SER A O 1
ATOM 2860 N N . GLY A 1 355 ? 2.118 2.928 -16.234 1.00 95.56 355 GLY A N 1
ATOM 2861 C CA . GLY A 1 355 ? 2.689 2.132 -15.157 1.00 95.56 355 GLY A CA 1
ATOM 2862 C C . GLY A 1 355 ? 1.874 2.284 -13.875 1.00 95.56 355 GLY A C 1
ATOM 2863 O O . GLY A 1 355 ? 1.403 1.289 -13.323 1.00 95.56 355 GLY A O 1
ATOM 2864 N N . PHE A 1 356 ? 1.605 3.528 -13.463 1.00 93.56 356 PHE A N 1
ATOM 2865 C CA . PHE A 1 356 ? 0.763 3.838 -12.305 1.00 93.56 356 PHE A CA 1
ATOM 2866 C C . PHE A 1 356 ? -0.624 3.190 -12.389 1.00 93.56 356 PHE A C 1
ATOM 2868 O O . PHE A 1 356 ? -1.031 2.483 -11.461 1.00 93.56 356 PHE A O 1
ATOM 2875 N N . LEU A 1 357 ? -1.345 3.387 -13.499 1.00 95.81 357 LEU A N 1
ATOM 2876 C CA . LEU A 1 357 ? -2.680 2.809 -13.677 1.00 95.81 357 LEU A CA 1
ATOM 2877 C C . LEU A 1 357 ? -2.647 1.280 -13.650 1.00 95.81 357 LEU A C 1
ATOM 2879 O O . LEU A 1 357 ? -3.485 0.659 -12.994 1.00 95.81 357 LEU A O 1
ATOM 2883 N N . THR A 1 358 ? -1.661 0.668 -14.304 1.00 97.50 358 THR A N 1
ATOM 2884 C CA . THR A 1 358 ? -1.496 -0.790 -14.334 1.00 97.50 358 THR A CA 1
ATOM 2885 C C . THR A 1 358 ? -1.346 -1.348 -12.924 1.00 97.50 358 THR A C 1
ATOM 2887 O O . THR A 1 358 ? -2.087 -2.252 -12.530 1.00 97.50 358 THR A O 1
ATOM 2890 N N . GLY A 1 359 ? -0.456 -0.765 -12.122 1.00 95.69 359 GLY A N 1
ATOM 2891 C CA . GLY A 1 359 ? -0.286 -1.158 -10.728 1.00 95.69 359 GLY A CA 1
ATOM 2892 C C . GLY A 1 359 ? -1.547 -0.952 -9.884 1.00 95.69 359 GLY A C 1
ATOM 2893 O O . GLY A 1 359 ? -1.936 -1.841 -9.123 1.00 95.69 359 GLY A O 1
ATOM 2894 N N . PHE A 1 360 ? -2.237 0.179 -10.056 1.00 94.06 360 PHE A N 1
ATOM 2895 C CA . PHE A 1 360 ? -3.494 0.470 -9.362 1.00 94.06 360 PHE A CA 1
ATOM 2896 C C . PHE A 1 360 ? -4.574 -0.588 -9.654 1.00 94.06 360 PHE A C 1
ATOM 2898 O O . PHE A 1 360 ? -5.189 -1.133 -8.732 1.00 94.06 360 PHE A O 1
ATOM 2905 N N . PHE A 1 361 ? -4.785 -0.933 -10.927 1.00 96.75 361 PHE A N 1
ATOM 2906 C CA . PHE A 1 361 ? -5.783 -1.933 -11.318 1.00 96.75 361 PHE A CA 1
ATOM 2907 C C . PHE A 1 361 ? -5.384 -3.360 -10.925 1.00 96.75 361 PHE A C 1
ATOM 2909 O O . PHE A 1 361 ? -6.247 -4.146 -10.527 1.00 96.75 361 PHE A O 1
ATOM 2916 N N . LEU A 1 362 ? -4.094 -3.704 -10.953 1.00 96.00 362 LEU A N 1
ATOM 2917 C CA . LEU A 1 362 ? -3.622 -4.999 -10.456 1.00 96.00 362 LEU A CA 1
ATOM 2918 C C . LEU A 1 362 ? -3.833 -5.150 -8.953 1.00 96.00 362 LEU A C 1
ATOM 2920 O O . LEU A 1 362 ? -4.265 -6.211 -8.502 1.00 96.00 362 LEU A O 1
ATOM 2924 N N . ALA A 1 363 ? -3.607 -4.092 -8.173 1.00 91.88 363 ALA A N 1
ATOM 2925 C CA . ALA A 1 363 ? -3.903 -4.111 -6.745 1.00 91.88 363 ALA A CA 1
ATOM 2926 C C . ALA A 1 363 ? -5.384 -4.419 -6.477 1.00 91.88 363 ALA A C 1
ATOM 2928 O O . ALA A 1 363 ? -5.693 -5.279 -5.646 1.00 91.88 363 ALA A O 1
ATOM 2929 N N . MET A 1 364 ? -6.278 -3.787 -7.242 1.00 92.38 364 MET A N 1
ATOM 2930 C CA . MET A 1 364 ? -7.717 -4.042 -7.198 1.00 92.38 364 MET A CA 1
ATOM 2931 C C . MET A 1 364 ? -8.071 -5.484 -7.568 1.00 92.38 364 MET A C 1
ATOM 2933 O O . MET A 1 364 ? -8.875 -6.132 -6.889 1.00 92.38 364 MET A O 1
ATOM 2937 N N . LEU A 1 365 ? -7.452 -6.013 -8.625 1.00 93.88 365 LEU A N 1
ATOM 2938 C CA . LEU A 1 365 ? -7.655 -7.388 -9.062 1.00 93.88 365 LEU A CA 1
ATOM 2939 C C . LEU A 1 365 ? -7.219 -8.385 -7.983 1.00 93.88 365 LEU A C 1
ATOM 2941 O O . LEU A 1 365 ? -7.993 -9.273 -7.618 1.00 93.88 365 LEU A O 1
ATOM 2945 N N . PHE A 1 366 ? -6.014 -8.225 -7.433 1.00 90.50 366 PHE A N 1
ATOM 2946 C CA . PHE A 1 366 ? -5.493 -9.098 -6.383 1.00 90.50 366 PHE A CA 1
ATOM 2947 C C . PHE A 1 366 ? -6.373 -9.083 -5.135 1.00 90.50 366 PHE A C 1
ATOM 2949 O O . PHE A 1 366 ? -6.651 -10.142 -4.564 1.00 90.50 366 PHE A O 1
ATOM 2956 N N . GLU A 1 367 ? -6.877 -7.917 -4.726 1.00 86.00 367 GLU A N 1
ATOM 2957 C CA . GLU A 1 367 ? -7.811 -7.831 -3.606 1.00 86.00 367 GLU A CA 1
ATOM 2958 C C . GLU A 1 367 ? -9.110 -8.604 -3.886 1.00 86.00 367 GLU A C 1
ATOM 2960 O O . GLU A 1 367 ? -9.524 -9.433 -3.069 1.00 86.00 367 GLU A O 1
ATOM 2965 N N . LYS A 1 368 ? -9.714 -8.419 -5.066 1.00 87.69 368 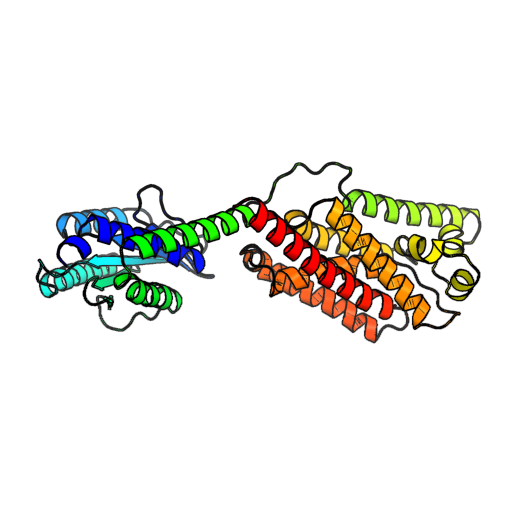LYS A N 1
ATOM 2966 C CA . LYS A 1 368 ? -10.938 -9.130 -5.468 1.00 87.69 368 LYS A CA 1
ATOM 2967 C C . LYS A 1 368 ? -10.739 -10.648 -5.510 1.00 87.69 368 LYS A C 1
ATOM 2969 O O . LYS A 1 368 ? -11.613 -11.401 -5.073 1.00 87.69 368 LYS A O 1
ATOM 2974 N N . LEU A 1 369 ? -9.587 -11.116 -5.995 1.00 87.50 369 LEU A N 1
ATOM 2975 C CA . LEU A 1 369 ? -9.236 -12.540 -6.012 1.00 87.50 369 LEU A CA 1
ATOM 2976 C C . LEU A 1 369 ? -9.092 -13.108 -4.594 1.00 87.50 369 LEU A C 1
ATOM 2978 O O . LEU A 1 369 ? -9.618 -14.186 -4.305 1.00 87.50 369 LEU A O 1
ATOM 2982 N N . ARG A 1 370 ? -8.451 -12.369 -3.679 1.00 84.19 370 ARG A N 1
ATOM 2983 C CA . ARG A 1 370 ? -8.328 -12.768 -2.267 1.00 84.19 370 ARG A CA 1
ATOM 2984 C C . ARG A 1 370 ? -9.694 -12.829 -1.575 1.00 84.19 370 ARG A C 1
ATOM 2986 O O . ARG A 1 370 ? -9.952 -13.792 -0.853 1.00 84.19 370 ARG A O 1
ATOM 2993 N N . GLN A 1 371 ? -10.582 -11.861 -1.821 1.00 80.19 371 GLN A N 1
ATOM 2994 C CA . GLN A 1 371 ? -11.947 -11.854 -1.274 1.00 80.19 371 GLN A CA 1
ATOM 2995 C C . GLN A 1 371 ? -12.759 -13.072 -1.748 1.00 80.19 371 GLN A C 1
ATOM 2997 O O . GLN A 1 371 ? -13.363 -13.761 -0.928 1.00 80.19 371 GLN A O 1
ATOM 3002 N N . ARG A 1 372 ? -12.699 -13.408 -3.046 1.00 78.81 372 ARG A N 1
ATOM 3003 C CA . ARG A 1 372 ? -13.352 -14.609 -3.606 1.00 78.81 372 ARG A CA 1
ATOM 3004 C C . ARG A 1 372 ? -12.819 -15.913 -3.016 1.00 78.81 372 ARG A C 1
ATOM 3006 O O . ARG A 1 372 ? -13.582 -16.850 -2.803 1.0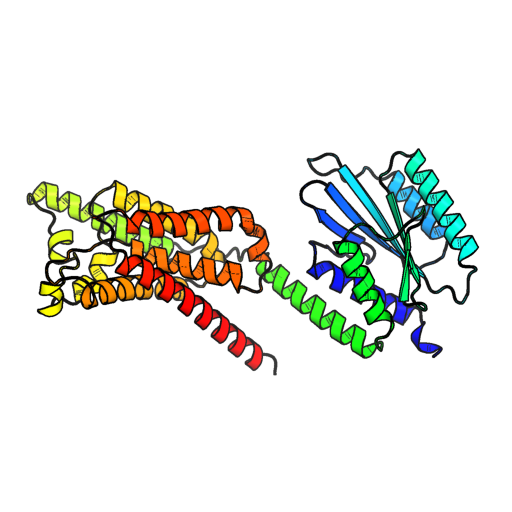0 78.81 372 ARG A O 1
ATOM 3013 N N . LYS A 1 373 ? -11.509 -16.000 -2.764 1.00 75.69 373 LYS A N 1
ATOM 3014 C CA . LYS A 1 373 ? -10.919 -17.189 -2.133 1.00 75.69 373 LYS A CA 1
ATOM 3015 C C . LYS A 1 373 ? -11.428 -17.360 -0.699 1.00 75.69 373 LYS A C 1
ATOM 3017 O O . LYS A 1 373 ? -11.770 -18.474 -0.324 1.00 75.69 373 LYS A O 1
ATOM 3022 N N . ARG A 1 374 ? -11.543 -16.262 0.061 1.00 72.00 374 ARG A N 1
ATOM 3023 C CA . ARG A 1 374 ? -12.087 -16.267 1.432 1.00 72.00 374 ARG A CA 1
ATOM 3024 C C . ARG A 1 374 ? -13.556 -16.686 1.482 1.00 72.00 374 ARG A C 1
ATOM 3026 O O . ARG A 1 374 ? -13.912 -17.476 2.347 1.00 72.00 374 ARG A O 1
ATOM 3033 N N . SER A 1 375 ? -14.388 -16.203 0.555 1.00 67.25 375 SER A N 1
ATOM 3034 C CA . SER A 1 375 ? -15.812 -16.569 0.519 1.00 67.25 375 SER A CA 1
ATOM 3035 C C . SER A 1 375 ? -16.035 -18.049 0.197 1.00 67.25 375 SER A C 1
ATOM 3037 O O . SER A 1 375 ? -17.003 -18.625 0.667 1.00 67.25 375 SER A O 1
ATOM 3039 N N . LYS A 1 376 ? -15.140 -18.673 -0.583 1.00 63.25 376 LYS A N 1
ATOM 3040 C CA . LYS A 1 376 ? -15.201 -20.107 -0.915 1.00 63.25 376 LYS A CA 1
ATOM 3041 C C . LYS A 1 376 ? -14.639 -21.034 0.166 1.00 63.25 376 LYS A C 1
ATOM 3043 O O . LYS A 1 376 ? -14.933 -22.215 0.130 1.00 63.25 376 LYS A O 1
ATOM 3048 N N . SER A 1 377 ? -13.791 -20.535 1.065 1.00 56.50 377 SER A N 1
ATOM 3049 C CA . SER A 1 377 ? -13.198 -21.329 2.155 1.00 56.50 377 SER A CA 1
ATOM 3050 C C . SER A 1 377 ? -13.973 -21.243 3.475 1.00 56.50 377 SER A C 1
ATOM 3052 O O . SER A 1 377 ? -13.563 -21.860 4.451 1.00 56.50 377 SER A O 1
ATOM 3054 N N . GLY A 1 378 ? -15.003 -20.395 3.538 1.00 46.66 378 GLY A N 1
ATOM 3055 C CA . GLY A 1 378 ? -15.833 -20.161 4.725 1.00 46.66 378 GLY A CA 1
ATOM 3056 C C . GLY A 1 378 ? -17.281 -20.642 4.589 1.00 46.66 378 GLY A C 1
ATOM 3057 O O . GLY A 1 378 ? -18.090 -20.301 5.445 1.00 46.66 378 GLY A O 1
ATOM 3058 N N . GLY A 1 379 ? -17.599 -21.376 3.521 1.00 34.97 379 GLY A N 1
ATOM 3059 C CA . GLY A 1 379 ? -18.820 -22.169 3.358 1.00 34.97 379 GLY A CA 1
ATOM 3060 C C . GLY A 1 379 ? -18.420 -23.608 3.096 1.00 34.97 379 GLY A C 1
ATOM 3061 O O . GLY A 1 379 ? -19.214 -24.492 3.470 1.00 34.97 379 GLY A O 1
#

Sequence (379 aa):
MADFFSKENINDFSTWLAASAAQDAYYKIHPNGGFLFKRDMGATQLLYLYTTTDQAFISERMQALREEPLDVNSAGHVFRTFLFIADFAEAPAGAFIEFLEKELNANIRAKLLTELIVYDFRAGTYLRIGGGRVQDKYLRKILDRASVAAHMSPEERRAATEQKKNAYRETLRDIRPRREKKSLLHPLFVILIINISVFALDLILEARMGYKPIEFFGIQYNDAVLEGEWWRLITSIFLHADFSHLLGNMLMLCYLSSILNNFYSDLEYWIVYMTSGLAGSLLTLLFMDGATRSLGASGAIMGLGGVLIYRMFFGKSARAFRYAGSYFIIAFMVIYNLFYGLFAENVNNYAHFSGFLTGFFLAMLFEKLRQRKRSKSGG

Foldseek 3Di:
DVVCPDPVNLLLLLLLLQLLLVVLAVFDQDPVRFWTWHDDPQETEIEGEEADLPLVVVVVVLVVVLVPDDPADPRRHYAYEYEYEYACPPPDPVVSLVSVLVSVVVCVVSVHRYWYKYQHLVVLDMDTRPDDDDPPPSVVVSSNVSSVVSPDDSVVSNVSSVVSVVLSVVQVVLVDQPPDPDDCPQLLNVLLCLLVVLAVVQVVVCVVPVHRVLCVLQWDQLLVCVVPSVNNLQSLLSDDPDDVQSVVQSVLSVLLCVLCVSPDDSVLLVCLLRVQSSQLSVLCNVPPDNRDIGHYSQSSSLLSLLLLVLCLPPNSHCSSVVCVVVSVVSVVVSVCVLVVLVPDPRHSNSSNVSSNVSSNVSSVVVVVVVVVVVVVVVD

Radius of gyration: 29.63 Å; Cα contacts (8 Å, |Δi|>4): 493; chains: 1; bounding box: 76×42×85 Å